Protein 8ZAH (pdb70)

Foldseek 3Di:
DWKWWWAQDPVLAIDIDGDDLPDDDDDPRTAEIEAEQDDVSVVCVCCVPFVDDDDCDDDPDHRDPVDQWDDDPFKIKGFAWDWAVVVPIDTFTWIWMATPQHIYIHGYDDGDLVVVLVVCRRPPPDRRNHNLVSVLVSLLSRLVVLVVLLVVLVVVLVVLLCCLVVVPPDDDLVVSLVVLVRSLVSLVRSLVSLVSSLVVLVVVLVDPVHDPVSNVSSVVSNVVSVVVNVSSVVSNVSSVVSSVSSVVVVVVVD/DWKWWWAQDPVQATDIDGDDPVDDDDPRTAEIEAEQHDVVRVVVCCVVFVDPPVDQWDDDPFKIKGQAWDWAVVVPIDTATWIWMDGPQHIYIYHHDDGDLVVVLVVCRNPDPDRRNHNLSSVLVSLVSLLVVLVVLLVVLVVVLVVLLCCQVVVNPDDDLVVSLVSLVRSLNSLVSSLVSLVSSLVRLVVVLPDPVHDDVSNVSSVVSNVSSVVVNVVSVVSNVSSVVSSVSSVVVVVVVD

InterPro domains:
  IPR002523 Mg2+ transporter protein, CorA-like/Zinc transport protein ZntB [PF01544] (27-323)
  IPR004488 Magnesium/cobalt transport protein CorA [TIGR00383] (7-327)
  IPR045861 CorA, cytoplasmic domain [SSF143865] (1-260)
  IPR045863 CorA, transmembrane region [SSF144083] (262-325)
  IPR050829 CorA Metal Ion Transporter [PTHR47685] (102-327)

Organism: Campylobacter jejuni subsp. jejuni serotype O:2 (strain ATCC 700819 / NCTC 11168) (NCBI:txid192222)

Secondary structure (DSSP, 8-state):
-EEEEEEE-TTSSEEEEE--TTTPPPPSSEEEEEEES--HHHHHHHHHHH-----SS-SSS---TT-SEEE-SS-EEEEEEEEEE---EEEEEEEEEEETTEEEEEESS--HHHHHHHHHHHH--S---SHHHHHHHHHHHHHHHHHHHHHHHHHHHHHHHHHHHTT-S---HHHHHHHHHHHHHHHHHHHHHHHHHHHHHHHHHT-TTS-HHHHHHHHHHHHHHHHHHHHHHHHHHHHHHHHHHHHHHHHHH-/-EEEEEEE-TTS-EEEEE----PPPPSSEEEEEEES--HHHHHHHHHHH---TT-SEEE-SS-EEEEEEEEEE---EEEEEEEEEEETTEEEEEES---HHHHHHHHHHHH--S---SHHHHHHHHHHHHHHHHHHHHHHHHHHHHHHHHHHHTT-S---HHHHHHHHHHHHHHHHHHHHHHHHHHHHHHHHHT-TTS-HHHHHHHHHHHHHHHHHHHHHHHHHHHHHHHHHHHHHHHHHH-

Solvent-accessible surface area: 22014 Å² total; per-residue (Å²): 106,95,4,35,1,0,26,45,20,118,132,62,48,31,39,102,54,90,17,72,53,134,93,100,153,62,31,151,107,30,4,0,0,0,0,15,66,2,30,56,47,16,41,59,29,0,33,76,106,24,107,5,104,80,61,38,143,71,187,89,85,142,34,97,9,36,31,22,42,48,58,65,156,75,18,0,18,3,16,4,8,6,24,16,108,92,100,91,22,74,3,6,3,0,10,2,1,2,3,88,91,17,0,0,0,4,0,13,60,76,16,77,26,0,89,90,0,12,59,82,1,65,86,26,141,64,104,4,74,31,0,18,14,0,1,4,34,1,2,55,3,8,7,68,25,15,30,87,42,0,115,109,0,26,79,63,4,161,64,11,80,67,10,5,82,121,68,42,102,50,107,60,59,111,92,0,49,76,53,1,22,43,8,6,16,5,0,6,3,0,5,5,2,0,39,13,4,75,85,11,0,67,37,0,47,110,3,140,50,6,75,82,104,2,51,113,52,0,68,99,9,31,80,80,0,71,70,27,15,113,79,0,66,41,7,19,20,32,0,1,2,0,15,8,62,0,19,47,36,58,27,85,113,127,113,79,1,38,0,0,18,25,40,113,132,29,104,18,85,94,34,101,13,51,79,123,80,88,65,30,149,92,20,4,0,0,0,0,6,65,6,41,80,61,15,79,58,34,6,47,89,92,21,126,67,150,32,42,22,20,37,69,69,89,155,72,24,2,36,5,16,5,7,5,23,16,135,118,102,55,22,56,11,6,4,0,23,2,5,5,5,93,92,18,1,0,0,20,0,28,57,69,16,80,22,0,90,58,0,12,57,73,2,62,86,21,133,63,77,2,112,30,1,14,18,0,2,6,32,0,2,44,0,7,7,67,60,15,31,76,44,1,123,116,0,34,43,49,4,140,108,1,62,61,13,3,50,122,77,38,141,46,86,72,62,106,41,0,50,78,51,1,20,49,8,2,18,4,0,4,15,0,3,9,2,0,46,21,4,88,134,8,0,50,12,2,48,164,5,138,47,8,78,141,108,3,47,88,42,0,74,109,9,20,58,79,0,61,75,34,10,115,83,0,21,41,5,10,8,32,0,1,1,0,17,7,47,0,12,30,27,40,21,78,103,114

Sequence (496 aa):
PMLYIYIKTQNALVQRINFNLDSQELPQNILWIDLLHPSAAEIAFISSEFNLEFPTKEEREEIELSAKYWEDNATITINAHFLVRDIKLRTEIVTFATAKNILFTIRYNEFSTFEEIQARILASPKNFEDGFDIIDKMFEVRVEKDADLLEWIDKEARRLRTSVLEKKDEYSYDEMLKDISSLQELNMRVRDSLFDKRRAMTSLLKSDKIDKDIKQNLTIVLKDLNSLVEFSVSQLNILDNIQTILASQINIEQPMLYIYIKTQNALVQRINFNLSQELPQNILWIDLLHPSAAEIAFISSEFNLELSAKYWEDNATITINAHFLVRDIKLRTEIVTFATAKNILFTIRYNEFSTFEEIQARILASPKNFEDGFDIIDKMFEVRVEKDADLLEWIDKEARRLRTSVLEKKDEYSYDEMLKDISSLQELNMRVVRDSLFDKRRAMTSLLKSDKIDKDIKQNLTIVLKDLNSLVEFSVSQLNILDNIQTILASQINIEQ

Structure (mmCIF, N/CA/C/O backbone):
data_8ZAH
#
_entry.id   8ZAH
#
_cell.length_a   95.620
_cell.length_b   95.620
_cell.length_c   110.304
_cell.angle_alpha   90.000
_cell.angle_beta   90.000
_cell.angle_gamma   90.000
#
_symmetry.space_group_name_H-M   'P 43 21 2'
#
loop_
_entity.id
_entity.type
_entity.pdbx_description
1 polymer 'Magnesium transport protein CorA'
2 non-polymer 'SULFATE ION'
3 water water
#
loop_
_atom_site.group_PDB
_atom_site.id
_atom_site.type_symbol
_atom_site.label_atom_id
_atom_site.label_alt_id
_atom_site.label_comp_id
_atom_site.label_asym_id
_atom_site.label_entity_id
_atom_site.label_seq_id
_atom_site.pdbx_PDB_ins_code
_atom_site.Cartn_x
_atom_site.Cartn_y
_atom_site.Cartn_z
_atom_site.occupancy
_atom_site.B_iso_or_equiv
_atom_site.auth_seq_id
_atom_site.auth_comp_id
_atom_site.auth_asym_id
_atom_site.auth_atom_id
_atom_site.pdbx_PDB_model_num
ATOM 1 N N . PRO A 1 6 ? 18.60710 -8.66395 34.73925 1.000 47.66859 0 PRO A N 1
ATOM 2 C CA . PRO A 1 6 ? 20.03019 -8.58776 35.08579 1.000 48.69652 0 PRO A CA 1
ATOM 3 C C . PRO A 1 6 ? 20.56208 -9.92967 35.55991 1.000 50.76201 0 PRO A C 1
ATOM 4 O O . PRO A 1 6 ? 20.24321 -10.35782 36.66649 1.000 52.34248 0 PRO A O 1
ATOM 8 N N . MET A 1 7 ? 21.33600 -10.59773 34.70903 1.000 50.37491 1 MET A N 1
ATOM 9 C CA . MET A 1 7 ? 21.85459 -11.93222 34.97377 1.000 49.90696 1 MET A CA 1
ATOM 10 C C . MET A 1 7 ? 23.35843 -11.93519 34.76916 1.000 44.65468 1 MET A C 1
ATOM 11 O O . MET A 1 7 ? 23.88058 -11.25175 33.88603 1.000 43.58509 1 MET A O 1
ATOM 16 N N . LEU A 1 8 ? 24.04954 -12.67161 35.62411 1.000 45.85047 2 LEU A N 1
ATOM 17 C CA . LEU A 1 8 ? 25.49785 -12.79240 35.59151 1.000 45.66464 2 LEU A CA 1
ATOM 18 C C . LEU A 1 8 ? 25.83709 -14.27313 35.62009 1.000 44.16823 2 LEU A C 1
ATOM 19 O O . LEU A 1 8 ? 25.52941 -14.95906 36.60107 1.000 44.35012 2 LEU A O 1
ATOM 24 N N . TYR A 1 9 ? 26.44995 -14.76510 34.54513 1.000 42.37519 3 TYR A N 1
ATOM 25 C CA . TYR A 1 9 ? 26.84580 -16.16189 34.42286 1.000 42.00446 3 TYR A CA 1
ATOM 26 C C . TYR A 1 9 ? 28.36032 -16.25321 34.51089 1.000 42.82701 3 TYR A C 1
ATOM 27 O O . TYR A 1 9 ? 29.07296 -15.52429 33.80760 1.000 44.45466 3 TYR A O 1
ATOM 36 N N . ILE A 1 10 ? 28.85286 -17.14384 35.36179 1.000 39.05830 4 ILE A N 1
ATOM 37 C CA . ILE A 1 10 ? 30.28289 -17.34720 35.53055 1.000 43.59162 4 ILE A CA 1
ATOM 38 C C . ILE A 1 10 ? 30.61064 -18.76382 35.10644 1.000 39.51749 4 ILE A C 1
ATOM 39 O O . ILE A 1 10 ? 30.06950 -19.73086 35.66077 1.000 40.84881 4 ILE A O 1
ATOM 44 N N . TYR A 1 11 ? 31.49441 -18.88148 34.12919 1.000 39.13475 5 TYR A N 1
ATOM 45 C CA . TYR A 1 11 ? 31.95552 -20.15971 33.61617 1.000 40.86692 5 TYR A CA 1
ATOM 46 C C . TYR A 1 11 ? 33.31128 -20.42956 34.23043 1.000 40.55825 5 TYR A C 1
ATOM 47 O O . TYR A 1 11 ? 34.22978 -19.61860 34.08557 1.000 38.99950 5 TYR A O 1
ATOM 56 N N . ILE A 1 12 ? 33.43159 -21.55826 34.91282 1.000 42.49547 6 ILE A N 1
ATOM 57 C CA . ILE A 1 12 ? 34.65098 -21.91731 35.61063 1.000 45.49893 6 ILE A CA 1
ATOM 58 C C . ILE A 1 12 ? 35.20508 -23.20296 35.00917 1.000 47.06317 6 ILE A C 1
ATOM 59 O O . ILE A 1 12 ? 34.49068 -23.97374 34.36263 1.000 45.26130 6 ILE A O 1
ATOM 64 N N . LYS A 1 13 ? 36.50137 -23.42824 35.23110 1.000 47.31671 7 LYS A N 1
ATOM 65 C CA . LYS A 1 13 ? 37.15411 -24.67879 34.85259 1.000 50.88275 7 LYS A CA 1
ATOM 66 C C . LYS A 1 13 ? 37.09478 -25.58757 36.07881 1.000 55.88823 7 LYS A C 1
ATOM 67 O O . LYS A 1 13 ? 37.72122 -25.30063 37.10174 1.000 54.18308 7 LYS A O 1
ATOM 71 N N . THR A 1 14 ? 36.31738 -26.66529 35.98777 1.000 62.22778 8 THR A N 1
ATOM 72 C CA . THR A 1 14 ? 36.02716 -27.47736 37.15944 1.000 70.99227 8 THR A CA 1
ATOM 73 C C . THR A 1 14 ? 37.21435 -28.35818 37.54198 1.000 79.73411 8 THR A C 1
ATOM 74 O O . THR A 1 14 ? 38.16654 -28.54562 36.78046 1.000 80.91188 8 THR A O 1
ATOM 76 N N . GLN A 1 15 ? 37.12559 -28.92059 38.75330 1.000 91.69596 9 GLN A N 1
ATOM 77 C CA . GLN A 1 15 ? 38.11735 -29.88179 39.22594 1.000 98.92777 9 GLN A CA 1
ATOM 78 C C . GLN A 1 15 ? 38.16032 -31.09898 38.31540 1.000 105.50786 9 GLN A C 1
ATOM 79 O O . GLN A 1 15 ? 39.20857 -31.74445 38.18689 1.000 110.15824 9 GLN A O 1
ATOM 81 N N . ASN A 1 16 ? 37.04075 -31.40137 37.64667 1.000 106.16981 10 ASN A N 1
ATOM 82 C CA . ASN A 1 16 ? 37.02160 -32.45699 36.64171 1.000 105.81132 10 ASN A CA 1
ATOM 83 C C . ASN A 1 16 ? 37.91604 -32.12900 35.46623 1.000 104.04364 10 ASN A C 1
ATOM 84 O O . ASN A 1 16 ? 38.25231 -33.03510 34.69998 1.000 105.08354 10 ASN A O 1
ATOM 89 N N . ALA A 1 17 ? 38.34931 -30.86739 35.36292 1.000 101.39125 11 ALA A N 1
ATOM 90 C CA . ALA A 1 17 ? 39.03378 -30.28330 34.21382 1.000 97.82639 11 ALA A CA 1
ATOM 91 C C . ALA A 1 17 ? 38.00440 -30.09508 33.09931 1.000 94.02428 11 ALA A C 1
ATOM 92 O O . ALA A 1 17 ? 38.34152 -30.18323 31.91328 1.000 93.29965 11 ALA A O 1
ATOM 94 N N . LEU A 1 18 ? 36.74343 -29.83626 33.47824 1.000 90.03192 12 LEU A N 1
ATOM 95 C CA . LEU A 1 18 ? 35.64724 -29.47544 32.58549 1.000 82.17511 12 LEU A CA 1
ATOM 96 C C . LEU A 1 18 ? 35.25477 -28.00919 32.79444 1.000 75.22496 12 LEU A C 1
ATOM 97 O O . LEU A 1 18 ? 35.88780 -27.27510 33.55949 1.000 76.44134 12 LEU A O 1
ATOM 99 N N . VAL A 1 19 ? 34.21589 -27.57269 32.08563 1.000 66.95972 13 VAL A N 1
ATOM 100 C CA . VAL A 1 19 ? 33.65446 -26.23177 32.22933 1.000 59.87111 13 VAL A CA 1
ATOM 101 C C . VAL A 1 19 ? 32.28797 -26.35485 32.89038 1.000 56.22274 13 VAL A C 1
ATOM 102 O O . VAL A 1 19 ? 31.49036 -27.21582 32.50869 1.000 55.78666 13 VAL A O 1
ATOM 106 N N . GLN A 1 20 ? 32.01432 -25.49818 33.87474 1.000 51.35341 14 GLN A N 1
ATOM 107 C CA . GLN A 1 20 ? 30.71628 -25.45223 34.53918 1.000 44.43463 14 GLN A CA 1
ATOM 108 C C . GLN A 1 20 ? 30.21781 -24.01566 34.56989 1.000 46.62598 14 GLN A C 1
ATOM 109 O O . GLN A 1 20 ? 31.01305 -23.07747 34.68305 1.000 46.68805 14 GLN A O 1
ATOM 111 N N . ARG A 1 21 ? 28.90955 -23.83842 34.42254 1.000 45.08463 15 ARG A N 1
ATOM 112 C CA . ARG A 1 21 ? 28.31959 -22.50907 34.44438 1.000 47.30205 15 ARG A CA 1
ATOM 113 C C . ARG A 1 21 ? 27.62851 -22.28425 35.78356 1.000 52.41235 15 ARG A C 1
ATOM 114 O O . ARG A 1 21 ? 26.95649 -23.17975 36.30392 1.000 60.23543 15 ARG A O 1
ATOM 122 N N . ILE A 1 22 ? 27.81903 -21.09324 36.34569 1.000 52.70677 16 ILE A N 1
ATOM 123 C CA . ILE A 1 22 ? 27.26414 -20.72273 37.64084 1.000 55.25630 16 ILE A CA 1
ATOM 124 C C . ILE A 1 22 ? 26.40465 -19.49063 37.41829 1.000 55.56460 16 ILE A C 1
ATOM 125 O O . ILE A 1 22 ? 26.91666 -18.44923 36.98805 1.000 55.44901 16 ILE A O 1
ATOM 130 N N . ASN A 1 23 ? 25.10845 -19.59847 37.70681 1.000 56.56537 17 ASN A N 1
ATOM 131 C CA . ASN A 1 23 ? 24.25749 -18.41242 37.72395 1.000 58.61890 17 ASN A CA 1
ATOM 132 C C . ASN A 1 23 ? 24.48206 -17.70740 39.05698 1.000 56.73454 17 ASN A C 1
ATOM 133 O O . ASN A 1 23 ? 24.05923 -18.19304 40.11188 1.000 56.41734 17 ASN A O 1
ATOM 138 N N . PHE A 1 24 ? 25.18962 -16.58564 39.00399 1.000 53.97204 18 PHE A N 1
ATOM 139 C CA . PHE A 1 24 ? 25.80045 -15.95441 40.16499 1.000 52.96121 18 PHE A CA 1
ATOM 140 C C . PHE A 1 24 ? 24.96977 -14.77113 40.64008 1.000 51.83351 18 PHE A C 1
ATOM 141 O O . PHE A 1 24 ? 24.54005 -13.94375 39.82866 1.000 48.86165 18 PHE A O 1
ATOM 149 N N . ASN A 1 25 ? 24.74559 -14.68913 41.94868 1.000 65.74972 19 ASN A N 1
ATOM 150 C CA . ASN A 1 25 ? 24.02388 -13.56793 42.54051 1.000 69.57956 19 ASN A CA 1
ATOM 151 C C . ASN A 1 25 ? 25.05325 -12.63182 43.16833 1.000 70.51070 19 ASN A C 1
ATOM 152 O O . ASN A 1 25 ? 25.65499 -12.95069 44.20127 1.000 67.88732 19 ASN A O 1
ATOM 157 N N . LEU A 1 26 ? 25.22971 -11.46988 42.53536 1.000 73.66258 20 LEU A N 1
ATOM 158 C CA . LEU A 1 26 ? 26.18363 -10.45634 42.97768 1.000 75.87544 20 LEU A CA 1
ATOM 159 C C . LEU A 1 26 ? 25.98697 -10.07338 44.44243 1.000 79.94038 20 LEU A C 1
ATOM 160 O O . LEU A 1 26 ? 26.96165 -9.88502 45.18105 1.000 78.85894 20 LEU A O 1
ATOM 165 N N . ASP A 1 27 ? 24.72682 -9.96101 44.87943 1.000 86.12839 21 ASP A N 1
ATOM 166 C CA . ASP A 1 27 ? 24.42100 -9.34433 46.17003 1.000 91.87740 21 ASP A CA 1
ATOM 167 C C . ASP A 1 27 ? 24.90101 -10.19531 47.33964 1.000 89.43993 21 ASP A C 1
ATOM 168 O O . ASP A 1 27 ? 25.47742 -9.67006 48.30004 1.000 89.80387 21 ASP A O 1
ATOM 173 N N . SER A 1 28 ? 24.65850 -11.50335 47.28774 1.000 86.10299 22 SER A N 1
ATOM 174 C CA . SER A 1 28 ? 24.86130 -12.36373 48.44097 1.000 82.87717 22 SER A CA 1
ATOM 175 C C . SER A 1 28 ? 25.98131 -13.37219 48.27941 1.000 77.50264 22 SER A C 1
ATOM 176 O O . SER A 1 28 ? 26.64395 -13.68996 49.27022 1.000 80.14219 22 SER A O 1
ATOM 179 N N . GLN A 1 29 ? 26.19282 -13.90344 47.07617 1.000 71.75648 23 GLN A N 1
ATOM 180 C CA . GLN A 1 29 ? 27.04855 -15.06945 46.93121 1.000 65.24082 23 GLN A CA 1
ATOM 181 C C . GLN A 1 29 ? 28.53760 -14.73186 46.84211 1.000 59.37616 23 GLN A C 1
ATOM 182 O O . GLN A 1 29 ? 28.95665 -13.57896 46.69339 1.000 60.23579 23 GLN A O 1
ATOM 188 N N . GLU A 1 30 ? 29.33435 -15.79645 46.93573 1.000 55.17621 24 GLU A N 1
ATOM 189 C CA . GLU A 1 30 ? 30.78831 -15.74706 46.98080 1.000 56.31174 24 GLU A CA 1
ATOM 190 C C . GLU A 1 30 ? 31.39094 -16.07891 45.61889 1.000 54.94859 24 GLU A C 1
ATOM 191 O O . GLU A 1 30 ? 30.93734 -16.99949 44.93511 1.000 49.58412 24 GLU A O 1
ATOM 197 N N . LEU A 1 31 ? 32.43270 -15.33980 45.24794 1.000 53.81914 25 LEU A N 1
ATOM 198 C CA . LEU A 1 31 ? 33.06713 -15.51946 43.94827 1.000 52.58349 25 LEU A CA 1
ATOM 199 C C . LEU A 1 31 ? 33.67821 -16.91174 43.82862 1.000 49.31786 25 LEU A C 1
ATOM 200 O O . LEU A 1 31 ? 34.34933 -17.36943 44.76266 1.000 46.03464 25 LEU A O 1
ATOM 202 N N . PRO A 1 32 ? 33.46059 -17.61539 42.72259 1.000 50.85433 26 PRO A N 1
ATOM 203 C CA . PRO A 1 32 ? 34.14934 -18.89101 42.49578 1.000 49.04500 26 PRO A CA 1
ATOM 204 C C . PRO A 1 32 ? 35.57187 -18.67219 41.98909 1.000 46.80461 26 PRO A C 1
ATOM 205 O O . PRO A 1 32 ? 35.95489 -17.58447 41.56047 1.000 44.86923 26 PRO A O 1
ATOM 209 N N . GLN A 1 33 ? 36.35202 -19.74435 42.03618 1.000 46.93290 27 GLN A N 1
ATOM 210 C CA . GLN A 1 33 ? 37.73061 -19.73449 41.57328 1.000 46.23507 27 GLN A CA 1
ATOM 211 C C . GLN A 1 33 ? 37.82173 -20.39101 40.20140 1.000 44.77419 27 GLN A C 1
ATOM 212 O O . GLN A 1 33 ? 36.88153 -21.04014 39.73399 1.000 42.58490 27 GLN A O 1
ATOM 218 N N . ASN A 1 34 ? 38.98048 -20.21282 39.55834 1.000 45.26878 28 ASN A N 1
ATOM 219 C CA . ASN A 1 34 ? 39.23928 -20.75651 38.22469 1.000 45.04282 28 ASN A CA 1
ATOM 220 C C . ASN A 1 34 ? 38.20459 -20.26235 37.21323 1.000 45.12623 28 ASN A C 1
ATOM 221 O O . ASN A 1 34 ? 37.62179 -21.04122 36.45984 1.000 44.30375 28 ASN A O 1
ATOM 226 N N . ILE A 1 35 ? 37.98031 -18.94817 37.20072 1.000 36.22155 29 ILE A N 1
ATOM 227 C CA . ILE A 1 35 ? 37.01355 -18.35417 36.28533 1.000 37.28345 29 ILE A CA 1
ATOM 228 C C . ILE A 1 35 ? 37.57696 -18.33287 34.87203 1.000 39.16573 29 ILE A C 1
ATOM 229 O O . ILE A 1 35 ? 38.72613 -17.93291 34.65282 1.000 40.16584 29 ILE A O 1
ATOM 234 N N . LEU A 1 36 ? 36.75555 -18.74763 33.90137 1.000 37.76771 30 LEU A N 1
ATOM 235 C CA . LEU A 1 36 ? 37.09563 -18.72549 32.48269 1.000 38.27785 30 LEU A CA 1
ATOM 236 C C . LEU A 1 36 ? 36.43724 -17.57480 31.73892 1.000 39.32998 30 LEU A C 1
ATOM 237 O O . LEU A 1 36 ? 37.07986 -16.93207 30.90214 1.000 40.57523 30 LEU A O 1
ATOM 242 N N . TRP A 1 37 ? 35.17488 -17.28295 32.05366 1.000 37.76558 31 TRP A N 1
ATOM 243 C CA . TRP A 1 37 ? 34.37117 -16.36997 31.25331 1.000 33.31640 31 TRP A CA 1
ATOM 244 C C . TRP A 1 37 ? 33.20456 -15.88813 32.10418 1.000 33.19000 31 TRP A C 1
ATOM 245 O O . TRP A 1 37 ? 32.55358 -16.69280 32.78371 1.000 31.27024 31 TRP A O 1
ATOM 256 N N . ILE A 1 38 ? 32.96832 -14.58150 32.08961 1.000 31.06586 32 ILE A N 1
ATOM 257 C CA . ILE A 1 38 ? 31.86958 -13.96054 32.81691 1.000 32.63511 32 ILE A CA 1
ATOM 258 C C . ILE A 1 38 ? 30.91406 -13.33617 31.80031 1.000 33.11194 32 ILE A C 1
ATOM 259 O O . ILE A 1 38 ? 31.32293 -12.51048 30.97329 1.000 32.68561 32 ILE A O 1
ATOM 264 N N . ASP A 1 39 ? 29.64941 -13.75216 31.83458 1.000 32.62255 33 ASP A N 1
ATOM 265 C CA . ASP A 1 39 ? 28.65168 -13.28696 30.88070 1.000 33.24675 33 ASP A CA 1
ATOM 266 C C . ASP A 1 39 ? 27.62447 -12.43146 31.61097 1.000 33.69457 33 ASP A C 1
ATOM 267 O O . ASP A 1 39 ? 26.93584 -12.92349 32.50857 1.000 36.37788 33 ASP A O 1
ATOM 272 N N . LEU A 1 40 ? 27.54781 -11.15486 31.23116 1.000 33.55692 34 LEU A N 1
ATOM 273 C CA . LEU A 1 40 ? 26.60588 -10.17399 31.77002 1.000 35.21694 34 LEU A CA 1
ATOM 274 C C . LEU A 1 40 ? 25.45593 -9.93654 30.80829 1.000 32.79244 34 LEU A C 1
ATOM 275 O O . LEU A 1 40 ? 25.66375 -9.39101 29.72070 1.000 34.04745 34 LEU A O 1
ATOM 280 N N . LEU A 1 41 ? 24.24477 -10.28668 31.22122 1.000 31.85370 35 LEU A N 1
ATOM 281 C CA . LEU A 1 41 ? 23.06160 -10.04630 30.40508 1.000 35.57033 35 LEU A CA 1
ATOM 282 C C . LEU A 1 41 ? 22.21872 -8.96066 31.06128 1.000 37.44121 35 LEU A C 1
ATOM 283 O O . LEU A 1 41 ? 21.93889 -9.03154 32.26206 1.000 40.22379 35 LEU A O 1
ATOM 288 N N . HIS A 1 42 ? 21.82699 -7.96150 30.27517 1.000 36.52638 36 HIS A N 1
ATOM 289 C CA . HIS A 1 42 ? 21.15038 -6.77223 30.78193 1.000 35.72354 36 HIS A CA 1
ATOM 290 C C . HIS A 1 42 ? 21.85570 -6.17588 32.00020 1.000 34.15742 36 HIS A C 1
ATOM 291 O O . HIS A 1 42 ? 21.24970 -6.04681 33.06779 1.000 33.30213 36 HIS A O 1
ATOM 298 N N . PRO A 1 43 ? 23.12812 -5.82249 31.88902 1.000 34.35320 37 PRO A N 1
ATOM 299 C CA . PRO A 1 43 ? 23.82746 -5.35088 33.08736 1.000 36.62881 37 PRO A CA 1
ATOM 300 C C . PRO A 1 43 ? 23.19016 -4.07695 33.61164 1.000 36.92974 37 PRO A C 1
ATOM 301 O O . PRO A 1 43 ? 22.80860 -3.18472 32.84979 1.000 36.62714 37 PRO A O 1
ATOM 305 N N . SER A 1 44 ? 23.02066 -4.03879 34.92584 1.000 38.90752 38 SER A N 1
ATOM 306 C CA . SER A 1 44 ? 22.69116 -2.83067 35.65330 1.000 37.70643 38 SER A CA 1
ATOM 307 C C . SER A 1 44 ? 23.99844 -2.18760 36.10723 1.000 38.12733 38 SER A C 1
ATOM 308 O O . SER A 1 44 ? 25.09826 -2.66463 35.79999 1.000 35.86959 38 SER A O 1
ATOM 311 N N . ALA A 1 45 ? 23.88225 -1.04866 36.79028 1.000 39.45952 39 ALA A N 1
ATOM 312 C CA . ALA A 1 45 ? 25.06777 -0.42102 37.35744 1.000 41.19484 39 ALA A CA 1
ATOM 313 C C . ALA A 1 45 ? 25.77569 -1.34445 38.34885 1.000 42.16582 39 ALA A C 1
ATOM 314 O O . ALA A 1 45 ? 27.00107 -1.27864 38.48531 1.000 44.32182 39 ALA A O 1
ATOM 316 N N . ALA A 1 46 ? 25.03484 -2.19152 39.06321 1.000 44.57554 40 ALA A N 1
ATOM 317 C CA . ALA A 1 46 ? 25.68403 -3.13535 39.97512 1.000 44.10642 40 ALA A CA 1
ATOM 318 C C . ALA A 1 46 ? 26.67242 -4.03659 39.23021 1.000 43.60953 40 ALA A C 1
ATOM 319 O O . ALA A 1 46 ? 27.82272 -4.19862 39.65188 1.000 43.86620 40 ALA A O 1
ATOM 321 N N . GLU A 1 47 ? 26.24824 -4.61283 38.10055 1.000 43.56245 41 GLU A N 1
ATOM 322 C CA . GLU A 1 47 ? 27.12387 -5.52148 37.35688 1.000 41.73144 41 GLU A CA 1
ATOM 323 C C . GLU A 1 47 ? 28.29569 -4.77356 36.72621 1.000 42.28807 41 GLU A C 1
ATOM 324 O O . GLU A 1 47 ? 29.42804 -5.27445 36.72236 1.000 45.83338 41 GLU A O 1
ATOM 330 N N . ILE A 1 48 ? 28.04253 -3.57931 36.18153 1.000 39.60122 42 ILE A N 1
ATOM 331 C CA . ILE A 1 48 ? 29.12049 -2.75707 35.63201 1.000 36.70566 42 ILE A CA 1
ATOM 332 C C . ILE A 1 48 ? 30.11449 -2.37969 36.72534 1.000 38.83368 42 ILE A C 1
ATOM 333 O O . ILE A 1 48 ? 31.33471 -2.36953 36.49938 1.000 38.47832 42 ILE A O 1
ATOM 338 N N . ALA A 1 49 ? 29.60669 -2.00074 37.90920 1.000 35.06062 43 ALA A N 1
ATOM 339 C CA . ALA A 1 49 ? 30.49008 -1.72341 39.03481 1.000 39.45016 43 ALA A CA 1
ATOM 340 C C . ALA A 1 49 ? 31.30236 -2.95704 39.39945 1.000 42.72261 43 ALA A C 1
ATOM 341 O O . ALA A 1 49 ? 32.48937 -2.85933 39.72574 1.000 45.30753 43 ALA A O 1
ATOM 343 N N . PHE A 1 50 ? 30.66550 -4.12467 39.36418 1.000 42.38052 44 PHE A N 1
ATOM 344 C CA . PHE A 1 50 ? 31.33116 -5.37283 39.72269 1.000 45.24499 44 PHE A CA 1
ATOM 345 C C . PHE A 1 50 ? 32.57682 -5.62398 38.86892 1.000 46.04670 44 PHE A C 1
ATOM 346 O O . PHE A 1 50 ? 33.68077 -5.79691 39.39951 1.000 48.26850 44 PHE A O 1
ATOM 354 N N . ILE A 1 51 ? 32.42580 -5.64513 37.53894 1.000 43.38350 45 ILE A N 1
ATOM 355 C CA . ILE A 1 51 ? 33.57862 -5.95616 36.69172 1.000 44.30602 45 ILE A CA 1
ATOM 356 C C . ILE A 1 51 ? 34.65288 -4.88428 36.79641 1.000 47.03829 45 ILE A C 1
ATOM 357 O O . ILE A 1 51 ? 35.84344 -5.18717 36.66219 1.000 48.12637 45 ILE A O 1
ATOM 362 N N . SER A 1 52 ? 34.26853 -3.61582 36.97519 1.000 47.31485 46 SER A N 1
ATOM 363 C CA . SER A 1 52 ? 35.27481 -2.58087 37.18021 1.000 45.32816 46 SER A CA 1
ATOM 364 C C . SER A 1 52 ? 35.99388 -2.78742 38.50090 1.000 48.02808 46 SER A C 1
ATOM 365 O O . SER A 1 52 ? 37.22477 -2.71383 38.57147 1.000 49.84009 46 SER A O 1
ATOM 368 N N . SER A 1 53 ? 35.23526 -3.01954 39.56774 1.000 49.86766 47 SER A N 1
ATOM 369 C CA . SER A 1 53 ? 35.85164 -3.11354 40.88374 1.000 51.55508 47 SER A CA 1
ATOM 370 C C . SER A 1 53 ? 36.73693 -4.34850 40.99859 1.000 50.48548 47 SER A C 1
ATOM 371 O O . SER A 1 53 ? 37.81710 -4.28666 41.59582 1.000 52.31171 47 SER A O 1
ATOM 374 N N . GLU A 1 54 ? 36.32252 -5.46770 40.40626 1.000 49.49164 48 GLU A N 1
ATOM 375 C CA . GLU A 1 54 ? 37.07299 -6.71169 40.55830 1.000 49.60379 48 GLU A CA 1
ATOM 376 C C . GLU A 1 54 ? 38.10085 -6.94359 39.45496 1.000 47.86601 48 GLU A C 1
ATOM 377 O O . GLU A 1 54 ? 39.08852 -7.65145 39.68270 1.000 46.46537 48 GLU A O 1
ATOM 383 N N . PHE A 1 55 ? 37.89691 -6.37574 38.26412 1.000 46.67922 49 PHE A N 1
ATOM 384 C CA . PHE A 1 55 ? 38.75752 -6.67963 37.12507 1.000 46.87772 49 PHE A CA 1
ATOM 385 C C . PHE A 1 55 ? 39.30476 -5.43947 36.42554 1.000 48.10420 49 PHE A C 1
ATOM 386 O O . PHE A 1 55 ? 39.90383 -5.56587 35.35221 1.000 45.85108 49 PHE A O 1
ATOM 394 N N . ASN A 1 56 ? 39.11513 -4.25560 37.00513 1.000 50.39379 50 ASN A N 1
ATOM 395 C CA . ASN A 1 56 ? 39.58259 -2.99289 36.43690 1.000 52.60659 50 ASN A CA 1
ATOM 396 C C . ASN A 1 56 ? 39.18781 -2.86358 34.97002 1.000 49.75492 50 ASN A C 1
ATOM 397 O O . ASN A 1 56 ? 40.01173 -2.57565 34.10114 1.000 50.74587 50 ASN A O 1
ATOM 402 N N . LEU A 1 57 ? 37.89573 -3.03378 34.70621 1.000 46.76848 51 LEU A N 1
ATOM 403 C CA . LEU A 1 57 ? 37.33001 -2.91655 33.36590 1.000 43.86259 51 LEU A CA 1
ATOM 404 C C . LEU A 1 57 ? 36.41291 -1.70301 33.37973 1.000 42.95797 51 LEU A C 1
ATOM 405 O O . LEU A 1 57 ? 35.37065 -1.70623 34.04814 1.000 42.61204 51 LEU A O 1
ATOM 410 N N . GLU A 1 58 ? 36.83689 -0.65281 32.68860 1.000 41.55020 52 GLU A N 1
ATOM 411 C CA . GLU A 1 58 ? 36.06727 0.56041 32.47838 1.000 37.59383 52 GLU A CA 1
ATOM 412 C C . GLU A 1 58 ? 36.00970 0.81144 30.97417 1.000 35.45292 52 GLU A C 1
ATOM 413 O O . GLU A 1 58 ? 36.86608 0.34764 30.22249 1.000 36.02235 52 GLU A O 1
ATOM 419 N N . PHE A 1 59 ? 34.99821 1.54528 30.52493 1.000 33.99547 53 PHE A N 1
ATOM 420 C CA . PHE A 1 59 ? 34.78789 1.77352 29.09255 1.000 36.17350 53 PHE A CA 1
ATOM 421 C C . PHE A 1 59 ? 34.52985 3.24559 28.79459 1.000 33.93603 53 PHE A C 1
ATOM 422 O O . PHE A 1 59 ? 33.50444 3.60124 28.20848 1.000 34.87757 53 PHE A O 1
ATOM 430 N N . PRO A 1 60 ? 35.44097 4.13778 29.18105 1.000 30.75244 54 PRO A N 1
ATOM 431 C CA . PRO A 1 60 ? 35.26636 5.54120 28.80386 1.000 30.67398 54 PRO A CA 1
ATOM 432 C C . PRO A 1 60 ? 35.48456 5.71176 27.30984 1.000 32.71578 54 PRO A C 1
ATOM 433 O O . PRO A 1 60 ? 36.22147 4.94979 26.68630 1.000 35.59734 54 PRO A O 1
ATOM 437 N N . THR A 1 61 ? 34.79142 6.69526 26.72117 1.000 31.35788 55 THR A N 1
ATOM 438 C CA . THR A 1 61 ? 34.98312 7.03422 25.31722 1.000 27.06263 55 THR A CA 1
ATOM 439 C C . THR A 1 61 ? 35.93784 8.20082 25.12415 1.000 28.26458 55 THR A C 1
ATOM 440 O O . THR A 1 61 ? 36.30155 8.50833 23.98804 1.000 26.25671 55 THR A O 1
ATOM 444 N N . LYS A 1 62 ? 36.32335 8.86873 26.20454 1.000 30.21868 56 LYS A N 1
ATOM 445 C CA . LYS A 1 62 ? 37.36222 9.88433 26.19547 1.000 30.85734 56 LYS A CA 1
ATOM 446 C C . LYS A 1 62 ? 38.19844 9.66942 27.43986 1.000 29.28452 56 LYS A C 1
ATOM 447 O O . LYS A 1 62 ? 37.65493 9.53381 28.53690 1.000 31.20006 56 LYS A O 1
ATOM 453 N N . GLU A 1 63 ? 39.50765 9.61547 27.27140 1.000 29.98398 57 GLU A N 1
ATOM 454 C CA . GLU A 1 63 ? 40.38389 9.40383 28.40655 1.000 33.67288 57 GLU A CA 1
ATOM 455 C C . GLU A 1 63 ? 41.72604 10.03097 28.08435 1.000 34.21124 57 GLU A C 1
ATOM 456 O O . GLU A 1 63 ? 42.03362 10.32959 26.92521 1.000 28.33472 57 GLU A O 1
ATOM 462 N N . GLU A 1 64 ? 42.53459 10.20035 29.12082 1.000 30.34354 58 GLU A N 1
ATOM 463 C CA . GLU A 1 64 ? 43.81865 10.86492 28.95908 1.000 31.22785 58 GLU A CA 1
ATOM 464 C C . GLU A 1 64 ? 44.88554 9.92854 28.40091 1.000 31.47730 58 GLU A C 1
ATOM 465 O O . GLU A 1 64 ? 45.75003 10.37256 27.64149 1.000 31.63945 58 GLU A O 1
ATOM 471 N N . ARG A 1 65 ? 44.83782 8.63859 28.74109 1.000 31.56503 59 ARG A N 1
ATOM 472 C CA . ARG A 1 65 ? 45.97041 7.76175 28.44796 1.000 35.81261 59 ARG A CA 1
ATOM 473 C C . ARG A 1 65 ? 46.10850 7.47391 26.95282 1.000 35.49761 59 ARG A C 1
ATOM 474 O O . ARG A 1 65 ? 47.23241 7.26917 26.46916 1.000 37.35801 59 ARG A O 1
ATOM 476 N N . GLU A 1 66 ? 44.99691 7.46601 26.21169 1.000 33.30042 60 GLU A N 1
ATOM 477 C CA . GLU A 1 66 ? 44.99911 7.11489 24.79384 1.000 37.11510 60 G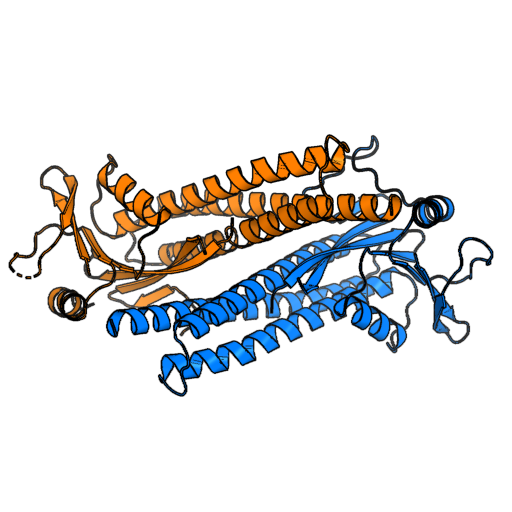LU A CA 1
ATOM 478 C C . GLU A 1 66 ? 43.81022 7.75355 24.08971 1.000 30.60102 60 GLU A C 1
ATOM 479 O O . GLU A 1 66 ? 42.79068 8.08356 24.71026 1.000 29.18436 60 GLU A O 1
ATOM 485 N N . GLU A 1 67 ? 43.95229 7.89148 22.77171 1.000 26.86518 61 GLU A N 1
ATOM 486 C CA . GLU A 1 67 ? 42.84250 8.27218 21.90339 1.000 27.86673 61 GLU A CA 1
ATOM 487 C C . GLU A 1 67 ? 41.93407 7.06501 21.68846 1.000 27.71644 61 GLU A C 1
ATOM 488 O O . GLU A 1 67 ? 42.35820 6.04182 21.13799 1.000 28.59178 61 GLU A O 1
ATOM 494 N N . ILE A 1 68 ? 40.68326 7.19578 22.10171 1.000 25.03645 62 ILE A N 1
ATOM 495 C CA . ILE A 1 68 ? 39.68372 6.14959 21.96158 1.000 23.62250 62 ILE A CA 1
ATOM 496 C C . ILE A 1 68 ? 38.89957 6.46462 20.69966 1.000 22.46713 62 ILE A C 1
ATOM 497 O O . ILE A 1 68 ? 38.24271 7.50244 20.61922 1.000 22.22900 62 ILE A O 1
ATOM 502 N N . GLU A 1 69 ? 38.98072 5.59668 19.69760 1.000 23.23875 63 GLU A N 1
ATOM 503 C CA . GLU A 1 69 ? 38.35441 5.86968 18.41140 1.000 24.00822 63 GLU A CA 1
ATOM 504 C C . GLU A 1 69 ? 37.04366 5.10544 18.34909 1.000 24.90385 63 GLU A C 1
ATOM 505 O O . GLU A 1 69 ? 37.03564 3.87170 18.45805 1.000 24.77474 63 GLU A O 1
ATOM 511 N N . LEU A 1 70 ? 35.94171 5.82756 18.16425 1.000 24.80716 64 LEU A N 1
ATOM 512 C CA . LEU A 1 70 ? 34.69026 5.13883 17.88546 1.000 24.00117 64 LEU A CA 1
ATOM 513 C C . LEU A 1 70 ? 34.61330 4.63473 16.45180 1.000 24.43926 64 LEU A C 1
ATOM 514 O O . LEU A 1 70 ? 33.68650 3.87926 16.12336 1.000 23.89282 64 LEU A O 1
ATOM 519 N N . SER A 1 71 ? 35.55262 5.02206 15.58921 1.000 19.34197 65 SER A N 1
ATOM 520 C CA . SER A 1 71 ? 35.54346 4.51456 14.22470 1.000 21.95201 65 SER A CA 1
ATOM 521 C C . SER A 1 71 ? 36.30053 3.20134 14.12807 1.000 26.21588 65 SER A C 1
ATOM 522 O O . SER A 1 71 ? 36.48471 2.67362 13.03121 1.000 25.83641 65 SER A O 1
ATOM 525 N N . ALA A 1 72 ? 36.67064 2.62604 15.26817 1.000 25.72916 66 ALA A N 1
ATOM 526 C CA . ALA A 1 72 ? 37.22153 1.28506 15.32724 1.000 27.23105 66 ALA A CA 1
ATOM 527 C C . ALA A 1 72 ? 36.32363 0.40700 16.18674 1.000 24.74176 66 ALA A C 1
ATOM 528 O O . ALA A 1 72 ? 35.46313 0.89846 16.92296 1.000 28.16939 66 ALA A O 1
ATOM 530 N N . LYS A 1 73 ? 36.52236 -0.90778 16.09439 1.000 24.74315 67 LYS A N 1
ATOM 531 C CA . LYS A 1 73 ? 35.79487 -1.80708 16.97931 1.000 28.38000 67 LYS A CA 1
ATOM 532 C C . LYS A 1 73 ? 36.74223 -2.72282 17.75651 1.000 30.30898 67 LYS A C 1
ATOM 533 O O . LYS A 1 73 ? 36.31140 -3.73475 18.31630 1.000 29.71929 67 LYS A O 1
ATOM 539 N N . TYR A 1 74 ? 38.02566 -2.37740 17.81628 1.000 30.06726 68 TYR A N 1
ATOM 540 C CA . TYR A 1 74 ? 39.00412 -3.12584 18.58853 1.000 28.24192 68 TYR A CA 1
ATOM 541 C C . TYR A 1 74 ? 39.89839 -2.14970 19.33688 1.000 27.86659 68 TYR A C 1
ATOM 542 O O . TYR A 1 74 ? 40.50509 -1.27933 18.70574 1.000 27.73961 68 TYR A O 1
ATOM 551 N N . TRP A 1 75 ? 40.01777 -2.32398 20.66485 1.000 23.23019 69 TRP A N 1
ATOM 5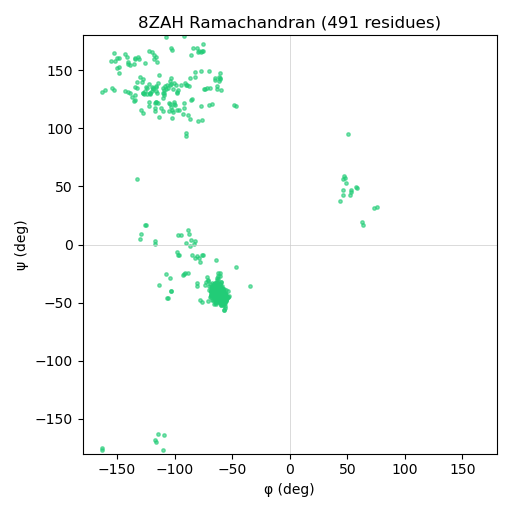52 C CA . TRP A 1 75 ? 40.88291 -1.50725 21.51009 1.000 24.72275 69 TRP A CA 1
ATOM 553 C C . TRP A 1 75 ? 41.70184 -2.41311 22.41492 1.000 27.19685 69 TRP A C 1
ATOM 554 O O . TRP A 1 75 ? 41.15023 -3.31203 23.05545 1.000 27.13716 69 TRP A O 1
ATOM 565 N N . GLU A 1 76 ? 42.99518 -2.13036 22.52672 1.000 27.36626 70 GLU A N 1
ATOM 566 C CA . GLU A 1 76 ? 43.88081 -2.90280 23.38866 1.000 27.81832 70 GLU A CA 1
ATOM 567 C C . GLU A 1 76 ? 44.84625 -1.96402 24.08496 1.000 31.54609 70 GLU A C 1
ATOM 568 O O . GLU A 1 76 ? 45.45293 -1.11116 23.43203 1.000 31.13262 70 GLU A O 1
ATOM 574 N N . ASP A 1 77 ? 44.97501 -2.12134 25.40556 1.000 33.11009 71 ASP A N 1
ATOM 575 C CA . ASP A 1 77 ? 46.02780 -1.48134 26.17690 1.000 34.65639 71 ASP A CA 1
ATOM 576 C C . ASP A 1 77 ? 46.91954 -2.57149 26.77019 1.000 34.67086 71 ASP A C 1
ATOM 577 O O . ASP A 1 77 ? 46.78676 -3.74969 26.44587 1.000 35.92990 71 ASP A O 1
ATOM 582 N N . ASN A 1 78 ? 47.80880 -2.18277 27.68205 1.000 38.52109 72 ASN A N 1
ATOM 583 C CA . ASN A 1 78 ? 48.76859 -3.16022 28.19535 1.000 42.90368 72 ASN A CA 1
ATOM 584 C C . ASN A 1 78 ? 48.09175 -4.31697 28.93411 1.000 39.43580 72 ASN A C 1
ATOM 585 O O . ASN A 1 78 ? 48.65603 -5.41477 29.00478 1.000 39.43073 72 ASN A O 1
ATOM 590 N N . ALA A 1 79 ? 46.90958 -4.09689 29.51270 1.000 38.37463 73 ALA A N 1
ATOM 591 C CA . ALA A 1 79 ? 46.26470 -5.12193 30.32744 1.000 38.92509 73 ALA A CA 1
ATOM 592 C C . ALA A 1 79 ? 45.04769 -5.78969 29.68893 1.000 36.80278 73 ALA A C 1
ATOM 593 O O . ALA A 1 79 ? 44.72409 -6.92036 30.06431 1.000 35.04187 73 ALA A O 1
ATOM 595 N N . THR A 1 80 ? 44.34722 -5.12778 28.76451 1.000 34.87324 74 THR A N 1
ATOM 596 C CA . THR A 1 80 ? 43.03652 -5.60112 28.35046 1.000 33.75821 74 THR A CA 1
ATOM 597 C C . THR A 1 80 ? 42.85555 -5.48265 26.84177 1.000 35.27190 74 THR A C 1
ATOM 598 O O . THR A 1 80 ? 43.46054 -4.63371 26.18034 1.000 35.71061 74 THR A O 1
ATOM 602 N N . ILE A 1 81 ? 41.97452 -6.33384 26.31312 1.000 33.31916 75 ILE A N 1
ATOM 603 C CA . ILE A 1 81 ? 41.48179 -6.24231 24.93987 1.000 31.14745 75 ILE A CA 1
ATOM 604 C C . ILE A 1 81 ? 39.97788 -6.04731 25.00191 1.000 29.73862 75 ILE A C 1
ATOM 605 O O . ILE A 1 81 ? 39.29444 -6.74553 25.75970 1.000 30.94466 75 ILE A O 1
ATOM 610 N N . THR A 1 82 ? 39.46324 -5.11798 24.19727 1.000 29.55789 76 THR A N 1
ATOM 611 C CA . THR A 1 82 ? 38.03292 -4.90778 24.02734 1.000 25.52998 76 THR A CA 1
ATOM 612 C C . THR A 1 82 ? 37.68224 -5.00003 22.54574 1.000 26.75951 76 THR A C 1
ATOM 613 O O . THR A 1 82 ? 38.38257 -4.43340 21.69644 1.000 26.46020 76 THR A O 1
ATOM 617 N N . ILE A 1 83 ? 36.59376 -5.71749 22.25200 1.000 24.58600 77 ILE A N 1
ATOM 618 C CA . ILE A 1 83 ? 36.06173 -5.90171 20.90402 1.000 25.24999 77 ILE A CA 1
ATOM 619 C C . ILE A 1 83 ? 34.55401 -5.69871 20.97702 1.000 25.95177 77 ILE A C 1
ATOM 620 O O . ILE A 1 83 ? 33.87363 -6.36962 21.76407 1.000 26.59721 77 ILE A O 1
ATOM 625 N N . ASN A 1 84 ? 34.03140 -4.76617 20.18534 1.000 23.72328 78 ASN A N 1
ATOM 626 C CA . ASN A 1 84 ? 32.58434 -4.61893 20.03423 1.000 23.79992 78 ASN A CA 1
ATOM 627 C C . ASN A 1 84 ? 32.16546 -5.50633 18.87348 1.000 23.54350 78 ASN A C 1
ATOM 628 O O . ASN A 1 84 ? 32.30787 -5.12841 17.69991 1.000 21.61291 78 ASN A O 1
ATOM 633 N N . ALA A 1 85 ? 31.71098 -6.71403 19.21774 1.000 25.35997 79 ALA A N 1
ATOM 634 C CA . ALA A 1 85 ? 31.49125 -7.78551 18.24735 1.000 25.13324 79 ALA A CA 1
ATOM 635 C C . ALA A 1 85 ? 30.11002 -7.70412 17.61656 1.000 27.59570 79 ALA A C 1
ATOM 636 O O . ALA A 1 85 ? 29.11688 -7.38118 18.28388 1.000 27.88540 79 ALA A O 1
ATOM 638 N N . HIS A 1 86 ? 30.05094 -8.04044 16.33147 1.000 28.10775 80 HIS A N 1
ATOM 639 C CA . HIS A 1 86 ? 28.84951 -7.88321 15.53057 1.000 24.70900 80 HIS A CA 1
ATOM 640 C C . HIS A 1 86 ? 28.05122 -9.18331 15.44413 1.000 22.19016 80 HIS A C 1
ATOM 641 O O . HIS A 1 86 ? 28.61153 -10.24647 15.15430 1.000 23.29140 80 HIS A O 1
ATOM 648 N N . PHE A 1 87 ? 26.73714 -9.08040 15.66405 1.000 22.71495 81 PHE A N 1
ATOM 649 C CA . PHE A 1 87 ? 25.79617 -10.19289 15.58073 1.000 23.23507 81 PHE A CA 1
ATOM 650 C C . PHE A 1 87 ? 24.56221 -9.75539 14.80449 1.000 23.80870 81 PHE A C 1
ATOM 651 O O . PHE A 1 87 ? 24.26129 -8.56429 14.70884 1.000 23.54669 81 PHE A O 1
ATOM 659 N N . LEU A 1 88 ? 23.82022 -10.73944 14.28888 1.000 26.25770 82 LEU A N 1
ATOM 660 C CA . LEU A 1 88 ? 22.56820 -10.49739 13.57768 1.000 26.95614 82 LEU A CA 1
ATOM 661 C C . LEU A 1 88 ? 21.42488 -11.11987 14.36544 1.000 27.91310 82 LEU A C 1
ATOM 662 O O . LEU A 1 88 ? 21.50555 -12.28600 14.76206 1.000 29.45750 82 LEU A O 1
ATOM 667 N N . VAL A 1 89 ? 20.36908 -10.33537 14.59869 1.000 27.47487 83 VAL A N 1
ATOM 668 C CA . VAL A 1 89 ? 19.18875 -10.78612 15.32003 1.000 27.35822 83 VAL A CA 1
ATOM 669 C C . VAL A 1 89 ? 17.96147 -10.40958 14.49790 1.000 28.96635 83 VAL A C 1
ATOM 670 O O . VAL A 1 89 ? 18.01481 -9.52072 13.64260 1.000 24.44952 83 VAL A O 1
ATOM 674 N N . ARG A 1 90 ? 16.84739 -11.10049 14.77145 1.000 32.58782 84 ARG A N 1
ATOM 675 C CA . ARG A 1 90 ? 15.57878 -10.77544 14.12390 1.000 37.85597 84 ARG A CA 1
ATOM 676 C C . ARG A 1 90 ? 15.15715 -9.35118 14.46867 1.000 40.63837 84 ARG A C 1
ATOM 677 O O . ARG A 1 90 ? 15.35673 -8.88817 15.59144 1.000 40.52472 84 ARG A O 1
ATOM 680 N N . ASP A 1 91 ? 14.59887 -8.64214 13.48539 1.000 42.93766 85 ASP A N 1
ATOM 681 C CA . ASP A 1 91 ? 14.12636 -7.27852 13.71160 1.000 45.00587 85 ASP A CA 1
ATOM 682 C C . ASP A 1 91 ? 12.60181 -7.24321 13.75306 1.000 47.94171 85 ASP A C 1
ATOM 683 O O . ASP A 1 91 ? 11.94310 -7.50241 12.75122 1.000 49.30173 85 ASP A O 1
ATOM 688 N N . ILE A 1 102 ? 11.79710 -12.40310 6.33885 1.000 42.69509 96 ILE A N 1
ATOM 689 C CA . ILE A 1 102 ? 12.81308 -12.41402 7.39359 1.000 43.06537 96 ILE A CA 1
ATOM 690 C C . ILE A 1 102 ? 13.63349 -11.14215 7.32505 1.000 41.71695 96 ILE A C 1
ATOM 691 O O . ILE A 1 102 ? 14.24169 -10.84419 6.29007 1.000 39.96687 96 ILE A O 1
ATOM 693 N N . LYS A 1 103 ? 13.63115 -10.38222 8.41697 1.000 38.11025 97 LYS A N 1
ATOM 694 C CA . LYS A 1 103 ? 14.33637 -9.11062 8.48804 1.000 36.93887 97 LYS A CA 1
ATOM 695 C C . LYS A 1 103 ? 15.25689 -9.11862 9.69936 1.000 35.26659 97 LYS A C 1
ATOM 696 O O . LYS A 1 103 ? 14.82433 -9.45133 10.80786 1.000 35.63430 97 LYS A O 1
ATOM 702 N N . LEU A 1 104 ? 16.52387 -8.77029 9.48871 1.000 37.27162 98 LEU A N 1
ATOM 703 C CA . LEU A 1 104 ? 17.51056 -8.78643 10.55335 1.000 34.65820 98 LEU A CA 1
ATOM 704 C C . LEU A 1 104 ? 18.03919 -7.37670 10.78060 1.000 34.53930 98 LEU A C 1
ATOM 705 O O . LEU A 1 104 ? 17.85155 -6.47330 9.95515 1.000 32.05668 98 LEU A O 1
ATOM 710 N N . ARG A 1 105 ? 18.67458 -7.19669 11.93327 1.000 27.58045 99 ARG A N 1
ATOM 711 C CA . ARG A 1 105 ? 19.30566 -5.94160 12.28298 1.000 26.82522 99 ARG A CA 1
ATOM 712 C C . ARG A 1 105 ? 20.58362 -6.25699 13.04445 1.000 26.63578 99 ARG A C 1
ATOM 713 O O . ARG A 1 105 ? 20.77859 -7.37929 13.52224 1.000 27.14506 99 ARG A O 1
ATOM 721 N N . THR A 1 106 ? 21.45026 -5.25258 13.15460 1.000 25.34679 100 THR A N 1
ATOM 722 C CA . THR A 1 106 ? 22.68444 -5.38894 13.92041 1.000 24.78313 100 THR A CA 1
ATOM 723 C C . THR A 1 106 ? 22.42634 -5.43814 15.43540 1.000 27.96233 100 THR A C 1
ATOM 724 O O . THR A 1 106 ? 21.66681 -4.63572 15.98558 1.000 25.50832 100 THR A O 1
ATOM 728 N N . GLU A 1 107 ? 23.08981 -6.37379 16.10981 1.000 28.62681 101 GLU A N 1
ATOM 729 C CA . GLU A 1 107 ? 23.15494 -6.42689 17.57238 1.000 28.17427 101 GLU A CA 1
ATOM 730 C C . GLU A 1 107 ? 24.61757 -6.51475 17.98015 1.000 28.51678 101 GLU A C 1
ATOM 731 O O . GLU A 1 107 ? 25.35718 -7.34710 17.44447 1.000 29.49561 101 GLU A O 1
ATOM 737 N N . ILE A 1 108 ? 25.04149 -5.66492 18.91781 1.000 29.35882 102 ILE A N 1
ATOM 738 C CA . ILE A 1 108 ? 26.43499 -5.60947 19.35065 1.000 27.12144 102 ILE A CA 1
ATOM 739 C C . ILE A 1 108 ? 26.57424 -6.22011 20.74370 1.000 27.55467 102 ILE A C 1
ATOM 740 O O . ILE A 1 108 ? 25.76814 -5.95321 21.64148 1.000 27.92745 102 ILE A O 1
ATOM 745 N N . VAL A 1 109 ? 27.62096 -7.02035 20.92347 1.000 27.73804 103 VAL A N 1
ATOM 746 C CA . VAL A 1 109 ? 27.98950 -7.60142 22.20777 1.000 29.56450 103 VAL A CA 1
ATOM 747 C C . VAL A 1 109 ? 29.40982 -7.13915 22.51902 1.000 30.02414 103 VAL A C 1
ATOM 748 O O . VAL A 1 109 ? 30.29921 -7.25331 21.67134 1.000 25.55010 103 VAL A O 1
ATOM 752 N N . THR A 1 110 ? 29.62812 -6.60370 23.71244 1.000 26.38235 104 THR A N 1
ATOM 753 C CA . THR A 1 110 ? 30.96737 -6.16690 24.08040 1.000 33.14973 104 THR A CA 1
ATOM 754 C C . THR A 1 110 ? 31.75917 -7.34732 24.63995 1.000 31.53055 104 THR A C 1
ATOM 755 O O . THR A 1 110 ? 31.33906 -7.97984 25.61320 1.000 30.55548 104 THR A O 1
ATOM 759 N N . PHE A 1 111 ? 32.91448 -7.61236 24.04446 1.000 27.18573 105 PHE A N 1
ATOM 760 C CA . PHE A 1 111 ? 33.87898 -8.60314 24.50695 1.000 27.89898 105 PHE A CA 1
ATOM 761 C C . PHE A 1 111 ? 35.04255 -7.87966 25.17223 1.000 31.00234 105 PHE A C 1
ATOM 762 O O . PHE A 1 111 ? 35.47143 -6.81879 24.70763 1.000 33.33485 105 PHE A O 1
ATOM 770 N N . ALA A 1 112 ? 35.55025 -8.43570 26.26716 1.000 31.43282 106 ALA A N 1
ATOM 771 C CA . ALA A 1 112 ? 36.75273 -7.86967 26.86020 1.000 32.56059 106 ALA A CA 1
ATOM 772 C C . ALA A 1 112 ? 37.54879 -8.96958 27.54371 1.000 33.53073 106 ALA A C 1
ATOM 773 O O . ALA A 1 112 ? 36.99617 -9.99728 27.94939 1.000 33.51027 106 ALA A O 1
ATOM 775 N N . THR A 1 113 ? 38.86326 -8.77658 27.60706 1.000 32.44262 107 THR A N 1
ATOM 776 C CA . THR A 1 113 ? 39.74683 -9.70119 28.30107 1.000 37.68149 107 THR A CA 1
ATOM 777 C C . THR A 1 113 ? 40.43492 -8.92329 29.41075 1.000 41.42782 107 THR A C 1
ATOM 778 O O . THR A 1 113 ? 40.92473 -7.80897 29.17990 1.000 35.04717 107 THR A O 1
ATOM 782 N N . ALA A 1 114 ? 40.43963 -9.50428 30.61343 1.000 35.94706 108 ALA A N 1
ATOM 783 C CA . ALA A 1 114 ? 41.14065 -8.94937 31.76156 1.000 42.72115 108 ALA A CA 1
ATOM 784 C C . ALA A 1 114 ? 41.47933 -10.09894 32.70149 1.000 43.15341 108 ALA A C 1
ATOM 785 O O . ALA A 1 114 ? 40.63927 -10.97659 32.93352 1.000 43.31805 108 ALA A O 1
ATOM 787 N N . LYS A 1 115 ? 42.71996 -10.11313 33.19141 1.000 43.31419 109 LYS A N 1
ATOM 788 C CA . LYS A 1 115 ? 43.19464 -11.13951 34.11976 1.000 45.16728 109 LYS A CA 1
ATOM 789 C C . LYS A 1 115 ? 42.92695 -12.54017 33.56868 1.000 45.65805 109 LYS A C 1
ATOM 790 O O . LYS A 1 115 ? 42.49809 -13.44928 34.29147 1.000 44.88739 109 LYS A O 1
ATOM 793 N N . ASN A 1 116 ? 43.18689 -12.70881 32.26666 1.000 42.98269 110 ASN A N 1
ATOM 794 C CA . ASN A 1 116 ? 43.04354 -13.98146 31.56111 1.000 44.67708 110 ASN A CA 1
ATOM 795 C C . ASN A 1 116 ? 41.60124 -14.48613 31.55667 1.000 39.00668 110 ASN A C 1
ATOM 796 O O . ASN A 1 116 ? 41.35180 -15.66971 31.31323 1.000 39.04942 110 ASN A O 1
ATOM 801 N N . ILE A 1 117 ? 40.63648 -13.60815 31.79902 1.000 38.02794 111 ILE A N 1
ATOM 802 C CA . ILE A 1 117 ? 39.22489 -13.96963 31.81491 1.000 38.00200 111 ILE A CA 1
ATOM 803 C C . ILE A 1 117 ? 38.53070 -13.25654 30.65423 1.000 35.39800 111 ILE A C 1
ATOM 804 O O . ILE A 1 117 ? 38.83850 -12.09893 30.35376 1.000 35.05833 111 ILE A O 1
ATOM 809 N N . LEU A 1 118 ? 37.62526 -13.95801 29.97658 1.000 37.83784 112 LEU A N 1
ATOM 810 C CA . LEU A 1 118 ? 36.82032 -13.33959 28.93090 1.000 33.33079 112 LEU A CA 1
ATOM 811 C C . LEU A 1 118 ? 35.55581 -12.76012 29.54302 1.000 36.64068 112 LEU A C 1
ATOM 812 O O . LEU A 1 118 ? 34.90966 -13.39555 30.38231 1.000 35.34218 112 LEU A O 1
ATOM 817 N N . PHE A 1 119 ? 35.19524 -11.55732 29.10604 1.000 37.19563 113 PHE A N 1
ATOM 818 C CA . PHE A 1 119 ? 33.95764 -10.90961 29.51810 1.000 35.06948 113 PHE A CA 1
ATOM 819 C C . PHE A 1 119 ? 33.08104 -10.67502 28.29671 1.000 30.93139 113 PHE A C 1
ATOM 820 O O . PHE A 1 119 ? 33.57147 -10.23424 27.25432 1.000 29.84856 113 PHE A O 1
ATOM 828 N N . THR A 1 120 ? 31.79606 -10.99054 28.41449 1.000 30.98135 114 THR A N 1
ATOM 829 C CA . THR A 1 120 ? 30.81052 -10.58096 27.42524 1.000 32.63855 114 THR A CA 1
ATOM 830 C C . THR A 1 120 ? 29.74513 -9.74938 28.12224 1.000 34.90249 114 THR A C 1
ATOM 831 O O . THR A 1 120 ? 29.23979 -10.13360 29.18784 1.000 30.36563 114 THR A O 1
ATOM 835 N N . ILE A 1 121 ? 29.45477 -8.58554 27.54527 1.000 34.11215 115 ILE A N 1
ATOM 836 C CA . ILE A 1 121 ? 28.42755 -7.67118 28.03327 1.000 33.65469 115 ILE A CA 1
ATOM 837 C C . ILE A 1 121 ? 27.36870 -7.55537 26.94663 1.000 33.92587 115 ILE A C 1
ATOM 838 O O . ILE A 1 121 ? 27.64365 -7.01678 25.86518 1.000 32.74492 115 ILE A O 1
ATOM 843 N N . ARG A 1 122 ? 26.15799 -8.02484 27.22738 1.000 29.07102 116 ARG A N 1
ATOM 844 C CA . ARG A 1 122 ? 25.14224 -8.03833 26.18734 1.000 31.90661 116 ARG A CA 1
ATOM 845 C C . ARG A 1 122 ? 23.81248 -7.52297 26.71319 1.000 33.16599 116 ARG A C 1
ATOM 846 O O . ARG A 1 122 ? 23.50861 -7.57832 27.90898 1.000 31.54923 116 ARG A O 1
ATOM 854 N N . TYR A 1 123 ? 23.01968 -7.01744 25.77695 1.000 33.92428 117 TYR A N 1
ATOM 855 C CA . TYR A 1 123 ? 21.81255 -6.28295 26.10417 1.000 35.79555 117 TYR A CA 1
ATOM 856 C C . TYR A 1 123 ? 20.54568 -6.95099 25.61161 1.000 36.29714 117 TYR A C 1
ATOM 857 O O . TYR A 1 123 ? 19.45345 -6.42049 25.83846 1.000 39.63345 117 TYR A O 1
ATOM 866 N N . ASN A 1 124 ? 20.65954 -8.09798 24.96181 1.000 35.51147 118 ASN A N 1
ATOM 867 C CA . ASN A 1 124 ? 19.51375 -8.90487 24.58636 1.000 41.56292 118 ASN A CA 1
ATOM 868 C C . ASN A 1 124 ? 19.98104 -10.34661 24.53329 1.000 40.94346 118 ASN A C 1
ATOM 869 O O . ASN A 1 124 ? 21.17790 -10.62728 24.40398 1.000 39.03851 118 ASN A O 1
ATOM 874 N N . GLU A 1 125 ? 19.03432 -11.25919 24.66338 1.000 42.25322 119 GLU A N 1
ATOM 875 C CA . GLU A 1 125 ? 19.32811 -12.65922 24.43195 1.000 45.41979 119 GLU A CA 1
ATOM 876 C C . GLU A 1 125 ? 18.96344 -12.98416 22.99227 1.000 42.74859 119 GLU A C 1
ATOM 877 O O . GLU A 1 125 ? 17.93615 -12.52854 22.48101 1.000 39.96666 119 GLU A O 1
ATOM 883 N N . PHE A 1 126 ? 19.82180 -13.74027 22.31869 1.000 41.71272 120 PHE A N 1
ATOM 884 C CA . PHE A 1 126 ? 19.49111 -14.06994 20.94558 1.000 40.91939 120 PHE A CA 1
ATOM 885 C C . PHE A 1 126 ? 20.04228 -15.43705 20.59422 1.000 42.77615 120 PHE A C 1
ATOM 886 O O . PHE A 1 126 ? 20.94312 -15.96670 21.25399 1.000 42.83198 120 PHE A O 1
ATOM 894 N N . SER A 1 127 ? 19.45410 -15.99848 19.53850 1.000 43.57514 121 SER A N 1
ATOM 895 C CA . SER A 1 127 ? 19.69688 -17.38635 19.16660 1.000 45.29134 121 SER A CA 1
ATOM 896 C C . SER A 1 127 ? 21.16614 -17.65510 18.85268 1.000 42.21566 121 SER A C 1
ATOM 897 O O . SER A 1 127 ? 21.69403 -18.70858 19.21540 1.000 42.22145 121 SER A O 1
ATOM 900 N N . THR A 1 128 ? 21.84051 -16.74889 18.14430 1.000 41.28581 122 THR A N 1
ATOM 901 C CA . THR A 1 128 ? 23.24428 -17.01876 17.82348 1.000 40.33934 122 THR A CA 1
ATOM 902 C C . THR A 1 128 ? 24.08966 -17.10464 19.09120 1.000 39.72141 122 THR A C 1
ATOM 903 O O . THR A 1 128 ? 24.95329 -17.98341 19.21002 1.000 40.58305 122 THR A O 1
ATOM 907 N N . PHE A 1 129 ? 23.82938 -16.23557 20.07131 1.000 35.43790 123 PHE A N 1
ATOM 908 C CA . PHE A 1 129 ? 24.60532 -16.32372 21.30549 1.000 35.74123 123 PHE A CA 1
ATOM 909 C C . PHE A 1 129 ? 24.27533 -17.58148 22.09972 1.000 33.79180 123 PHE A C 1
ATOM 910 O O . PHE A 1 129 ? 25.17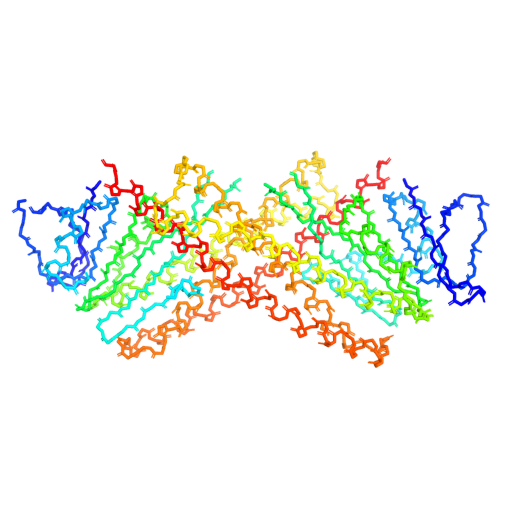146 -18.16155 22.72129 1.000 31.37674 123 PHE A O 1
ATOM 918 N N . GLU A 1 130 ? 23.02397 -18.04877 22.06372 1.000 35.03161 124 GLU A N 1
ATOM 919 C CA . GLU A 1 130 ? 22.70719 -19.29824 22.75785 1.000 38.78241 124 GLU A CA 1
ATOM 920 C C . GLU A 1 130 ? 23.50143 -20.45866 22.16693 1.000 37.10647 124 GLU A C 1
ATOM 921 O O . GLU A 1 130 ? 23.96501 -21.35170 22.89328 1.000 34.44426 124 GLU A O 1
ATOM 927 N N . GLU A 1 131 ? 23.66346 -20.45873 20.84524 1.000 34.38951 125 GLU A N 1
ATOM 928 C CA . GLU A 1 131 ? 24.47849 -21.47775 20.19241 1.000 36.47803 125 GLU A CA 1
ATOM 929 C C . GLU A 1 131 ? 25.93027 -21.39939 20.64920 1.000 34.64752 125 GLU A C 1
ATOM 930 O O . GLU A 1 131 ? 26.59521 -22.42588 20.81917 1.000 35.92762 125 GLU A O 1
ATOM 936 N N . ILE A 1 132 ? 26.44182 -20.18699 20.83878 1.000 30.96728 126 ILE A N 1
ATOM 937 C CA . ILE A 1 132 ? 27.80328 -20.02107 21.33486 1.000 38.14862 126 ILE A CA 1
ATOM 938 C C . ILE A 1 132 ? 27.94494 -20.65386 22.71413 1.000 38.31679 126 ILE A C 1
ATOM 939 O O . ILE A 1 132 ? 28.87461 -21.42962 22.97110 1.000 38.70674 126 ILE A O 1
ATOM 944 N N . GLN A 1 133 ? 27.01415 -20.33450 23.62209 1.000 39.58759 127 GLN A N 1
ATOM 945 C CA . GLN A 1 133 ? 27.04470 -20.90756 24.96704 1.000 35.66464 127 GLN A CA 1
ATOM 946 C C . GLN A 1 133 ? 27.04023 -22.42917 24.91387 1.000 33.70969 127 GLN A C 1
ATOM 947 O O . GLN A 1 133 ? 27.92201 -23.08378 25.48049 1.000 34.33149 127 GLN A O 1
ATOM 953 N N . ALA A 1 134 ? 26.05394 -23.01197 24.22970 1.000 34.66815 128 ALA A N 1
ATOM 954 C CA . ALA A 1 134 ? 25.97550 -24.46917 24.13147 1.000 39.54165 128 ALA A CA 1
ATOM 955 C C . ALA A 1 134 ? 27.27434 -25.05522 23.58815 1.000 35.33170 128 ALA A C 1
ATOM 956 O O . ALA A 1 134 ? 27.77822 -26.06281 24.09513 1.000 36.32265 128 ALA A O 1
ATOM 958 N N . ARG A 1 135 ? 27.81810 -24.44495 22.53155 1.000 34.48639 129 ARG A N 1
ATOM 959 C CA . ARG A 1 135 ? 29.04754 -24.95858 21.92723 1.000 34.78722 129 ARG A CA 1
ATOM 960 C C . ARG A 1 135 ? 30.19138 -24.97728 22.94030 1.000 35.11917 129 ARG A C 1
ATOM 961 O O . ARG A 1 135 ? 30.87150 -25.99768 23.10706 1.000 36.17541 129 ARG A O 1
ATOM 969 N N . ILE A 1 136 ? 30.42264 -23.85510 23.62541 1.000 34.38021 130 ILE A N 1
ATOM 970 C CA . ILE A 1 136 ? 31.50753 -23.79951 24.61057 1.000 34.83213 130 ILE A CA 1
ATOM 971 C C . ILE A 1 136 ? 31.31006 -24.83781 25.70649 1.000 40.47841 130 ILE A C 1
ATOM 972 O O . ILE A 1 136 ? 32.26526 -25.49120 26.14580 1.000 36.97931 130 ILE A O 1
ATOM 977 N N . LEU A 1 137 ? 30.07647 -25.00008 26.17278 1.000 36.16789 131 LEU A N 1
ATOM 978 C CA . LEU A 1 137 ? 29.84147 -25.89773 27.29648 1.000 41.49405 131 LEU A CA 1
ATOM 979 C C . LEU A 1 137 ? 30.01481 -27.35354 26.90275 1.000 41.22294 131 LEU A C 1
ATOM 980 O O . LEU A 1 137 ? 30.46516 -28.16619 27.71731 1.000 43.98238 131 LEU A O 1
ATOM 985 N N . ALA A 1 138 ? 29.71684 -27.68750 25.64937 1.000 44.11562 132 ALA A N 1
ATOM 986 C CA . ALA A 1 138 ? 29.77430 -29.06448 25.18247 1.000 43.74427 132 ALA A CA 1
ATOM 987 C C . ALA A 1 138 ? 31.07854 -29.41788 24.49325 1.000 43.75907 132 ALA A C 1
ATOM 988 O O . ALA A 1 138 ? 31.31612 -30.60354 24.22795 1.000 45.56163 132 ALA A O 1
ATOM 990 N N . SER A 1 139 ? 31.92904 -28.43868 24.22532 1.000 42.68824 133 SER A N 1
ATOM 991 C CA . SER A 1 139 ? 33.11243 -28.71012 23.43133 1.000 43.88504 133 SER A CA 1
ATOM 992 C C . SER A 1 139 ? 34.04135 -29.66225 24.17540 1.000 45.41054 133 SER A C 1
ATOM 993 O O . SER A 1 139 ? 34.22721 -29.52645 25.39225 1.000 42.34286 133 SER A O 1
ATOM 996 N N . PRO A 1 140 ? 34.67684 -30.60448 23.47221 1.000 47.10709 134 PRO A N 1
ATOM 997 C CA . PRO A 1 140 ? 35.71944 -31.41148 24.10680 1.000 47.74273 134 PRO A CA 1
ATOM 998 C C . PRO A 1 140 ? 37.01766 -30.64771 24.29499 1.000 50.01774 134 PRO A C 1
ATOM 999 O O . PRO A 1 140 ? 37.92740 -31.16910 24.94781 1.000 52.13512 134 PRO A O 1
ATOM 1003 N N . LYS A 1 141 ? 37.13807 -29.45144 23.72303 1.000 52.97166 135 LYS A N 1
ATOM 1004 C CA . LYS A 1 141 ? 38.36287 -28.67893 23.84730 1.000 57.77217 135 LYS A CA 1
ATOM 1005 C C . LYS A 1 141 ? 38.64872 -28.37349 25.30935 1.000 59.25510 135 LYS A C 1
ATOM 1006 O O . LYS A 1 141 ? 37.73728 -28.10912 26.09688 1.000 59.72845 135 LYS A O 1
ATOM 1012 N N . ASN A 1 142 ? 39.92536 -28.39548 25.66730 1.000 61.42568 136 ASN A N 1
ATOM 1013 C CA . ASN A 1 142 ? 40.36000 -28.00190 26.99997 1.000 63.49178 136 ASN A CA 1
ATOM 1014 C C . ASN A 1 142 ? 40.62496 -26.50377 26.99641 1.000 58.78676 136 ASN A C 1
ATOM 1015 O O . ASN A 1 142 ? 41.55874 -26.03411 26.34215 1.000 64.56804 136 ASN A O 1
ATOM 1020 N N . PHE A 1 143 ? 39.79563 -25.75132 27.70550 1.000 51.74571 137 PHE A N 1
ATOM 1021 C CA . PHE A 1 143 ? 39.94845 -24.30688 27.77620 1.000 47.18268 137 PHE A CA 1
ATOM 1022 C C . PHE A 1 143 ? 40.81059 -23.94198 28.97831 1.000 47.34700 137 PHE A C 1
ATOM 1023 O O . PHE A 1 143 ? 40.49371 -24.31005 30.11748 1.000 48.27873 137 PHE A O 1
ATOM 1031 N N . GLU A 1 144 ? 41.92096 -23.25672 28.71766 1.000 47.82454 138 GLU A N 1
ATOM 1032 C CA . GLU A 1 144 ? 42.81733 -22.85990 29.79270 1.000 50.27719 138 GLU A CA 1
ATOM 1033 C C . GLU A 1 144 ? 42.50223 -21.47809 30.33650 1.000 46.55503 138 GLU A C 1
ATOM 1034 O O . GLU A 1 144 ? 42.82196 -21.19407 31.49263 1.000 48.35153 138 GLU A O 1
ATOM 1036 N N . ASP A 1 145 ? 41.88472 -20.61433 29.54138 1.000 43.44736 139 ASP A N 1
ATOM 1037 C CA . ASP A 1 145 ? 41.56479 -19.26725 29.99024 1.000 44.33039 139 ASP A CA 1
ATOM 1038 C C . ASP A 1 145 ? 40.51912 -18.67319 29.04289 1.000 43.99307 139 ASP A C 1
ATOM 1039 O O . ASP A 1 145 ? 40.05269 -19.33144 28.10477 1.000 37.73111 139 ASP A O 1
ATOM 1044 N N . GLY A 1 146 ? 40.16531 -17.40640 29.29290 1.000 43.26713 140 GLY A N 1
ATOM 1045 C CA . GLY A 1 146 ? 39.17368 -16.74037 28.46629 1.000 42.05343 140 GLY A CA 1
ATOM 1046 C C . GLY A 1 146 ? 39.58383 -16.57338 27.01285 1.000 40.09070 140 GLY A C 1
ATOM 1047 O O . GLY A 1 146 ? 38.72809 -16.54620 26.11891 1.000 37.72035 140 GLY A O 1
ATOM 1048 N N . PHE A 1 147 ? 40.88639 -16.44350 26.75085 1.000 39.57996 141 PHE A N 1
ATOM 1049 C CA . PHE A 1 147 ? 41.33229 -16.29195 25.36832 1.000 38.95951 141 PHE A CA 1
ATOM 1050 C C . PHE A 1 147 ? 40.99309 -17.52888 24.55160 1.000 40.92517 141 PHE A C 1
ATOM 1051 O O . PHE A 1 147 ? 40.68559 -17.42991 23.35578 1.000 42.01837 141 PHE A O 1
ATOM 1059 N N . ASP A 1 148 ? 41.06160 -18.71109 25.17299 1.000 43.27264 142 ASP A N 1
ATOM 1060 C CA . ASP A 1 148 ? 40.65937 -19.92383 24.46417 1.000 43.82760 142 ASP A CA 1
ATOM 1061 C C . ASP A 1 148 ? 39.17488 -19.90108 24.13830 1.000 41.77901 142 ASP A C 1
ATOM 1062 O O . ASP A 1 148 ? 38.75952 -20.43361 23.10551 1.000 41.73938 142 ASP A O 1
ATOM 1067 N N . ILE A 1 149 ? 38.36847 -19.28772 25.00254 1.000 39.98167 143 ILE A N 1
ATOM 1068 C CA . ILE A 1 149 ? 36.93559 -19.18854 24.75405 1.000 36.46849 143 ILE A CA 1
ATOM 1069 C C . ILE A 1 149 ? 36.66447 -18.34962 23.51629 1.000 43.40658 143 ILE A C 1
ATOM 1070 O O . ILE A 1 149 ? 35.93172 -18.76231 22.60776 1.000 33.99948 143 ILE A O 1
ATOM 1075 N N . ILE A 1 150 ? 37.26132 -17.15886 23.46252 1.000 41.67703 144 ILE A N 1
ATOM 1076 C CA . ILE A 1 150 ? 37.00239 -16.23295 22.36596 1.000 40.13481 144 ILE A CA 1
ATOM 1077 C C . ILE A 1 150 ? 37.40858 -16.86509 21.03343 1.000 39.04303 144 ILE A C 1
ATOM 1078 O O . ILE A 1 150 ? 36.75899 -16.65834 20.00241 1.000 36.88213 144 ILE A O 1
ATOM 1083 N N . ASP A 1 151 ? 38.46970 -17.67571 21.05273 1.000 38.82680 145 ASP A N 1
ATOM 1084 C CA . ASP A 1 151 ? 38.92686 -18.41171 19.87469 1.000 37.28876 145 ASP A CA 1
ATOM 1085 C C . ASP A 1 151 ? 37.83240 -19.32122 19.31731 1.000 37.46313 145 ASP A C 1
ATOM 1086 O O . ASP A 1 151 ? 37.53232 -19.28906 18.11936 1.000 35.12485 145 ASP A O 1
ATOM 1091 N N . LYS A 1 152 ? 37.23376 -20.15560 20.17364 1.000 38.37328 146 LYS A N 1
ATOM 1092 C CA . LYS A 1 152 ? 36.13381 -21.00992 19.72586 1.000 36.92801 146 LYS A CA 1
ATOM 1093 C C . LYS A 1 152 ? 34.90529 -20.19714 19.33034 1.000 36.92626 146 LYS A C 1
ATOM 1094 O O . LYS A 1 152 ? 34.19960 -20.57985 18.38956 1.000 36.19630 146 LYS A O 1
ATOM 1100 N N . MET A 1 153 ? 34.64531 -19.07300 20.01568 1.000 31.80849 147 MET A N 1
ATOM 1101 C CA . MET A 1 153 ? 33.47629 -18.25029 19.70288 1.000 31.22857 147 MET A CA 1
ATOM 1102 C C . MET A 1 153 ? 33.51453 -17.71335 18.26762 1.000 37.87027 147 MET A C 1
ATOM 1103 O O . MET A 1 153 ? 32.47000 -17.60187 17.61866 1.000 29.33520 147 MET A O 1
ATOM 1108 N N . PHE A 1 154 ? 34.68686 -17.27718 17.79479 1.000 29.10046 148 PHE A N 1
ATOM 1109 C CA . PHE A 1 154 ? 34.79450 -16.80823 16.41472 1.000 27.92409 148 PHE A CA 1
ATOM 1110 C C . PHE A 1 154 ? 34.47325 -17.92740 15.44067 1.000 35.23160 148 PHE A C 1
ATOM 1111 O O . PHE A 1 154 ? 33.80849 -17.69661 14.42516 1.000 32.06451 148 PHE A O 1
ATOM 1119 N N . GLU A 1 155 ? 34.96565 -19.14388 15.72471 1.000 28.62327 149 GLU A N 1
ATOM 1120 C CA . GLU A 1 155 ? 34.67104 -20.29536 14.87899 1.000 32.60960 149 GLU A CA 1
ATOM 1121 C C . GLU A 1 155 ? 33.16962 -20.52080 14.76215 1.000 34.23122 149 GLU A C 1
ATOM 1122 O O . GLU A 1 155 ? 32.63757 -20.69637 13.65711 1.000 33.48310 149 GLU A O 1
ATOM 1128 N N . VAL A 1 156 ? 32.47094 -20.53002 15.89694 1.000 29.82484 150 VAL A N 1
ATOM 1129 C CA . VAL A 1 156 ? 31.03675 -20.78988 15.88329 1.000 30.33193 150 VAL A CA 1
ATOM 1130 C C . VAL A 1 156 ? 30.30142 -19.66559 15.15736 1.000 30.94263 150 VAL A C 1
ATOM 1131 O O . VAL A 1 156 ? 29.33373 -19.90559 14.42604 1.000 29.25684 150 VAL A O 1
ATOM 1135 N N . ARG A 1 157 ? 30.74328 -18.42289 15.35477 1.000 28.49197 151 ARG A N 1
ATOM 1136 C CA . ARG A 1 157 ? 30.08745 -17.28745 14.71423 1.000 27.64329 151 ARG A CA 1
ATOM 1137 C C . ARG A 1 157 ? 30.19619 -17.36436 13.18880 1.000 26.71583 151 ARG A C 1
ATOM 1138 O O . ARG A 1 157 ? 29.25906 -16.99938 12.47287 1.000 27.34694 151 ARG A O 1
ATOM 1146 N N . VAL A 1 158 ? 31.34778 -17.79029 12.67303 1.000 33.71189 152 VAL A N 1
ATOM 1147 C CA . VAL A 1 158 ? 31.49894 -17.92075 11.22728 1.000 25.77962 152 VAL A CA 1
ATOM 1148 C C . VAL A 1 158 ? 30.59979 -19.03493 10.69817 1.000 30.57546 152 VAL A C 1
ATOM 1149 O O . VAL A 1 158 ? 30.01095 -18.91040 9.61795 1.000 27.29029 152 VAL A O 1
ATOM 1153 N N . GLU A 1 159 ? 30.45158 -20.12427 11.46630 1.000 29.89365 153 GLU A N 1
ATOM 1154 C CA . GLU A 1 159 ? 29.54929 -21.21620 11.08852 1.000 30.12754 153 GLU A CA 1
ATOM 1155 C C . GLU A 1 159 ? 28.10895 -20.73259 10.94042 1.000 33.81104 153 GLU A C 1
ATOM 1156 O O . GLU A 1 159 ? 27.41680 -21.09183 9.98058 1.000 37.24356 153 GLU A O 1
ATOM 1162 N N . LYS A 1 160 ? 27.62193 -19.95605 11.91186 1.000 32.17502 154 LYS A N 1
ATOM 1163 C CA . LYS A 1 160 ? 26.24022 -19.47887 11.84632 1.000 33.68855 154 LYS A CA 1
ATOM 1164 C C . LYS A 1 160 ? 26.03431 -18.52254 10.67087 1.000 34.01796 154 LYS A C 1
ATOM 1165 O O . LYS A 1 160 ? 24.95114 -18.48440 10.07725 1.000 27.89192 154 LYS A O 1
ATOM 1168 N N . ASP A 1 161 ? 27.03866 -17.70125 10.35705 1.000 30.87820 155 ASP A N 1
ATOM 1169 C CA . ASP A 1 161 ? 26.97742 -16.91531 9.12947 1.000 29.30782 155 ASP A CA 1
ATOM 1170 C C . ASP A 1 161 ? 26.91095 -17.81480 7.89758 1.000 31.60386 155 ASP A C 1
ATOM 1171 O O . ASP A 1 161 ? 26.16520 -17.52622 6.95788 1.000 31.60811 155 ASP A O 1
ATOM 1176 N N . ALA A 1 162 ? 27.71562 -18.88454 7.87211 1.000 26.02064 156 ALA A N 1
ATOM 1177 C CA . ALA A 1 162 ? 27.66506 -19.85984 6.78562 1.000 27.51723 156 ALA A CA 1
ATOM 1178 C C . ALA A 1 162 ? 26.27084 -20.45852 6.64811 1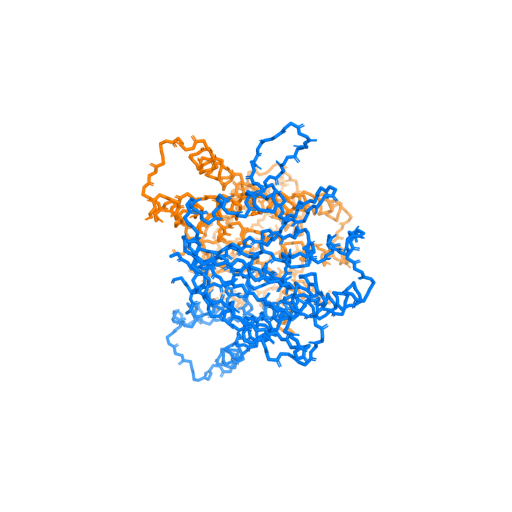.000 28.13147 156 ALA A C 1
ATOM 1179 O O . ALA A 1 162 ? 25.72265 -20.53725 5.54276 1.000 28.07739 156 ALA A O 1
ATOM 1181 N N . ASP A 1 163 ? 25.68114 -20.88164 7.77096 1.000 29.20586 157 ASP A N 1
ATOM 1182 C CA . ASP A 1 163 ? 24.32308 -21.42062 7.76046 1.000 33.37151 157 ASP A CA 1
ATOM 1183 C C . ASP A 1 163 ? 23.33159 -20.43333 7.15361 1.000 32.18732 157 ASP A C 1
ATOM 1184 O O . ASP A 1 163 ? 22.44823 -20.82790 6.39018 1.000 32.69773 157 ASP A O 1
ATOM 1189 N N . LEU A 1 164 ? 23.44010 -19.14919 7.50437 1.000 30.68855 158 LEU A N 1
ATOM 1190 C CA . LEU A 1 164 ? 22.52736 -18.16383 6.93023 1.000 35.00972 158 LEU A CA 1
ATOM 1191 C C . LEU A 1 164 ? 22.74867 -18.01779 5.42551 1.000 32.69571 158 LEU A C 1
ATOM 1192 O O . LEU A 1 164 ? 21.78339 -17.93722 4.65670 1.000 31.60806 158 LEU A O 1
ATOM 1197 N N . LEU A 1 165 ? 24.01624 -17.99903 4.98691 1.000 30.83470 159 LEU A N 1
ATOM 1198 C CA . LEU A 1 165 ? 24.31121 -17.96395 3.55162 1.000 29.22014 159 LEU A CA 1
ATOM 1199 C C . LEU A 1 165 ? 23.75318 -19.19063 2.84830 1.000 28.83525 159 LEU A C 1
ATOM 1200 O O . LEU A 1 165 ? 23.28128 -19.10627 1.70529 1.000 30.24025 159 LEU A O 1
ATOM 1205 N N . GLU A 1 166 ? 23.81159 -20.34339 3.51302 1.000 27.92794 160 GLU A N 1
ATOM 1206 C CA . GLU A 1 166 ? 23.23754 -21.54988 2.94418 1.000 30.94308 160 GLU A CA 1
ATOM 1207 C C . GLU A 1 166 ? 21.72587 -21.44094 2.83230 1.000 34.21066 160 GLU A C 1
ATOM 1208 O O . GLU A 1 166 ? 21.13567 -21.87992 1.83477 1.000 34.53663 160 GLU A O 1
ATOM 1214 N N . TRP A 1 167 ? 21.07894 -20.86377 3.84371 1.000 33.19885 161 TRP A N 1
ATOM 1215 C CA . TRP A 1 167 ? 19.63695 -20.67886 3.75647 1.000 34.77996 161 TRP A CA 1
ATOM 1216 C C . TRP A 1 167 ? 19.27526 -19.76473 2.59201 1.000 34.30255 161 TRP A C 1
ATOM 1217 O O . TRP A 1 167 ? 18.33154 -20.04824 1.84284 1.000 31.46001 161 TRP A O 1
ATOM 1228 N N . ILE A 1 168 ? 20.01011 -18.65659 2.42989 1.000 30.67244 162 ILE A N 1
ATOM 1229 C CA . ILE A 1 168 ? 19.79338 -17.78774 1.27870 1.000 30.94631 162 ILE A CA 1
ATOM 1230 C C . ILE A 1 168 ? 19.95874 -18.57561 -0.01035 1.000 33.04101 162 ILE A C 1
ATOM 1231 O O . ILE A 1 168 ? 19.16942 -18.42796 -0.95777 1.000 32.16564 162 ILE A O 1
ATOM 1236 N N . ASP A 1 169 ? 20.99792 -19.41086 -0.07086 1.000 28.75527 163 ASP A N 1
ATOM 1237 C CA . ASP A 1 169 ? 21.25099 -20.18790 -1.27984 1.000 34.21490 163 ASP A CA 1
ATOM 1238 C C . ASP A 1 169 ? 20.02980 -21.02791 -1.65218 1.000 34.66412 163 ASP A C 1
ATOM 1239 O O . ASP A 1 169 ? 19.63122 -21.06610 -2.82130 1.000 33.99874 163 ASP A O 1
ATOM 1244 N N . LYS A 1 170 ? 19.38693 -21.66377 -0.66361 1.000 37.09502 164 LYS A N 1
ATOM 1245 C CA . LYS A 1 170 ? 18.20279 -22.46995 -0.95678 1.000 33.77494 164 LYS A CA 1
ATOM 1246 C C . LYS A 1 170 ? 17.10109 -21.61560 -1.58222 1.000 33.93464 164 LYS A C 1
ATOM 1247 O O . LYS A 1 170 ? 16.48587 -22.00464 -2.58167 1.000 34.99922 164 LYS A O 1
ATOM 1250 N N . GLU A 1 171 ? 16.82919 -20.44982 -0.99897 1.000 33.05773 165 GLU A N 1
ATOM 1251 C CA . GLU A 1 171 ? 15.79674 -19.58560 -1.56047 1.000 38.54116 165 GLU A CA 1
ATOM 1252 C C . GLU A 1 171 ? 16.19003 -19.06888 -2.94343 1.000 36.73586 165 GLU A C 1
ATOM 1253 O O . GLU A 1 171 ? 15.35020 -19.00729 -3.84901 1.000 36.42213 165 GLU A O 1
ATOM 1259 N N . ALA A 1 172 ? 17.46354 -18.70104 -3.13061 1.000 35.60739 166 ALA A N 1
ATOM 1260 C CA . ALA A 1 172 ? 17.90148 -18.17502 -4.42474 1.000 30.66298 166 ALA A CA 1
ATOM 1261 C C . ALA A 1 172 ? 17.79575 -19.23128 -5.51553 1.000 34.36119 166 ALA A C 1
ATOM 1262 O O . ALA A 1 172 ? 17.46079 -18.91330 -6.66350 1.000 35.85816 166 ALA A O 1
ATOM 1264 N N . ARG A 1 173 ? 18.11536 -20.48857 -5.19064 1.000 33.26564 167 ARG A N 1
ATOM 1265 C CA . ARG A 1 173 ? 17.97820 -21.54591 -6.18789 1.000 34.09939 167 ARG A CA 1
ATOM 1266 C C . ARG A 1 173 ? 16.52656 -21.72187 -6.58918 1.000 36.46888 167 ARG A C 1
ATOM 1267 O O . ARG A 1 173 ? 16.22159 -21.97617 -7.76214 1.000 38.76870 167 ARG A O 1
ATOM 1275 N N . ARG A 1 174 ? 15.61657 -21.60991 -5.62121 1.000 36.83790 168 ARG A N 1
ATOM 1276 C CA . ARG A 1 174 ? 14.20084 -21.73152 -5.93063 1.000 39.00488 168 ARG A CA 1
ATOM 1277 C C . ARG A 1 174 ? 13.76547 -20.59814 -6.84799 1.000 40.78397 168 ARG A C 1
ATOM 1278 O O . ARG A 1 174 ? 13.11287 -20.82615 -7.87469 1.000 41.01651 168 ARG A O 1
ATOM 1280 N N . LEU A 1 175 ? 14.16172 -19.36897 -6.50886 1.000 35.56695 169 LEU A N 1
ATOM 1281 C CA . LEU A 1 175 ? 13.84027 -18.21898 -7.34847 1.000 39.64740 169 LEU A CA 1
ATOM 1282 C C . LEU A 1 175 ? 14.54405 -18.28916 -8.69411 1.000 39.49555 169 LEU A C 1
ATOM 1283 O O . LEU A 1 175 ? 13.95027 -17.94584 -9.72649 1.000 35.81011 169 LEU A O 1
ATOM 1288 N N . ARG A 1 176 ? 15.80453 -18.72930 -8.70567 1.000 36.79556 170 ARG A N 1
ATOM 1289 C CA . ARG A 1 176 ? 16.53589 -18.81734 -9.96421 1.000 38.41307 170 ARG A CA 1
ATOM 1290 C C . ARG A 1 176 ? 15.78711 -19.68984 -10.95349 1.000 42.37771 170 ARG A C 1
ATOM 1291 O O . ARG A 1 176 ? 15.52570 -19.27393 -12.08990 1.000 45.12720 170 ARG A O 1
ATOM 1299 N N . THR A 1 177 ? 15.39774 -20.89237 -10.51788 1.000 45.58032 171 THR A N 1
ATOM 1300 C CA . THR A 1 177 ? 14.65810 -21.81235 -11.37714 1.000 48.63615 171 THR A CA 1
ATOM 1301 C C . THR A 1 177 ? 13.34731 -21.19485 -11.83660 1.000 50.81957 171 THR A C 1
ATOM 1302 O O . THR A 1 177 ? 13.03716 -21.17507 -13.03423 1.000 53.46915 171 THR A O 1
ATOM 1306 N N . SER A 1 178 ? 12.56645 -20.68433 -10.88600 1.000 49.37475 172 SER A N 1
ATOM 1307 C CA . SER A 1 178 ? 11.25031 -20.14008 -11.19523 1.000 50.93307 172 SER A CA 1
ATOM 1308 C C . SER A 1 178 ? 11.32584 -19.03933 -12.25319 1.000 49.70372 172 SER A C 1
ATOM 1309 O O . SER A 1 178 ? 10.50064 -18.98751 -13.17485 1.000 49.46283 172 SER A O 1
ATOM 1312 N N . VAL A 1 179 ? 12.31328 -18.15827 -12.14334 1.000 47.53506 173 VAL A N 1
ATOM 1313 C CA . VAL A 1 179 ? 12.38297 -17.01053 -13.03412 1.000 47.57230 173 VAL A CA 1
ATOM 1314 C C . VAL A 1 179 ? 12.91822 -17.41451 -14.40024 1.000 50.37609 173 VAL A C 1
ATOM 1315 O O . VAL A 1 179 ? 12.34747 -17.05729 -15.43872 1.000 48.85251 173 VAL A O 1
ATOM 1319 N N . LEU A 1 180 ? 14.01586 -18.17314 -14.41657 1.000 49.99798 174 LEU A N 1
ATOM 1320 C CA . LEU A 1 180 ? 14.68741 -18.49220 -15.67101 1.000 52.97178 174 LEU A CA 1
ATOM 1321 C C . LEU A 1 180 ? 13.83775 -19.41983 -16.53359 1.000 57.17181 174 LEU A C 1
ATOM 1322 O O . LEU A 1 180 ? 13.77583 -19.25506 -17.75617 1.000 57.92233 174 LEU A O 1
ATOM 1327 N N . GLU A 1 181 ? 13.16154 -20.38750 -15.91609 1.000 61.32066 175 GLU A N 1
ATOM 1328 C CA . GLU A 1 181 ? 12.33004 -21.34810 -16.63264 1.000 64.46620 175 GLU A CA 1
ATOM 1329 C C . GLU A 1 181 ? 10.85153 -20.96444 -16.64575 1.000 65.34845 175 GLU A C 1
ATOM 1330 O O . GLU A 1 181 ? 10.02092 -21.76676 -17.08577 1.000 66.29348 175 GLU A O 1
ATOM 1336 N N . LYS A 1 182 ? 10.51244 -19.75964 -16.16647 1.000 65.26783 176 LYS A N 1
ATOM 1337 C CA . LYS A 1 182 ? 9.14282 -19.25312 -16.05890 1.000 65.25374 176 LYS A CA 1
ATOM 1338 C C . LYS A 1 182 ? 8.20490 -20.32290 -15.51447 1.000 67.99083 176 LYS A C 1
ATOM 1339 O O . LYS A 1 182 ? 7.04540 -20.42660 -15.92835 1.000 69.68800 176 LYS A O 1
ATOM 1341 N N . LYS A 1 183 ? 8.71566 -21.10949 -14.57630 1.000 68.34034 177 LYS A N 1
ATOM 1342 C CA . LYS A 1 183 ? 8.03413 -22.25363 -13.99778 1.000 71.68983 177 LYS A CA 1
ATOM 1343 C C . LYS A 1 183 ? 7.64470 -21.94422 -12.56115 1.000 72.92571 177 LYS A C 1
ATOM 1344 O O . LYS A 1 183 ? 8.45656 -21.42047 -11.79329 1.000 71.82558 177 LYS A O 1
ATOM 1346 N N . ASP A 1 184 ? 6.39247 -22.24844 -12.21468 1.000 80.01120 178 ASP A N 1
ATOM 1347 C CA . ASP A 1 184 ? 5.89453 -22.14280 -10.83837 1.000 80.55088 178 ASP A CA 1
ATOM 1348 C C . ASP A 1 184 ? 6.16029 -20.76098 -10.24833 1.000 78.08382 178 ASP A C 1
ATOM 1349 O O . ASP A 1 184 ? 6.62717 -20.61862 -9.11614 1.000 78.15242 178 ASP A O 1
ATOM 1351 N N . GLU A 1 185 ? 5.87648 -19.73183 -11.03830 1.000 76.49133 179 GLU A N 1
ATOM 1352 C CA . GLU A 1 185 ? 6.00603 -18.35940 -10.57610 1.000 72.93803 179 GLU A CA 1
ATOM 1353 C C . GLU A 1 185 ? 4.77454 -17.93666 -9.78379 1.000 70.12694 179 GLU A C 1
ATOM 1354 O O . GLU A 1 185 ? 3.66248 -18.41686 -10.02025 1.000 72.39430 179 GLU A O 1
ATOM 1360 N N . TYR A 1 186 ? 4.98564 -17.05387 -8.81039 1.000 63.70113 180 TYR A N 1
ATOM 1361 C CA . TYR A 1 186 ? 3.87379 -16.48279 -8.07948 1.000 61.55600 180 TYR A CA 1
ATOM 1362 C C . TYR A 1 186 ? 3.81421 -14.98382 -8.39132 1.000 60.89039 180 TYR A C 1
ATOM 1363 O O . TYR A 1 186 ? 4.39596 -14.51767 -9.38981 1.000 61.22701 180 TYR A O 1
ATOM 1372 N N . SER A 1 187 ? 3.10149 -14.23900 -7.55697 1.000 60.10755 181 SER A N 1
ATOM 1373 C CA . SER A 1 187 ? 2.94892 -12.80517 -7.75181 1.000 60.80126 181 SER A CA 1
ATOM 1374 C C . SER A 1 187 ? 4.29906 -12.14891 -8.01949 1.000 60.21334 181 SER A C 1
ATOM 1375 O O . SER A 1 187 ? 5.22557 -12.25868 -7.21060 1.000 59.18633 181 SER A O 1
ATOM 1378 N N . TYR A 1 188 ? 4.41844 -11.51593 -9.19350 1.000 52.76417 182 TYR A N 1
ATOM 1379 C CA . TYR A 1 188 ? 5.67265 -10.88324 -9.60429 1.000 51.50050 182 TYR A CA 1
ATOM 1380 C C . TYR A 1 188 ? 6.18728 -9.90727 -8.55077 1.000 52.77161 182 TYR A C 1
ATOM 1381 O O . TYR A 1 188 ? 7.38429 -9.88997 -8.23811 1.000 51.77237 182 TYR A O 1
ATOM 1390 N N . ASP A 1 189 ? 5.29636 -9.07301 -8.00250 1.000 55.36432 183 ASP A N 1
ATOM 1391 C CA . ASP A 1 189 ? 5.70274 -8.16791 -6.93007 1.000 58.11638 183 ASP A CA 1
ATOM 1392 C C . ASP A 1 189 ? 6.22763 -8.93946 -5.73270 1.000 56.27287 183 ASP A C 1
ATOM 1393 O O . ASP A 1 189 ? 7.24311 -8.55999 -5.13678 1.000 54.08689 183 ASP A O 1
ATOM 1398 N N . GLU A 1 190 ? 5.54991 -10.02962 -5.37107 1.000 55.32947 184 GLU A N 1
ATOM 1399 C CA . GLU A 1 190 ? 6.00543 -10.84523 -4.25389 1.000 53.16511 184 GLU A CA 1
ATOM 1400 C C . GLU A 1 190 ? 7.39304 -11.40658 -4.51430 1.000 46.02311 184 GLU A C 1
ATOM 1401 O O . GLU A 1 190 ? 8.24172 -11.40441 -3.61846 1.000 44.80447 184 GLU A O 1
ATOM 1407 N N . MET A 1 191 ? 7.64251 -11.89224 -5.73607 1.000 43.61349 185 MET A N 1
ATOM 1408 C CA . MET A 1 191 ? 8.95875 -12.43970 -6.05804 1.000 40.41500 185 MET A CA 1
ATOM 1409 C C . MET A 1 191 ? 10.04169 -11.37075 -5.97873 1.000 37.33598 185 MET A C 1
ATOM 1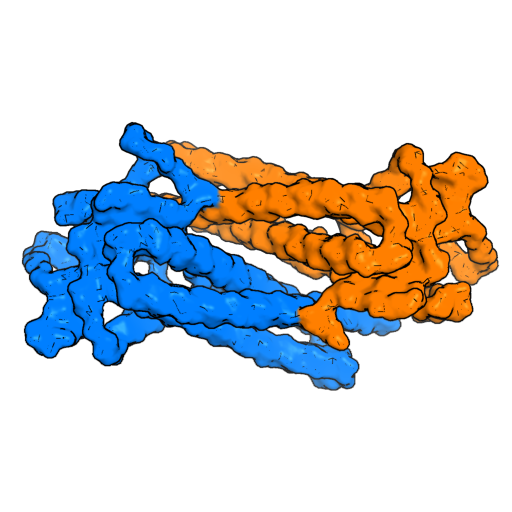410 O O . MET A 1 191 ? 11.16818 -11.65464 -5.55350 1.000 36.70984 185 MET A O 1
ATOM 1415 N N . LEU A 1 192 ? 9.73224 -10.14691 -6.41722 1.000 33.81093 186 LEU A N 1
ATOM 1416 C CA . LEU A 1 192 ? 10.68780 -9.04877 -6.29304 1.000 33.24334 186 LEU A CA 1
ATOM 1417 C C . LEU A 1 192 ? 10.91522 -8.66496 -4.83455 1.000 32.01706 186 LEU A C 1
ATOM 1418 O O . LEU A 1 192 ? 12.03579 -8.31715 -4.44582 1.000 29.27509 186 LEU A O 1
ATOM 1423 N N . LYS A 1 193 ? 9.85619 -8.68342 -4.02314 1.000 33.91022 187 LYS A N 1
ATOM 1424 C CA . LYS A 1 193 ? 10.00759 -8.40297 -2.59695 1.000 33.28494 187 LYS A CA 1
ATOM 1425 C C . LYS A 1 193 ? 10.90397 -9.44540 -1.93283 1.000 35.59446 187 LYS A C 1
ATOM 1426 O O . LYS A 1 193 ? 11.80228 -9.10783 -1.14835 1.000 37.00337 187 LYS A O 1
ATOM 1429 N N . ASP A 1 194 ? 10.67080 -10.72642 -2.24073 1.000 34.31550 188 ASP A N 1
ATOM 1430 C CA . ASP A 1 194 ? 11.51817 -11.78919 -1.70603 1.000 32.08847 188 ASP A CA 1
ATOM 1431 C C . ASP A 1 194 ? 12.97073 -11.61019 -2.12188 1.000 28.85814 188 ASP A C 1
ATOM 1432 O O . ASP A 1 194 ? 13.88258 -11.77056 -1.30397 1.000 27.70350 188 ASP A O 1
ATOM 1437 N N . ILE A 1 195 ? 13.20632 -11.28741 -3.39291 1.000 28.08824 189 ILE A N 1
ATOM 1438 C CA . ILE A 1 195 ? 14.57204 -11.07423 -3.85412 1.000 28.23790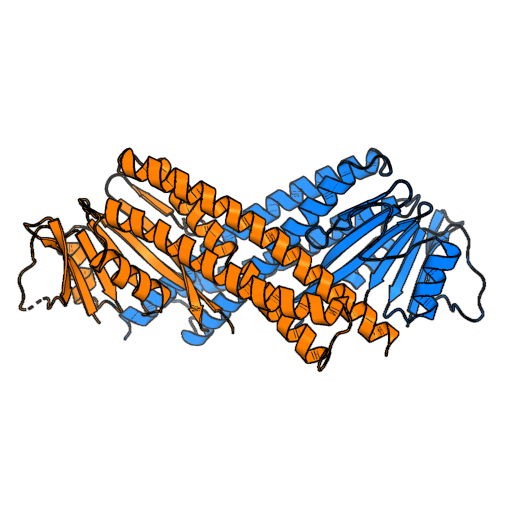 189 ILE A CA 1
ATOM 1439 C C . ILE A 1 195 ? 15.19932 -9.92170 -3.08959 1.000 28.83015 189 ILE A C 1
ATOM 1440 O O . ILE A 1 195 ? 16.35286 -9.99756 -2.64512 1.000 27.58813 189 ILE A O 1
ATOM 1445 N N . SER A 1 196 ? 14.43120 -8.84751 -2.89976 1.000 28.63426 190 SER A N 1
ATOM 1446 C CA . SER A 1 196 ? 14.93002 -7.70731 -2.14977 1.000 31.12693 190 SER A CA 1
ATOM 1447 C C . SER A 1 196 ? 15.25867 -8.11161 -0.71953 1.000 31.49392 190 SER A C 1
ATOM 1448 O O . SER A 1 196 ? 16.26625 -7.67118 -0.15931 1.000 31.97446 190 SER A O 1
ATOM 1451 N N . SER A 1 197 ? 14.44196 -8.97798 -0.12375 1.000 30.60228 191 SER A N 1
ATOM 1452 C CA . SER A 1 197 ? 14.73817 -9.43299 1.23266 1.000 30.42037 191 SER A CA 1
ATOM 1453 C C . SER A 1 197 ? 16.02195 -10.25751 1.27093 1.000 28.22077 191 SER A C 1
ATOM 1454 O O . SER A 1 197 ? 16.81320 -10.15130 2.21631 1.000 25.56262 191 SER A O 1
ATOM 1457 N N . LEU A 1 198 ? 16.21978 -11.11737 0.27380 1.000 27.25717 192 LEU A N 1
ATOM 1458 C CA . LEU A 1 198 ? 17.41780 -11.94751 0.24978 1.000 26.47454 192 LEU A CA 1
ATOM 1459 C C . LEU A 1 198 ? 18.66557 -11.11305 -0.00112 1.000 25.45523 192 LEU A C 1
ATOM 1460 O O . LEU A 1 198 ? 19.71354 -11.36628 0.60462 1.000 25.29948 192 LEU A O 1
ATOM 1465 N N . GLN A 1 199 ? 18.57167 -10.11800 -0.89586 1.000 25.65138 193 GLN A N 1
ATOM 1466 C CA . GLN A 1 199 ? 19.68343 -9.19457 -1.11999 1.000 24.30632 193 GLN A CA 1
ATOM 1467 C C . GLN A 1 199 ? 20.11894 -8.53295 0.18602 1.000 24.71771 193 GLN A C 1
ATOM 1468 O O . GLN A 1 199 ? 21.31241 -8.46139 0.49532 1.000 25.04955 193 GLN A O 1
ATOM 1474 N N . GLU A 1 200 ? 19.15639 -8.01190 0.95042 1.000 25.95594 194 GLU A N 1
ATOM 1475 C CA . GLU A 1 200 ? 19.47880 -7.36845 2.22167 1.000 25.07533 194 GLU A CA 1
ATOM 1476 C C . GLU A 1 200 ? 20.18649 -8.33853 3.16981 1.000 25.74531 194 GLU A C 1
ATOM 1477 O O . GLU A 1 200 ? 21.20066 -7.99365 3.79064 1.000 26.04416 194 GLU A O 1
ATOM 1483 N N . LEU A 1 201 ? 19.65152 -9.55645 3.30520 1.000 25.57926 195 LEU A N 1
ATOM 1484 C CA . LEU A 1 201 ? 20.25882 -10.54085 4.20118 1.000 26.55871 195 LEU A CA 1
ATOM 1485 C C . LEU A 1 201 ? 21.68338 -10.84231 3.78256 1.000 27.03231 195 LEU A C 1
ATOM 1486 O O . LEU A 1 201 ? 22.59280 -10.92005 4.61959 1.000 26.74937 195 LEU A O 1
ATOM 1491 N N . ASN A 1 202 ? 21.88047 -11.05647 2.48372 1.000 26.62169 196 ASN A N 1
ATOM 1492 C CA . ASN A 1 202 ? 23.21012 -11.33166 1.96282 1.000 25.74895 196 ASN A CA 1
ATOM 1493 C C . ASN A 1 202 ? 24.16680 -10.19241 2.31109 1.000 26.09573 196 ASN A C 1
ATOM 1494 O O . ASN A 1 202 ? 25.29687 -10.42832 2.74255 1.000 25.29310 196 ASN A O 1
ATOM 1499 N N . MET A 1 203 ? 23.71784 -8.94665 2.14452 1.000 24.76209 197 MET A N 1
ATOM 1500 C CA . MET A 1 203 ? 24.56831 -7.80000 2.43872 1.000 23.07249 197 MET A CA 1
ATOM 1501 C C . MET A 1 203 ? 24.94558 -7.75432 3.92141 1.000 24.98964 197 MET A C 1
ATOM 1502 O O . MET A 1 203 ? 26.09630 -7.46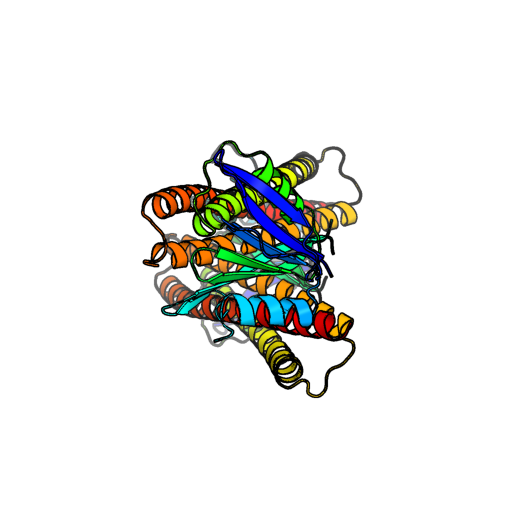930 4.27716 1.000 23.92336 197 MET A O 1
ATOM 1507 N N . ARG A 1 204 ? 23.98873 -8.04251 4.79812 1.000 24.89560 198 ARG A N 1
ATOM 1508 C CA . ARG A 1 204 ? 24.24395 -7.95676 6.23639 1.000 25.19041 198 ARG A CA 1
ATOM 1509 C C . ARG A 1 204 ? 25.25382 -9.01144 6.69457 1.000 23.64192 198 ARG A C 1
ATOM 1510 O O . ARG A 1 204 ? 26.16330 -8.70188 7.47250 1.000 23.24657 198 ARG A O 1
ATOM 1518 N N . VAL A 1 205 ? 25.12741 -10.25165 6.20597 1.000 21.28224 199 VAL A N 1
ATOM 1519 C CA . VAL A 1 205 ? 26.03409 -11.32103 6.63030 1.000 24.29803 199 VAL A CA 1
ATOM 1520 C C . VAL A 1 205 ? 27.46080 -11.03987 6.16860 1.000 23.42162 199 VAL A C 1
ATOM 1521 O O . VAL A 1 205 ? 28.41285 -11.17954 6.94660 1.000 25.33015 199 VAL A O 1
ATOM 1525 N N . ARG A 1 206 ? 27.63312 -10.66352 4.88761 1.000 17.47487 200 ARG A N 1
ATOM 1526 C CA . ARG A 1 206 ? 28.95504 -10.31164 4.38703 1.000 17.37541 200 ARG A CA 1
ATOM 1527 C C . ARG A 1 206 ? 29.57421 -9.23431 5.26072 1.000 23.25433 200 ARG A C 1
ATOM 1528 O O . ARG A 1 206 ? 30.72200 -9.35162 5.70645 1.000 25.86406 200 ARG A O 1
ATOM 1536 N N . ASP A 1 207 ? 28.79111 -8.20655 5.57777 1.000 22.33737 201 ASP A N 1
ATOM 1537 C CA . ASP A 1 207 ? 29.31255 -7.12624 6.40739 1.000 21.73643 201 ASP A CA 1
ATOM 1538 C C . ASP A 1 207 ? 29.61016 -7.63660 7.81481 1.000 21.96123 201 ASP A C 1
ATOM 1539 O O . ASP A 1 207 ? 30.60514 -7.23246 8.42557 1.000 26.59123 201 ASP A O 1
ATOM 1544 N N . SER A 1 208 ? 28.79405 -8.56433 8.32715 1.000 21.73949 202 SER A N 1
ATOM 1545 C CA . SER A 1 208 ? 29.14188 -9.20164 9.59769 1.000 21.52876 202 SER A CA 1
ATOM 1546 C C . SER A 1 208 ? 30.43400 -9.99551 9.47417 1.000 22.76953 202 SER A C 1
ATOM 1547 O O . SER A 1 208 ? 31.25779 -10.00709 10.39560 1.000 25.77320 202 SER A O 1
ATOM 1550 N N . LEU A 1 209 ? 30.62953 -10.67486 8.33789 1.000 19.14859 203 LEU A N 1
ATOM 1551 C CA . LEU A 1 209 ? 31.87573 -11.40341 8.12235 1.000 19.56736 203 LEU A CA 1
ATOM 1552 C C . LEU A 1 209 ? 33.07882 -10.46310 8.06835 1.000 20.69946 203 LEU A C 1
ATOM 1553 O O . LEU A 1 209 ? 34.13942 -10.79213 8.60581 1.000 23.97354 203 LEU A O 1
ATOM 1558 N N . PHE A 1 210 ? 32.95508 -9.31711 7.37761 1.000 18.13050 204 PHE A N 1
ATOM 1559 C CA . PHE A 1 210 ? 34.05316 -8.34135 7.34495 1.000 22.37950 204 PHE A CA 1
ATOM 1560 C C . PHE A 1 210 ? 34.41095 -7.84848 8.74933 1.000 21.93301 204 PHE A C 1
ATOM 1561 O O . PHE A 1 210 ? 35.58807 -7.60623 9.03164 1.000 23.64826 204 PHE A O 1
ATOM 1569 N N . ASP A 1 211 ? 33.40913 -7.63278 9.61782 1.000 23.87451 205 ASP A N 1
ATOM 1570 C CA . ASP A 1 211 ? 33.68723 -7.23765 11.00742 1.000 27.69324 205 ASP A CA 1
ATOM 1571 C C . ASP A 1 211 ? 34.55638 -8.26826 11.71732 1.000 27.89621 205 ASP A C 1
ATOM 1572 O O . ASP A 1 211 ? 35.55278 -7.91895 12.35465 1.000 32.59980 205 ASP A O 1
ATOM 1577 N N . LYS A 1 212 ? 34.16855 -9.54385 11.65515 1.000 27.77127 206 LYS A N 1
ATOM 1578 C CA . LYS A 1 212 ? 34.96123 -10.58966 12.29842 1.000 25.13177 206 LYS A CA 1
ATOM 1579 C C . LYS A 1 212 ? 36.36535 -10.70273 11.69593 1.000 22.19339 206 LYS A C 1
ATOM 1580 O O . LYS A 1 212 ? 37.32541 -11.02548 12.41136 1.000 25.61434 206 LYS A O 1
ATOM 1586 N N . ARG A 1 213 ? 36.51725 -10.44389 10.39947 1.000 19.75872 207 ARG A N 1
ATOM 1587 C CA . ARG A 1 213 ? 37.85907 -10.45814 9.81226 1.000 25.69626 207 ARG A CA 1
ATOM 1588 C C . ARG A 1 213 ? 38.74774 -9.40827 10.46541 1.000 25.73376 207 ARG A C 1
ATOM 1589 O O . ARG A 1 213 ? 39.87910 -9.70097 10.86583 1.000 24.93426 207 ARG A O 1
ATOM 1597 N N . ARG A 1 214 ? 38.24814 -8.16870 10.57082 1.000 25.77680 208 ARG A N 1
ATOM 1598 C CA . ARG A 1 214 ? 39.03140 -7.11027 11.19796 1.000 27.54835 208 ARG A CA 1
ATOM 1599 C C . ARG A 1 214 ? 39.32811 -7.44395 12.65485 1.000 25.78152 208 ARG A C 1
ATOM 1600 O O . ARG A 1 214 ? 40.44305 -7.20708 13.13613 1.000 23.03486 208 ARG A O 1
ATOM 1608 N N . ALA A 1 215 ? 38.35508 -8.01678 13.36800 1.000 21.77113 209 ALA A N 1
ATOM 1609 C CA . ALA A 1 215 ? 38.59460 -8.35667 14.77421 1.000 25.13695 209 ALA A CA 1
ATOM 1610 C C . ALA A 1 215 ? 39.67272 -9.43050 14.90706 1.000 25.56322 209 ALA A C 1
ATOM 1611 O O . ALA A 1 215 ? 40.63459 -9.27253 15.67397 1.000 25.10978 209 ALA A O 1
ATOM 1613 N N . MET A 1 216 ? 39.53807 -10.52432 14.14963 1.000 25.50334 210 MET A N 1
ATOM 1614 C CA . MET A 1 216 ? 40.50440 -11.61681 14.24424 1.000 25.47649 210 MET A CA 1
ATOM 1615 C C . MET A 1 216 ? 41.89925 -11.17968 13.80486 1.000 27.56718 210 MET A C 1
ATOM 1616 O O . MET A 1 216 ? 42.89664 -11.56461 14.42286 1.000 29.00641 210 MET A O 1
ATOM 1621 N N . THR A 1 217 ? 41.98866 -10.37067 12.74384 1.000 28.51273 211 THR A N 1
ATOM 1622 C CA . THR A 1 217 ? 43.28768 -9.88564 12.28637 1.000 28.54613 211 THR A CA 1
ATOM 1623 C C . THR A 1 217 ? 43.97874 -9.05336 13.36163 1.000 28.01415 211 THR A C 1
ATOM 1624 O O . THR A 1 217 ? 45.18412 -9.19660 13.58905 1.000 28.05355 211 THR A O 1
ATOM 1628 N N . SER A 1 218 ? 43.23189 -8.18177 14.03874 1.000 28.87973 212 SER A N 1
ATOM 1629 C CA . SER A 1 218 ? 43.81389 -7.42166 15.14382 1.000 27.72099 212 SER A CA 1
ATOM 1630 C C . SER A 1 218 ? 44.24582 -8.34420 16.28462 1.000 29.79989 212 SER A C 1
ATOM 1631 O O . SER A 1 218 ? 45.31561 -8.15146 16.87768 1.000 32.02952 212 SER A O 1
ATOM 1634 N N . LEU A 1 219 ? 43.42043 -9.34627 16.61027 1.000 31.49549 213 LEU A N 1
ATOM 1635 C CA . LEU A 1 219 ? 43.77129 -10.29238 17.66797 1.000 32.03039 213 LEU A CA 1
ATOM 1636 C C . LEU A 1 219 ? 45.05649 -11.03602 17.34681 1.000 32.64614 213 LEU A C 1
ATOM 1637 O O . LEU A 1 219 ? 45.86760 -11.29901 18.23882 1.000 33.10663 213 LEU A O 1
ATOM 1642 N N . LEU A 1 220 ? 45.26737 -11.37335 16.07695 1.000 34.46840 214 LEU A N 1
ATOM 1643 C CA . LEU A 1 220 ? 46.50452 -12.03676 15.69247 1.000 37.12970 214 LEU A CA 1
ATOM 1644 C C . LEU A 1 220 ? 47.71566 -11.16953 15.99333 1.000 37.45304 214 LEU A C 1
ATOM 1645 O O . LEU A 1 220 ? 48.81878 -11.69720 16.15708 1.000 42.07457 214 LEU A O 1
ATOM 1650 N N . LYS A 1 221 ? 47.53771 -9.85338 16.05681 1.000 33.62728 215 LYS A N 1
ATOM 1651 C CA . LYS A 1 221 ? 48.64591 -8.95043 16.30807 1.000 35.86721 215 LYS A CA 1
ATOM 1652 C C . LYS A 1 221 ? 48.92510 -8.74739 17.79480 1.000 35.89941 215 LYS A C 1
ATOM 1653 O O . LYS A 1 221 ? 49.87956 -8.04028 18.12806 1.000 38.70670 215 LYS A O 1
ATOM 1656 N N . SER A 1 222 ? 48.15081 -9.37061 18.68960 1.000 31.88338 216 SER A N 1
ATOM 1657 C CA . SER A 1 222 ? 48.30354 -9.15956 20.12963 1.000 33.32956 216 SER A CA 1
ATOM 1658 C C . SER A 1 222 ? 49.28714 -10.15802 20.71278 1.000 33.66902 216 SER A C 1
ATOM 1659 O O . SER A 1 222 ? 49.22052 -11.35456 20.41981 1.000 32.65109 216 SER A O 1
ATOM 1662 N N . ASP A 1 223 ? 50.16258 -9.68521 21.58617 1.000 34.69415 217 ASP A N 1
ATOM 1663 C CA . ASP A 1 223 ? 51.03534 -10.63474 22.25014 1.000 39.51064 217 ASP A CA 1
ATOM 1664 C C . ASP A 1 223 ? 50.39105 -11.24209 23.48637 1.000 40.34354 217 ASP A C 1
ATOM 1665 O O . ASP A 1 223 ? 51.04657 -12.01162 24.19442 1.000 37.23033 217 ASP A O 1
ATOM 1670 N N . LYS A 1 224 ? 49.12405 -10.91608 23.75714 1.000 39.70419 218 LYS A N 1
ATOM 1671 C CA . LYS A 1 224 ? 48.36171 -11.56814 24.81795 1.000 41.56639 218 LYS A CA 1
ATOM 1672 C C . LYS A 1 224 ? 47.76486 -12.89611 24.36859 1.000 38.67405 218 LYS A C 1
ATOM 1673 O O . LYS A 1 224 ? 47.29137 -13.65905 25.21247 1.000 38.20819 218 LYS A O 1
ATOM 1679 N N . ILE A 1 225 ? 47.79779 -13.18693 23.07017 1.000 36.02619 219 ILE A N 1
ATOM 1680 C CA . ILE A 1 225 ? 47.12667 -14.33739 22.46205 1.000 35.94515 219 ILE A CA 1
ATOM 1681 C C . ILE A 1 225 ? 48.17471 -15.39644 22.11912 1.000 37.61419 219 ILE A C 1
ATOM 1682 O O . ILE A 1 225 ? 49.06047 -15.13274 21.29107 1.000 38.33156 219 ILE A O 1
ATOM 1687 N N . ASP A 1 226 ? 48.04870 -16.62380 22.65584 1.000 36.10788 220 ASP A N 1
ATOM 1688 C CA . ASP A 1 226 ? 49.15257 -17.54003 22.37803 1.000 40.83055 220 ASP A CA 1
ATOM 1689 C C . ASP A 1 226 ? 49.07385 -18.10257 20.94959 1.000 39.49410 220 ASP A C 1
ATOM 1690 O O . ASP A 1 226 ? 48.05550 -18.00122 20.24169 1.000 38.44378 220 ASP A O 1
ATOM 1695 N N . LYS A 1 227 ? 50.19734 -18.69561 20.53787 1.000 36.44449 221 LYS A N 1
ATOM 1696 C CA . LYS A 1 227 ? 50.37622 -19.13865 19.15855 1.000 37.62308 221 LYS A CA 1
ATOM 1697 C C . LYS A 1 227 ? 49.27758 -20.10676 18.73067 1.000 38.07877 221 LYS A C 1
ATOM 1698 O O . LYS A 1 227 ? 48.83136 -20.08127 17.57699 1.000 36.51497 221 LYS A O 1
ATOM 1700 N N . ASP A 1 228 ? 48.84974 -20.98723 19.63764 1.000 36.72007 222 ASP A N 1
ATOM 1701 C CA . ASP A 1 228 ? 47.83645 -21.98306 19.29652 1.000 40.16838 222 ASP A CA 1
ATOM 1702 C C . ASP A 1 228 ? 46.53083 -21.32107 18.88127 1.000 38.49282 222 ASP A C 1
ATOM 1703 O O . ASP A 1 228 ? 45.90818 -21.72162 17.88925 1.000 38.66461 222 ASP A O 1
ATOM 1708 N N . ILE A 1 229 ? 46.12000 -20.28421 19.60729 1.000 33.07563 223 ILE A N 1
ATOM 1709 C CA . ILE A 1 229 ? 44.90699 -19.55860 19.25336 1.000 32.18104 223 ILE A CA 1
ATOM 1710 C C . ILE A 1 229 ? 45.06119 -18.87332 17.89832 1.000 36.79943 223 ILE A C 1
ATOM 1711 O O . ILE A 1 229 ? 44.14109 -18.89788 17.06897 1.000 37.48577 223 ILE A O 1
ATOM 1716 N N . LYS A 1 230 ? 46.20787 -18.22541 17.66389 1.000 30.23138 224 LYS A N 1
ATOM 1717 C CA . LYS A 1 230 ? 46.43791 -17.56650 16.37838 1.000 31.78572 224 LYS A CA 1
ATOM 1718 C C . LYS A 1 230 ? 46.35067 -18.55444 15.22594 1.000 31.91916 224 LYS A C 1
ATOM 1719 O O . LYS A 1 230 ? 45.90433 -18.20412 14.13225 1.000 31.61850 224 LYS A O 1
ATOM 1725 N N . GLN A 1 231 ? 46.81158 -19.78053 15.44688 1.000 33.83830 225 GLN A N 1
ATOM 1726 C CA . GLN A 1 231 ? 46.69309 -20.83056 14.44391 1.000 33.35114 225 GLN A CA 1
ATOM 1727 C C . GLN A 1 231 ? 45.23047 -21.12865 14.12223 1.000 33.34703 225 GLN A C 1
ATOM 1728 O O . GLN A 1 231 ? 44.86745 -21.30946 12.95190 1.000 31.88724 225 GLN A O 1
ATOM 1734 N N . ASN A 1 232 ? 44.37353 -21.18704 15.15055 1.000 29.57071 226 ASN A N 1
ATOM 1735 C CA . ASN A 1 232 ? 42.95051 -21.43141 14.92910 1.000 33.30357 226 ASN A CA 1
ATOM 1736 C C . ASN A 1 232 ? 42.29017 -20.24858 14.24144 1.000 33.85425 226 ASN A C 1
ATOM 1737 O O . ASN A 1 232 ? 41.49134 -20.42945 13.31181 1.000 37.80447 226 ASN A O 1
ATOM 1742 N N . LEU A 1 233 ? 42.60743 -19.03091 14.68567 1.000 31.97813 227 LEU A N 1
ATOM 1743 C CA . LEU A 1 233 ? 42.03939 -17.84555 14.05222 1.000 30.19615 227 LEU A CA 1
ATOM 1744 C C . LEU A 1 233 ? 42.40590 -17.78696 12.57144 1.000 31.48630 227 LEU A C 1
ATOM 1745 O O . LEU A 1 233 ? 41.57628 -17.40912 11.73698 1.000 29.07070 227 LEU A O 1
ATOM 1750 N N . THR A 1 234 ? 43.63565 -18.18045 12.23331 1.000 29.38127 228 THR A N 1
ATOM 1751 C CA . THR A 1 234 ? 44.04169 -18.25346 10.83358 1.000 29.87350 228 THR A CA 1
ATOM 1752 C C . THR A 1 234 ? 43.18064 -19.23653 10.05452 1.000 28.32039 228 THR A C 1
ATOM 1753 O O . THR A 1 234 ? 42.75564 -18.94264 8.92910 1.000 25.87832 228 THR A O 1
ATOM 1757 N N . ILE A 1 235 ? 42.88407 -20.39440 10.64512 1.000 26.21135 229 ILE A N 1
ATOM 1758 C CA . ILE A 1 235 ? 42.03733 -21.36130 9.95222 1.000 28.21250 229 ILE A CA 1
ATOM 1759 C C . ILE A 1 235 ? 40.64653 -20.78362 9.75938 1.000 26.76365 229 ILE A C 1
ATOM 1760 O O . ILE A 1 235 ? 40.05876 -20.87978 8.67608 1.000 27.30371 229 ILE A O 1
ATOM 1765 N N . VAL A 1 236 ? 40.10751 -20.14668 10.80027 1.000 25.57752 230 VAL A N 1
ATOM 1766 C CA . VAL A 1 236 ? 38.79461 -19.51793 10.67684 1.000 24.98390 230 VAL A CA 1
ATOM 1767 C C . VAL A 1 236 ? 38.82901 -18.40735 9.63147 1.000 23.54456 230 VAL A C 1
ATOM 1768 O O . VAL A 1 236 ? 37.85859 -18.19660 8.89503 1.000 26.69659 230 VAL A O 1
ATOM 1772 N N . LEU A 1 237 ? 39.92279 -17.64581 9.58279 1.000 28.97068 231 LEU A N 1
ATOM 1773 C CA . LEU A 1 237 ? 40.02427 -16.56714 8.60371 1.000 26.99087 231 LEU A CA 1
ATOM 1774 C C . LEU A 1 237 ? 39.97671 -17.11035 7.17770 1.000 28.38383 231 LEU A C 1
ATOM 1775 O O . LEU A 1 237 ? 39.37298 -16.49521 6.28939 1.000 27.24099 231 LEU A O 1
ATOM 1780 N N . LYS A 1 238 ? 40.60591 -18.26201 6.94028 1.000 29.85944 232 LYS A N 1
ATOM 1781 C CA . LYS A 1 238 ? 40.51101 -18.88638 5.62678 1.000 31.17801 232 LYS A CA 1
ATOM 1782 C C . LYS A 1 238 ? 39.06276 -19.21917 5.29132 1.000 29.01840 232 LYS A C 1
ATOM 1783 O O . LYS A 1 238 ? 38.56386 -18.85664 4.22418 1.000 28.59696 232 LYS A O 1
ATOM 1786 N N . ASP A 1 239 ? 38.35874 -19.88169 6.21023 1.000 26.31470 233 ASP A N 1
ATOM 1787 C CA . ASP A 1 239 ? 36.95627 -20.20976 5.96094 1.000 27.96969 233 ASP A CA 1
ATOM 1788 C C . ASP A 1 239 ? 36.11617 -18.95341 5.76825 1.000 28.81891 233 ASP A C 1
ATOM 1789 O O . ASP A 1 239 ? 35.19180 -18.93286 4.94662 1.000 31.07946 233 ASP A O 1
ATOM 1794 N N . LEU A 1 240 ? 36.40103 -17.90872 6.54426 1.000 27.43646 234 LEU A N 1
ATOM 1795 C CA . LEU A 1 240 ? 35.68291 -16.65313 6.38358 1.000 26.91208 234 LEU A CA 1
ATOM 1796 C C . LEU A 1 240 ? 35.83561 -16.11764 4.96814 1.000 26.05196 234 LEU A C 1
ATOM 1797 O O . LEU A 1 240 ? 34.87362 -15.60363 4.38590 1.000 26.31896 234 LEU A O 1
ATOM 1802 N N . ASN A 1 241 ? 37.05549 -16.15942 4.43129 1.000 24.84708 235 ASN A N 1
ATOM 1803 C CA . ASN A 1 241 ? 37.27389 -15.67575 3.07733 1.000 23.32820 235 ASN A CA 1
ATOM 1804 C C . ASN A 1 241 ? 36.43870 -16.46216 2.07637 1.000 23.66742 235 ASN A C 1
ATOM 1805 O O . ASN A 1 241 ? 35.82468 -15.87569 1.18140 1.000 26.01023 235 ASN A O 1
ATOM 1810 N N . SER A 1 242 ? 36.36331 -17.78550 2.24207 1.000 23.98466 236 SER A N 1
ATOM 1811 C CA . SER A 1 242 ? 35.50891 -18.60776 1.38173 1.000 27.14255 236 SER A CA 1
ATOM 1812 C C . SER A 1 242 ? 34.04748 -18.16953 1.43441 1.000 27.50355 236 SER A C 1
ATOM 1813 O O . SER A 1 242 ? 33.32997 -18.25302 0.43007 1.000 21.51632 236 SER A O 1
ATOM 1816 N N . LEU A 1 243 ? 33.56591 -17.78104 2.61454 1.000 28.88392 237 LEU A N 1
ATOM 1817 C CA . LEU A 1 243 ? 32.16960 -17.37689 2.74565 1.000 27.78302 237 LEU A CA 1
ATOM 1818 C C . LEU A 1 243 ? 31.91643 -16.01073 2.12286 1.000 30.15532 237 LEU A C 1
ATOM 1819 O O . LEU A 1 243 ? 30.81468 -15.75221 1.63186 1.000 30.06635 237 LEU A O 1
ATOM 1824 N N . VAL A 1 244 ? 32.89030 -15.09917 2.21012 1.000 19.10333 238 VAL A N 1
ATOM 1825 C CA . VAL A 1 244 ? 32.75798 -13.81412 1.53376 1.000 22.08354 238 VAL A CA 1
ATOM 1826 C C . VAL A 1 244 ? 32.68255 -14.01746 0.01109 1.000 23.27615 238 VAL A C 1
ATOM 1827 O O . VAL A 1 244 ? 31.84021 -13.41503 -0.67269 1.000 22.02073 238 VAL A O 1
ATOM 1831 N N . GLU A 1 245 ? 33.54043 -14.88546 -0.53204 1.000 21.50759 239 GLU A N 1
ATOM 1832 C CA . GLU A 1 245 ? 33.48596 -15.22849 -1.95816 1.000 24.46635 239 GLU A CA 1
ATOM 1833 C C . GLU A 1 245 ? 32.12227 -15.80476 -2.33426 1.000 25.52848 239 GLU A C 1
ATOM 1834 O O . GLU A 1 245 ? 31.50670 -15.39544 -3.32587 1.000 25.79692 239 GLU A O 1
ATOM 1840 N N . PHE A 1 246 ? 31.64443 -16.77257 -1.55076 1.000 26.66461 240 PHE A N 1
ATOM 1841 C CA . PHE A 1 246 ? 30.31423 -17.34433 -1.77027 1.000 27.47375 240 PHE A CA 1
ATOM 1842 C C . PHE A 1 246 ? 29.22226 -16.27250 -1.72755 1.000 25.05868 240 PHE A C 1
ATOM 1843 O O . PHE A 1 246 ? 28.29331 -16.28139 -2.54722 1.000 22.36942 240 PHE A O 1
ATOM 1851 N N . SER A 1 247 ? 29.30799 -15.35555 -0.76319 1.000 22.31700 241 SER A N 1
ATOM 1852 C CA . SER A 1 247 ? 28.28323 -14.32511 -0.61793 1.000 23.51895 241 SER A CA 1
ATOM 1853 C C . SER A 1 247 ? 28.26148 -13.36958 -1.81156 1.000 22.54834 241 SER A C 1
ATOM 1854 O O . SER A 1 247 ? 27.19784 -12.87351 -2.20200 1.000 22.64895 241 SER A O 1
ATOM 1857 N N . VAL A 1 248 ? 29.42551 -13.07419 -2.38103 1.000 24.58531 242 VAL A N 1
ATOM 1858 C CA . VAL A 1 248 ? 29.48859 -12.16876 -3.52405 1.000 22.62473 242 VAL A CA 1
ATOM 1859 C C . VAL A 1 248 ? 28.87132 -12.82361 -4.75861 1.000 23.58961 242 VAL A C 1
ATOM 1860 O O . VAL A 1 248 ? 28.09299 -12.19559 -5.48644 1.000 19.37498 242 VAL A O 1
ATOM 1864 N N . SER A 1 249 ? 29.21648 -14.09343 -5.01281 1.000 21.18239 243 SER A N 1
ATOM 1865 C CA . SER A 1 249 ? 28.59004 -14.83142 -6.11124 1.000 24.08098 243 SER A CA 1
ATOM 1866 C C . SER A 1 249 ? 27.07639 -14.83237 -5.94736 1.000 23.28872 243 SER A C 1
ATOM 1867 O O . SER A 1 249 ? 26.32507 -14.53639 -6.88288 1.000 22.88618 243 SER A O 1
ATOM 1870 N N . GLN A 1 250 ? 26.62472 -15.17310 -4.74449 1.000 23.18597 244 GLN A N 1
ATOM 1871 C CA . GLN A 1 250 ? 25.20658 -15.23660 -4.44157 1.000 23.77832 244 GLN A CA 1
ATOM 1872 C C . GLN A 1 250 ? 24.52631 -13.89428 -4.68319 1.000 24.24886 244 GLN A C 1
ATOM 1873 O O . GLN A 1 250 ? 23.39399 -13.84269 -5.17485 1.000 25.55504 244 GLN A O 1
ATOM 1879 N N . LEU A 1 251 ? 25.20405 -12.79851 -4.34846 1.000 22.92560 245 LEU A N 1
ATOM 1880 C CA . LEU A 1 251 ? 24.62314 -11.47105 -4.54203 1.000 25.21104 245 LEU A CA 1
ATOM 1881 C C . LEU A 1 251 ? 24.43199 -11.17253 -6.02302 1.000 25.41800 245 LEU A C 1
ATOM 1882 O O . LEU A 1 251 ? 23.38739 -10.65313 -6.43976 1.000 24.26238 245 LEU A O 1
ATOM 1887 N N . ASN A 1 252 ? 25.45365 -11.47085 -6.82825 1.000 21.34651 246 ASN A N 1
ATOM 1888 C CA . ASN A 1 252 ? 25.32762 -11.29462 -8.26756 1.000 23.81679 246 ASN A CA 1
ATOM 1889 C C . ASN A 1 252 ? 24.15078 -12.09374 -8.81191 1.000 23.96359 246 ASN A C 1
ATOM 1890 O O . ASN A 1 252 ? 23.39918 -11.59994 -9.66518 1.000 24.90953 246 ASN A O 1
ATOM 1895 N N . ILE A 1 253 ? 23.98419 -13.33769 -8.35011 1.000 22.01066 247 ILE A N 1
ATOM 1896 C CA . ILE A 1 253 ? 22.86208 -14.14922 -8.82754 1.000 25.97604 247 ILE A CA 1
ATOM 1897 C C . ILE A 1 253 ? 21.53257 -13.45358 -8.53426 1.000 28.55177 247 ILE A C 1
ATOM 1898 O O . ILE A 1 253 ? 20.67318 -13.31422 -9.41753 1.000 29.52580 247 ILE A O 1
ATOM 1903 N N . LEU A 1 254 ? 21.35511 -12.98953 -7.29182 1.000 25.08661 248 LEU A N 1
ATOM 1904 C CA . LEU A 1 254 ? 20.11595 -12.31819 -6.90237 1.000 26.14098 248 LEU A CA 1
ATOM 1905 C C . LEU A 1 254 ? 19.88116 -11.05283 -7.72607 1.000 24.72696 248 LEU A C 1
ATOM 1906 O O . LEU A 1 254 ? 18.76562 -10.80597 -8.19543 1.000 26.23212 248 LEU A O 1
ATOM 1911 N N . ASP A 1 255 ? 20.91431 -10.22477 -7.89106 1.000 21.98664 249 ASP A N 1
ATOM 1912 C CA . ASP A 1 255 ? 20.76783 -9.00684 -8.68695 1.000 24.79906 249 ASP A CA 1
ATOM 1913 C C . ASP A 1 255 ? 20.35248 -9.33129 -10.12285 1.000 26.16481 249 ASP A C 1
ATOM 1914 O O . ASP A 1 255 ? 19.51427 -8.63398 -10.71335 1.000 25.35513 249 ASP A O 1
ATOM 1919 N N . ASN A 1 256 ? 20.94804 -10.37323 -10.70457 1.000 21.38440 250 ASN A N 1
ATOM 1920 C CA . ASN A 1 256 ? 20.60817 -10.75594 -12.07169 1.000 25.78133 250 ASN A CA 1
ATOM 1921 C C . ASN A 1 256 ? 19.19363 -11.30554 -12.16213 1.000 26.90958 250 ASN A C 1
ATOM 1922 O O . ASN A 1 256 ? 18.47035 -10.99523 -13.11644 1.000 28.68792 250 ASN A O 1
ATOM 1927 N N . ILE A 1 257 ? 18.77741 -12.11409 -11.17872 1.000 23.05311 251 ILE A N 1
ATOM 1928 C CA . ILE A 1 257 ? 17.40984 -12.62935 -11.17456 1.000 28.63348 251 ILE A CA 1
ATOM 1929 C C . ILE A 1 257 ? 16.42290 -11.47429 -11.08502 1.000 30.78482 251 ILE A C 1
ATOM 1930 O O . ILE A 1 257 ? 15.37312 -11.48180 -11.74310 1.000 31.58355 251 ILE A O 1
ATOM 1935 N N . GLN A 1 258 ? 16.74145 -10.46901 -10.25587 1.000 27.19526 252 GLN A N 1
ATOM 1936 C CA . GLN A 1 258 ? 15.91899 -9.26478 -10.19383 1.000 26.77842 252 GLN A CA 1
ATOM 1937 C C . GLN A 1 258 ? 15.78738 -8.64051 -11.57545 1.000 27.17506 252 GLN A C 1
ATOM 1938 O O . GLN A 1 258 ? 14.68514 -8.27742 -12.00655 1.000 28.04917 252 GLN A O 1
ATOM 1944 N N . THR A 1 259 ? 16.90432 -8.52100 -12.29174 1.000 27.25308 253 THR A N 1
ATOM 1945 C CA . THR A 1 259 ? 16.84816 -7.86253 -13.59248 1.000 30.49432 253 THR A CA 1
ATOM 1946 C C . THR A 1 259 ? 16.05395 -8.69700 -14.57742 1.000 28.89885 253 THR A C 1
ATOM 1947 O O . THR A 1 259 ? 15.26214 -8.15313 -15.35167 1.000 28.22802 253 THR A O 1
ATOM 1951 N N . ILE A 1 260 ? 16.25975 -10.01893 -14.55960 1.000 28.66916 254 ILE A N 1
ATOM 1952 C CA . ILE A 1 260 ? 15.52003 -10.89952 -15.45984 1.000 31.30931 254 ILE A CA 1
ATOM 1953 C C . ILE A 1 260 ? 14.03501 -10.81120 -15.16497 1.000 33.74333 254 ILE A C 1
ATOM 1954 O O . ILE A 1 260 ? 13.20664 -10.71946 -16.07721 1.000 36.39509 254 ILE A O 1
ATOM 1959 N N . LEU A 1 261 ? 13.67700 -10.82738 -13.88386 1.000 32.80563 255 LEU A N 1
ATOM 1960 C CA . LEU A 1 261 ? 12.27648 -10.70425 -13.50862 1.000 33.71082 255 LEU A CA 1
ATOM 1961 C C . LEU A 1 261 ? 11.71634 -9.35395 -13.94056 1.000 32.17070 255 LEU A C 1
ATOM 1962 O O . LEU A 1 261 ? 10.60870 -9.27516 -14.48610 1.000 31.24238 255 LEU A O 1
ATOM 1967 N N . ALA A 1 262 ? 12.46764 -8.28003 -13.69595 1.000 28.65207 256 ALA A N 1
ATOM 1968 C CA . ALA A 1 262 ? 12.01785 -6.95472 -14.10569 1.000 28.63456 256 ALA A CA 1
ATOM 1969 C C . ALA A 1 262 ? 11.78265 -6.89853 -15.61066 1.000 30.84972 256 ALA A C 1
ATOM 1970 O O . ALA A 1 262 ? 10.79291 -6.31893 -16.07573 1.000 30.99502 256 ALA A O 1
ATOM 1972 N N . SER A 1 263 ? 12.69222 -7.48540 -16.38698 1.000 30.54642 257 SER A N 1
ATOM 1973 C CA . SER A 1 263 ? 12.50768 -7.54545 -17.83383 1.000 33.25492 257 SER A CA 1
ATOM 1974 C C . SER A 1 263 ? 11.20546 -8.25819 -18.17600 1.000 36.82482 257 SER A C 1
ATOM 1975 O O . SER A 1 263 ? 10.41313 -7.78360 -18.99922 1.000 39.31517 257 SER A O 1
ATOM 1978 N N . GLN A 1 264 ? 10.96832 -9.40516 -17.53783 1.000 38.43762 258 GLN A N 1
ATOM 1979 C CA . GLN A 1 264 ? 9.75137 -10.18046 -17.77597 1.000 40.45136 258 GLN A CA 1
ATOM 1980 C C . GLN A 1 264 ? 8.50336 -9.35838 -17.46706 1.000 38.21708 258 GLN A C 1
ATOM 1981 O O . GLN A 1 264 ? 7.55180 -9.32910 -18.25667 1.000 37.87362 258 GLN A O 1
ATOM 1987 N N . ILE A 1 265 ? 8.49445 -8.68625 -16.31593 1.000 35.42637 259 ILE A N 1
ATOM 1988 C CA . ILE A 1 265 ? 7.38112 -7.81601 -15.94408 1.000 37.23498 259 ILE A CA 1
ATOM 1989 C C . ILE A 1 265 ? 7.13925 -6.77823 -17.03323 1.000 39.00462 259 ILE A C 1
ATOM 1990 O O . ILE A 1 265 ? 6.00016 -6.54624 -17.46044 1.000 38.56159 259 ILE A O 1
ATOM 1995 N N . ASN A 1 266 ? 8.21842 -6.14085 -17.50154 1.000 36.64321 260 ASN A N 1
ATOM 1996 C CA . ASN A 1 266 ? 8.06965 -5.06229 -18.46372 1.000 39.87880 260 ASN A CA 1
ATOM 1997 C C . ASN A 1 266 ? 7.52559 -5.56772 -19.79137 1.000 42.92889 260 ASN A C 1
ATOM 1998 O O . ASN A 1 266 ? 6.62335 -4.95066 -20.36396 1.000 45.49408 260 ASN A O 1
ATOM 2003 N N . ILE A 1 267 ? 8.03699 -6.70351 -20.28016 1.000 43.82999 261 ILE A N 1
ATOM 2004 C CA . ILE A 1 267 ? 7.60038 -7.23285 -21.57409 1.000 46.62910 261 ILE A CA 1
ATOM 2005 C C . ILE A 1 267 ? 6.12437 -7.60372 -21.55142 1.000 52.41938 261 ILE A C 1
ATOM 2006 O O . ILE A 1 267 ? 5.43077 -7.48559 -22.56958 1.000 56.65131 261 ILE A O 1
ATOM 2008 N N . GLU A 1 268 ? 5.62294 -8.06264 -20.40521 1.000 53.66936 262 GLU A N 1
ATOM 2009 C CA . GLU A 1 268 ? 4.24057 -8.50283 -20.26674 1.000 57.26573 262 GLU A CA 1
ATOM 2010 C C . GLU A 1 268 ? 3.24719 -7.35493 -20.13614 1.000 59.38474 262 GLU A C 1
ATOM 2011 O O . GLU A 1 268 ? 2.04106 -7.59279 -20.26770 1.000 62.74289 262 GLU A O 1
ATOM 2017 N N . GLN A 1 269 ? 3.70691 -6.13845 -19.85248 1.000 58.20423 263 GLN A N 1
ATOM 2018 C CA . GLN A 1 269 ? 2.81227 -4.98134 -19.80112 1.000 58.72414 263 GLN A CA 1
ATOM 2019 C C . GLN A 1 269 ? 2.35542 -4.56781 -21.19984 1.000 60.24728 263 GLN A C 1
ATOM 2020 O O . GLN A 1 269 ? 1.23380 -4.88140 -21.62046 1.000 63.62729 263 GLN A O 1
ATOM 2022 N N . PRO B 1 6 ? 6.79706 3.45061 -22.04995 1.000 39.32151 0 PRO B N 1
ATOM 2023 C CA . PRO B 1 6 ? 7.59491 3.01883 -23.20515 1.000 40.93594 0 PRO B CA 1
ATOM 2024 C C . PRO B 1 6 ? 8.19475 4.23030 -23.89554 1.000 42.63747 0 PRO B C 1
ATOM 2025 O O . PRO B 1 6 ? 7.53574 4.88610 -24.68786 1.000 44.05728 0 PRO B O 1
ATOM 2029 N N . MET B 1 7 ? 9.44746 4.52564 -23.57333 1.000 41.36818 1 MET B N 1
ATOM 2030 C CA . MET B 1 7 ? 10.11243 5.72349 -24.05029 1.000 41.11299 1 MET B CA 1
ATOM 2031 C C . MET B 1 7 ? 11.48492 5.34772 -24.56699 1.000 40.57842 1 MET B C 1
ATOM 2032 O O . MET B 1 7 ? 12.19619 4.54628 -23.94653 1.000 38.74054 1 MET B O 1
ATOM 2037 N N . LEU B 1 8 ? 11.87248 5.96329 -25.67727 1.000 37.81327 2 LEU B N 1
ATOM 2038 C CA . LEU B 1 8 ? 13.16196 5.69553 -26.28961 1.000 36.65220 2 LEU B CA 1
ATOM 2039 C C . LEU B 1 8 ? 13.84213 7.04225 -26.48063 1.000 34.49931 2 LEU B C 1
ATOM 2040 O O . LEU B 1 8 ? 13.36925 7.87047 -27.26985 1.000 36.52438 2 LEU B O 1
ATOM 2045 N N . TYR B 1 9 ? 14.93690 7.26485 -25.75380 1.000 28.40808 3 TYR B N 1
ATOM 2046 C CA . TYR B 1 9 ? 15.70573 8.50205 -25.84069 1.000 30.01860 3 TYR B CA 1
ATOM 2047 C C . TYR B 1 9 ? 17.04200 8.24740 -26.52667 1.000 29.39587 3 TYR B C 1
ATOM 2048 O O . TYR B 1 9 ? 17.79252 7.34732 -26.13636 1.000 31.35442 3 TYR B O 1
ATOM 2057 N N . ILE B 1 10 ? 17.34503 9.05606 -27.53063 1.000 29.36751 4 ILE B N 1
ATOM 2058 C CA . ILE B 1 10 ? 18.58485 8.93646 -28.28289 1.000 27.27753 4 ILE B CA 1
ATOM 2059 C C . ILE B 1 10 ? 19.41865 10.17733 -28.01969 1.000 25.90268 4 ILE B C 1
ATOM 2060 O O . ILE B 1 10 ? 18.96501 11.30612 -28.24790 1.000 24.91451 4 ILE B O 1
ATOM 2065 N N . TYR B 1 11 ? 20.62780 9.97197 -27.51181 1.000 24.09164 5 TYR B N 1
ATOM 2066 C CA . TYR B 1 11 ? 21.55839 11.06072 -27.25243 1.000 24.37923 5 TYR B CA 1
ATOM 2067 C C . TYR B 1 11 ? 22.55606 11.11764 -28.40168 1.000 26.60097 5 TYR B C 1
ATOM 2068 O O . TYR B 1 11 ? 23.30879 10.15776 -28.62181 1.000 27.40803 5 TYR B O 1
ATOM 2077 N N . ILE B 1 12 ? 22.59218 12.25966 -29.08995 1.000 24.51430 6 ILE B N 1
ATOM 2078 C CA . ILE B 1 12 ? 23.42284 12.45653 -30.26604 1.000 28.81698 6 ILE B CA 1
ATOM 2079 C C . ILE B 1 12 ? 24.47639 13.51762 -29.96859 1.000 32.52251 6 ILE B C 1
ATOM 2080 O O . ILE B 1 12 ? 24.32968 14.36042 -29.08280 1.000 31.48012 6 ILE B O 1
ATOM 2085 N N . LYS B 1 13 ? 25.55532 13.45491 -30.73197 1.000 34.60131 7 LYS B N 1
ATOM 2086 C CA . LYS B 1 13 ? 26.58954 14.47731 -30.74826 1.000 33.92971 7 LYS B CA 1
ATOM 2087 C C . LYS B 1 13 ? 26.31797 15.38949 -31.93624 1.000 32.12757 7 LYS B C 1
ATOM 2088 O O . LYS B 1 13 ? 26.34742 14.93776 -33.07500 1.000 34.76604 7 LYS B O 1
ATOM 2093 N N . THR B 1 14 ? 26.01029 16.64876 -31.67942 1.000 31.49003 8 THR B N 1
ATOM 2094 C CA . THR B 1 14 ? 25.67220 17.55015 -32.77105 1.000 33.83040 8 THR B CA 1
ATOM 2095 C C . THR B 1 14 ? 26.93259 17.96822 -33.52399 1.000 35.16430 8 THR B C 1
ATOM 2096 O O . THR B 1 14 ? 28.06471 17.64590 -33.14002 1.000 31.09453 8 THR B O 1
ATOM 2100 N N . GLN B 1 15 ? 26.72599 18.67214 -34.63460 1.000 36.90635 9 GLN B N 1
ATOM 2101 C CA . GLN B 1 15 ? 27.87270 19.14751 -35.40648 1.000 43.21620 9 GLN B CA 1
ATOM 2102 C C . GLN B 1 15 ? 28.77637 20.06787 -34.57834 1.000 46.38864 9 GLN B C 1
ATOM 2103 O O . GLN B 1 15 ? 29.98797 20.11366 -34.80956 1.000 47.67367 9 GLN B O 1
ATOM 2105 N N . ASN B 1 16 ? 28.21531 20.82967 -33.63943 1.000 46.71246 10 ASN B N 1
ATOM 2106 C CA . ASN B 1 16 ? 29.01803 21.67842 -32.76262 1.000 46.49017 10 ASN B CA 1
ATOM 2107 C C . ASN B 1 16 ? 29.63454 20.95349 -31.55646 1.000 43.10893 10 ASN B C 1
ATOM 2108 O O . ASN B 1 16 ? 30.15078 21.63436 -30.66422 1.000 44.40712 10 ASN B O 1
ATOM 2113 N N . ALA B 1 17 ? 29.46044 19.63443 -31.43247 1.000 39.39702 11 ALA B N 1
ATOM 2114 C CA . ALA B 1 17 ? 30.08038 18.80497 -30.38265 1.000 40.84097 11 ALA B CA 1
ATOM 2115 C C . ALA B 1 17 ? 29.42616 18.95048 -29.00815 1.000 41.62946 11 ALA B C 1
ATOM 2116 O O . ALA B 1 17 ? 30.09513 18.84129 -27.98109 1.000 42.33925 11 ALA B O 1
ATOM 2118 N N . LEU B 1 18 ? 28.12859 19.18635 -28.95468 1.000 39.12103 12 LEU B N 1
ATOM 2119 C CA . LEU B 1 18 ? 27.40283 19.09146 -27.69743 1.000 37.25007 12 LEU B CA 1
ATOM 2120 C C . LEU B 1 18 ? 26.54562 17.83502 -27.75060 1.000 34.76541 12 LEU B C 1
ATOM 2121 O O . LEU B 1 18 ? 26.47812 17.14105 -28.76723 1.000 35.38363 12 LEU B O 1
ATOM 2126 N N . VAL B 1 19 ? 25.82765 17.57134 -26.67256 1.000 32.29561 13 VAL B N 1
ATOM 2127 C CA . VAL B 1 19 ? 24.96227 16.40896 -26.59827 1.000 28.27423 13 VAL B CA 1
ATOM 2128 C C . VAL B 1 19 ? 23.53467 16.90973 -26.68204 1.000 30.35282 13 VAL B C 1
ATOM 2129 O O . VAL B 1 19 ? 23.16546 17.87450 -26.00530 1.000 29.43266 13 VAL B O 1
ATOM 2133 N N . GLN B 1 20 ? 22.73393 16.25469 -27.50264 1.000 31.46624 14 GLN B N 1
ATOM 2134 C CA . GLN B 1 20 ? 21.33308 16.59833 -27.62774 1.000 32.61665 14 GLN B CA 1
ATOM 2135 C C . GLN B 1 20 ? 20.53044 15.32671 -27.45150 1.000 31.30686 14 GLN B C 1
ATOM 2136 O O . GLN B 1 20 ? 20.92157 14.26088 -27.93375 1.000 32.06871 14 GLN B O 1
ATOM 2142 N N . ARG B 1 21 ? 19.42618 15.44140 -26.74197 1.000 30.35352 15 ARG B N 1
ATOM 2143 C CA . ARG B 1 21 ? 18.55390 14.31604 -26.48241 1.000 28.78483 15 ARG B CA 1
ATOM 2144 C C . ARG B 1 21 ? 17.30620 14.42757 -27.33356 1.000 29.31719 15 ARG B C 1
ATOM 2145 O O . ARG B 1 21 ? 16.66804 15.48355 -27.37637 1.000 31.24087 15 ARG B O 1
ATOM 2153 N N . ILE B 1 22 ? 16.92781 13.30995 -27.94132 1.000 29.72825 16 ILE B N 1
ATOM 2154 C CA . ILE B 1 22 ? 15.78246 13.21922 -28.83315 1.000 33.21291 16 ILE B CA 1
ATOM 2155 C C . ILE B 1 22 ? 14.83483 12.16950 -28.27749 1.000 34.21193 16 ILE B C 1
ATOM 2156 O O . ILE B 1 22 ? 15.23554 11.02343 -28.04316 1.000 34.69001 16 ILE B O 1
ATOM 2161 N N . ASN B 1 23 ? 13.59633 12.57028 -28.02815 1.000 38.66273 17 ASN B N 1
ATOM 2162 C CA . ASN B 1 23 ? 12.52689 11.62590 -27.72302 1.000 42.17184 17 ASN B CA 1
ATOM 2163 C C . ASN B 1 23 ? 12.10006 10.96764 -29.02876 1.000 42.68753 17 ASN B C 1
ATOM 2164 O O . ASN B 1 23 ? 11.45152 11.60291 -29.86257 1.000 44.70219 17 ASN B O 1
ATOM 2169 N N . PHE B 1 24 ? 12.45371 9.70020 -29.22041 1.000 39.98391 18 PHE B N 1
ATOM 2170 C CA . PHE B 1 24 ? 12.43566 9.11783 -30.55611 1.000 41.34631 18 PHE B CA 1
ATOM 2171 C C . PHE B 1 24 ? 11.16289 8.31554 -30.80571 1.000 43.17931 18 PHE B C 1
ATOM 2172 O O . PHE B 1 24 ? 10.79427 7.44292 -30.01168 1.000 40.16122 18 PHE B O 1
ATOM 2180 N N . ASN B 1 25 ? 10.52056 8.59895 -31.93057 1.000 47.50243 19 ASN B N 1
ATOM 2181 C CA . ASN B 1 25 ? 9.33598 7.89217 -32.41085 1.000 51.78263 19 ASN B CA 1
ATOM 2182 C C . ASN B 1 25 ? 9.79594 6.99053 -33.54784 1.000 55.02124 19 ASN B C 1
ATOM 2183 O O . ASN B 1 25 ? 10.24328 7.48743 -34.58417 1.000 54.37641 19 ASN B O 1
ATOM 2185 N N . LEU B 1 26 ? 9.69956 5.67634 -33.35368 1.000 58.15968 20 LEU B N 1
ATOM 2186 C CA . LEU B 1 26 ? 10.15321 4.70552 -34.36079 1.000 59.92681 20 LEU B CA 1
ATOM 2187 C C . LEU B 1 26 ? 9.67775 5.01985 -35.77154 1.000 60.65500 20 LEU B C 1
ATOM 2188 O O . LEU B 1 26 ? 8.55612 4.68326 -36.13521 1.000 63.81698 20 LEU B O 1
ATOM 2193 N N . SER B 1 28 ? 7.45152 6.74558 -36.65558 1.000 65.95473 22 SER B N 1
ATOM 2194 C CA . SER B 1 28 ? 7.52077 7.53346 -37.87384 1.000 69.05446 22 SER B CA 1
ATOM 2195 C C . SER B 1 28 ? 8.92295 8.06992 -38.19616 1.000 69.61700 22 SER B C 1
ATOM 2196 O O . SER B 1 28 ? 9.31374 8.10483 -39.36641 1.000 71.60461 22 SER B O 1
ATOM 2198 N N . GLN B 1 29 ? 9.70017 8.42913 -37.17784 1.000 67.75916 23 GLN B N 1
ATOM 2199 C CA . GLN B 1 29 ? 10.90713 9.21037 -37.41482 1.000 68.41661 23 GLN B CA 1
ATOM 2200 C C . GLN B 1 29 ? 12.02965 8.35058 -37.99335 1.000 69.14995 23 GLN B C 1
ATOM 2201 O O . GLN B 1 29 ? 12.00198 7.11251 -37.96593 1.000 69.97617 23 GLN B O 1
ATOM 2207 N N . GLU B 1 30 ? 13.04395 9.04748 -38.49774 1.000 66.15337 24 GLU B N 1
ATOM 2208 C CA . GLU B 1 30 ? 14.23433 8.45776 -39.08981 1.000 62.56140 24 GLU B CA 1
ATOM 2209 C C . GLU B 1 30 ? 15.38257 8.56323 -38.09221 1.000 55.66945 24 GLU B C 1
ATOM 2210 O O . GLU B 1 30 ? 15.48997 9.55446 -37.36197 1.000 52.58339 24 GLU B O 1
ATOM 2212 N N . LEU B 1 31 ? 16.22790 7.53607 -38.05902 1.000 52.95037 25 LEU B N 1
ATOM 2213 C CA . LEU B 1 31 ? 17.31209 7.47936 -37.08058 1.000 49.79285 25 LEU B CA 1
ATOM 2214 C C . LEU B 1 31 ? 18.23125 8.68172 -37.26116 1.000 44.72777 25 LEU B C 1
ATOM 2215 O O . LEU B 1 31 ? 18.59395 9.00988 -38.39311 1.000 45.43297 25 LEU B O 1
ATOM 2220 N N . PRO B 1 32 ? 18.60090 9.37768 -36.19934 1.000 43.14404 26 PRO B N 1
ATOM 2221 C CA . PRO B 1 32 ? 19.56697 10.46812 -36.34569 1.000 42.79085 26 PRO B CA 1
ATOM 2222 C C . PRO B 1 32 ? 20.97148 9.89847 -36.45134 1.000 43.02019 26 PRO B C 1
ATOM 2223 O O . PRO B 1 32 ? 21.21667 8.72473 -36.17535 1.000 41.61496 26 PRO B O 1
ATOM 2227 N N . GLN B 1 33 ? 21.89792 10.74708 -36.87047 1.000 43.96009 27 GLN B N 1
ATOM 2228 C CA . GLN B 1 33 ? 23.27905 10.30967 -36.94390 1.000 43.66878 27 GLN B CA 1
ATOM 2229 C C . GLN B 1 33 ? 24.08476 10.86413 -35.76967 1.000 37.90582 27 GLN B C 1
ATOM 2230 O O . GLN B 1 33 ? 23.63050 11.71579 -35.00106 1.000 34.22220 27 GLN B O 1
ATOM 2236 N N . ASN B 1 34 ? 25.29547 10.32886 -35.63466 1.000 36.12676 28 ASN B N 1
ATOM 2237 C CA . ASN B 1 34 ? 26.20485 10.63837 -34.53654 1.000 34.43887 28 ASN B CA 1
ATOM 2238 C C . ASN B 1 34 ? 25.55665 10.31597 -33.19214 1.000 30.02511 28 ASN B C 1
ATOM 2239 O O . ASN B 1 34 ? 25.57021 11.11359 -32.25803 1.000 26.76783 28 ASN B O 1
ATOM 2244 N N . ILE B 1 35 ? 24.99939 9.10680 -33.11262 1.000 31.25383 29 ILE B N 1
ATOM 2245 C CA . ILE B 1 35 ? 24.37961 8.61494 -31.89470 1.000 28.11023 29 ILE B CA 1
ATOM 2246 C C . ILE B 1 35 ? 25.46230 8.27180 -30.88388 1.000 27.03486 29 ILE B C 1
ATOM 2247 O O . ILE B 1 35 ? 26.44366 7.59419 -31.21130 1.000 27.10451 29 ILE B O 1
ATOM 2252 N N . LEU B 1 36 ? 25.27134 8.71585 -29.64212 1.000 24.45427 30 LEU B N 1
ATOM 2253 C CA . LEU B 1 36 ? 26.17524 8.44997 -28.52278 1.000 23.17395 30 LEU B CA 1
ATOM 2254 C C . LEU B 1 36 ? 25.65478 7.37266 -27.57883 1.000 24.31592 30 LEU B C 1
ATOM 2255 O O . LEU B 1 36 ? 26.43241 6.54523 -27.07465 1.000 24.64816 30 LEU B O 1
ATOM 2260 N N . TRP B 1 37 ? 24.35101 7.39749 -27.31882 1.000 21.80704 31 TRP B N 1
ATOM 2261 C CA . TRP B 1 37 ? 23.74795 6.64303 -26.23254 1.000 22.71296 31 TRP B CA 1
ATOM 2262 C C . TRP B 1 37 ? 22.25070 6.57643 -26.49096 1.000 23.75115 31 TRP B C 1
ATOM 2263 O O . TRP B 1 37 ? 21.63190 7.60068 -26.78711 1.000 26.50921 31 TRP B O 1
ATOM 2274 N N . ILE B 1 38 ? 21.68206 5.37989 -26.40155 1.000 22.82622 32 ILE B N 1
ATOM 2275 C CA . ILE B 1 38 ? 20.24526 5.16183 -26.54927 1.000 22.74554 32 ILE B CA 1
ATOM 2276 C C . ILE B 1 38 ? 19.73949 4.62802 -25.21543 1.000 25.39875 32 ILE B C 1
ATOM 2277 O O . ILE B 1 38 ? 20.21981 3.58972 -24.74086 1.000 25.54742 32 ILE B O 1
ATOM 2282 N N . ASP B 1 39 ? 18.77408 5.32596 -24.61592 1.000 19.70292 33 ASP B N 1
ATOM 2283 C CA . ASP B 1 39 ? 18.22338 4.97089 -23.31045 1.000 19.26914 33 ASP B CA 1
ATOM 2284 C C . ASP B 1 39 ? 16.80259 4.46292 -23.51351 1.000 25.68763 33 ASP B C 1
ATOM 2285 O O . ASP B 1 39 ? 15.92611 5.22768 -23.93168 1.000 26.44035 33 ASP B O 1
ATOM 2290 N N . LEU B 1 40 ? 16.57434 3.18279 -23.21233 1.000 23.01348 34 LEU B N 1
ATOM 2291 C CA . LEU B 1 40 ? 15.25982 2.56395 -23.35143 1.000 25.52751 34 LEU B CA 1
ATOM 2292 C C . LEU B 1 40 ? 14.64606 2.49157 -21.96043 1.000 26.19407 34 LEU B C 1
ATOM 2293 O O . LEU B 1 40 ? 15.15477 1.77692 -21.08769 1.000 23.22619 34 LEU B O 1
ATOM 2298 N N . LEU B 1 41 ? 13.56395 3.22542 -21.74930 1.000 29.20258 35 LEU B N 1
ATOM 2299 C CA . LEU B 1 41 ? 12.84313 3.19786 -20.48672 1.000 30.67116 35 LEU B CA 1
ATOM 2300 C C . LEU B 1 41 ? 11.49886 2.51155 -20.70070 1.000 30.47452 35 LEU B C 1
ATOM 2301 O O . LEU B 1 41 ? 10.71486 2.93185 -21.55710 1.000 32.35777 35 LEU B O 1
ATOM 2306 N N . HIS B 1 42 ? 11.23348 1.48426 -19.89681 1.000 30.55901 36 HIS B N 1
ATOM 2307 C CA . HIS B 1 42 ? 10.08938 0.59460 -20.06930 1.000 35.79391 36 HIS B CA 1
ATOM 2308 C C . HIS B 1 42 ? 10.00723 0.20411 -21.54529 1.000 36.24643 36 HIS B C 1
ATOM 2309 O O . HIS B 1 42 ? 8.98051 0.44662 -22.19057 1.000 34.78004 36 HIS B O 1
ATOM 2316 N N . PRO B 1 43 ? 11.07172 -0.36670 -22.11849 1.000 36.76034 37 PRO B N 1
ATOM 2317 C CA . PRO B 1 43 ? 11.09491 -0.57450 -23.57295 1.000 41.33258 37 PRO B CA 1
ATOM 2318 C C . PRO B 1 43 ? 9.97921 -1.49852 -24.03310 1.000 44.54978 37 PRO B C 1
ATOM 2319 O O . PRO B 1 43 ? 9.58481 -2.43705 -23.33369 1.000 44.04261 37 PRO B O 1
ATOM 2323 N N . SER B 1 44 ? 9.45089 -1.19816 -25.20876 1.000 46.56154 38 SER B N 1
ATOM 2324 C CA . SER B 1 44 ? 8.56698 -2.13435 -25.87592 1.000 46.67519 38 SER B CA 1
ATOM 2325 C C . SER B 1 44 ? 9.39587 -3.11767 -26.69581 1.000 45.00776 38 SER B C 1
ATOM 2326 O O . SER B 1 44 ? 10.56890 -2.87849 -27.00369 1.000 42.56628 38 SER B O 1
ATOM 2329 N N . ALA B 1 45 ? 8.76512 -4.23340 -27.06962 1.000 47.07449 39 ALA B N 1
ATOM 2330 C CA . ALA B 1 45 ? 9.46968 -5.19048 -27.91254 1.000 46.76083 39 ALA B CA 1
ATOM 2331 C C . ALA B 1 45 ? 9.77274 -4.59004 -29.27109 1.000 47.75611 39 ALA B C 1
ATOM 2332 O O . ALA B 1 45 ? 10.83184 -4.85224 -29.85077 1.000 48.29501 39 ALA B O 1
ATOM 2334 N N . ALA B 1 46 ? 8.86060 -3.76742 -29.78796 1.000 47.30140 40 ALA B N 1
ATOM 2335 C CA . ALA B 1 46 ? 9.15251 -3.07584 -31.03078 1.000 47.00172 40 ALA B CA 1
ATOM 2336 C C . ALA B 1 46 ? 10.44362 -2.28690 -30.89371 1.000 46.29939 40 ALA B C 1
ATOM 2337 O O . ALA B 1 46 ? 11.27761 -2.28730 -31.80672 1.000 45.65325 40 ALA B O 1
ATOM 2339 N N . GLU B 1 47 ? 10.65804 -1.67472 -29.71963 1.000 44.13862 41 GLU B N 1
ATOM 2340 C CA . GLU B 1 47 ? 11.89061 -0.93934 -29.46179 1.000 44.67765 41 GLU B CA 1
ATOM 2341 C C . GLU B 1 47 ? 13.08471 -1.87983 -29.30940 1.000 45.26862 41 GLU B C 1
ATOM 2342 O O . GLU B 1 47 ? 14.14142 -1.64985 -29.91149 1.000 46.19319 41 GLU B O 1
ATOM 2348 N N . ILE B 1 48 ? 12.95042 -2.93023 -28.48967 1.000 46.95891 42 ILE B N 1
ATOM 2349 C CA . ILE B 1 48 ? 14.02681 -3.91735 -28.38072 1.000 48.71192 42 ILE B CA 1
ATOM 2350 C C . ILE B 1 48 ? 14.37761 -4.48812 -29.74491 1.000 51.12744 42 ILE B C 1
ATOM 2351 O O . ILE B 1 48 ? 15.55327 -4.53754 -30.12588 1.000 48.49670 42 ILE B O 1
ATOM 2356 N N . ALA B 1 49 ? 13.36032 -4.89062 -30.51660 1.000 55.20222 43 ALA B N 1
ATOM 2357 C CA . ALA B 1 49 ? 13.60780 -5.39130 -31.86501 1.000 58.44722 43 ALA B CA 1
ATOM 2358 C C . ALA B 1 49 ? 14.30251 -4.33970 -32.70977 1.000 59.95421 43 ALA B C 1
ATOM 2359 O O . ALA B 1 49 ? 15.19100 -4.65345 -33.50908 1.000 60.96975 43 ALA B O 1
ATOM 2361 N N . PHE B 1 50 ? 13.89006 -3.08636 -32.55826 1.000 61.35922 44 PHE B N 1
ATOM 2362 C CA . PHE B 1 50 ? 14.50013 -2.00040 -33.30770 1.000 62.75268 44 PHE B CA 1
ATOM 2363 C C . PHE B 1 50 ? 16.00548 -1.93611 -33.06597 1.000 60.23602 44 PHE B C 1
ATOM 2364 O O . PHE B 1 50 ? 16.79597 -1.99173 -34.01402 1.000 59.93703 44 PHE B O 1
ATOM 2372 N N . ILE B 1 51 ? 16.43093 -1.81821 -31.79865 1.000 55.69778 45 ILE B N 1
ATOM 2373 C CA . ILE B 1 51 ? 17.87051 -1.70190 -31.54976 1.000 54.83000 45 ILE B CA 1
ATOM 2374 C C . ILE B 1 51 ? 18.60129 -2.96663 -31.99055 1.000 54.28013 45 ILE B C 1
ATOM 2375 O O . ILE B 1 51 ? 19.74197 -2.89702 -32.46644 1.000 53.56469 45 ILE B O 1
ATOM 2380 N N . SER B 1 52 ? 17.96573 -4.13188 -31.86848 1.000 55.83065 46 SER B N 1
ATOM 2381 C CA . SER B 1 52 ? 18.61346 -5.35478 -32.33040 1.000 58.19346 46 SER B CA 1
ATOM 2382 C C . SER B 1 52 ? 18.80134 -5.35131 -33.84406 1.000 60.07657 46 SER B C 1
ATOM 2383 O O . SER B 1 52 ? 19.91013 -5.58155 -34.33976 1.000 61.34290 46 SER B O 1
ATOM 2386 N N . SER B 1 53 ? 17.73592 -5.07764 -34.60081 1.000 61.06413 47 SER B N 1
ATOM 2387 C CA . SER B 1 53 ? 17.85778 -5.13382 -36.05531 1.000 63.63780 47 SER B CA 1
ATOM 2388 C C . SER B 1 53 ? 18.76796 -4.03012 -36.57282 1.000 63.36017 47 SER B C 1
ATOM 2389 O O . SER B 1 53 ? 19.47227 -4.22479 -37.56945 1.000 66.09646 47 SER B O 1
ATOM 2392 N N . GLU B 1 54 ? 18.77013 -2.87702 -35.90800 1.000 60.56508 48 GLU B N 1
ATOM 2393 C CA . GLU B 1 54 ? 19.48467 -1.69991 -36.38117 1.000 61.31537 48 GLU B CA 1
ATOM 2394 C C . GLU B 1 54 ? 20.93521 -1.64229 -35.90994 1.000 58.82099 48 GLU B C 1
ATOM 2395 O O . GLU B 1 54 ? 21.74965 -0.98256 -36.56379 1.000 58.67276 48 GLU B O 1
ATOM 2401 N N . PHE B 1 55 ? 21.27822 -2.29684 -34.79134 1.000 55.15847 49 PHE B N 1
ATOM 2402 C CA . PHE B 1 55 ? 22.63073 -2.25599 -34.24582 1.000 53.40102 49 PHE B CA 1
ATOM 2403 C C . PHE B 1 55 ? 23.22957 -3.62441 -33.91851 1.000 58.89119 49 PHE B C 1
ATOM 2404 O O . PHE B 1 55 ? 24.33679 -3.66911 -33.36573 1.000 59.46457 49 PHE B O 1
ATOM 2412 N N . ASN B 1 56 ? 22.54680 -4.72809 -34.23976 1.000 61.90959 50 ASN B N 1
ATOM 2413 C CA . ASN B 1 56 ? 23.00434 -6.08954 -33.92589 1.000 64.49384 50 ASN B CA 1
ATOM 2414 C C . ASN B 1 56 ? 23.47592 -6.20110 -32.47535 1.000 65.36608 50 ASN B C 1
ATOM 2415 O O . ASN B 1 56 ? 24.62905 -6.52466 -32.18870 1.000 67.88734 50 ASN B O 1
ATOM 2420 N N . LEU B 1 57 ? 22.57080 -5.89527 -31.55566 1.000 62.91765 51 LEU B N 1
ATOM 2421 C CA . LEU B 1 57 ? 22.89883 -5.99164 -30.14304 1.000 59.60622 51 LEU B CA 1
ATOM 2422 C C . LEU B 1 57 ? 22.07932 -7.09096 -29.48765 1.000 61.60824 51 LEU B C 1
ATOM 2423 O O . LEU B 1 57 ? 20.88521 -7.20573 -29.73596 1.000 64.25263 51 LEU B O 1
ATOM 2428 N N . GLU B 1 69 ? 26.73717 -17.26731 -17.08178 1.000 42.03643 63 GLU B N 1
ATOM 2429 C CA . GLU B 1 69 ? 27.32414 -16.96849 -15.77139 1.000 44.89781 63 GLU B CA 1
ATOM 2430 C C . GLU B 1 69 ? 26.53427 -15.91005 -15.00440 1.000 39.17694 63 GLU B C 1
ATOM 2431 O O . GLU B 1 69 ? 26.75360 -14.71386 -15.19074 1.000 39.54027 63 GLU B O 1
ATOM 2437 N N . LEU B 1 70 ? 25.62799 -16.33971 -14.12409 1.000 35.03721 64 LEU B N 1
ATOM 2438 C CA . LEU B 1 70 ? 24.85356 -15.37569 -13.35100 1.000 34.39522 64 LEU B CA 1
ATOM 2439 C C . LEU B 1 70 ? 25.56471 -14.89363 -12.08904 1.000 31.38147 64 LEU B C 1
ATOM 2440 O O . LEU B 1 70 ? 25.07496 -13.96129 -11.44338 1.000 28.51886 64 LEU B O 1
ATOM 2445 N N . SER B 1 71 ? 26.68844 -15.48882 -11.71263 1.000 29.12367 65 SER B N 1
ATOM 2446 C CA . SER B 1 71 ? 27.40518 -15.04552 -10.52357 1.000 32.57045 65 SER B CA 1
ATOM 2447 C C . SER B 1 71 ? 28.41982 -13.92978 -10.81187 1.000 32.30017 65 SER B C 1
ATOM 2448 O O . SER B 1 71 ? 29.26317 -13.63960 -9.95395 1.000 34.37940 65 SER B O 1
ATOM 2451 N N . ALA B 1 72 ? 28.36155 -13.31421 -11.99819 1.000 28.32486 66 ALA B N 1
ATOM 2452 C CA . ALA B 1 72 ? 29.03918 -12.06042 -12.31634 1.000 24.86774 66 ALA B CA 1
ATOM 2453 C C . ALA B 1 72 ? 28.01003 -11.01618 -12.76050 1.000 27.19257 66 ALA B C 1
ATOM 2454 O O . ALA B 1 72 ? 26.85419 -11.33347 -13.04763 1.000 24.92947 66 ALA B O 1
ATOM 2456 N N . LYS B 1 73 ? 28.43418 -9.74532 -12.80967 1.000 22.33122 67 LYS B N 1
ATOM 2457 C CA . LYS B 1 73 ? 27.59100 -8.67390 -13.33275 1.000 23.50057 67 LYS B CA 1
ATOM 2458 C C . LYS B 1 73 ? 28.28529 -7.88455 -14.44120 1.000 22.80383 67 LYS B C 1
ATOM 2459 O O . LYS B 1 73 ? 27.83972 -6.78672 -14.78631 1.000 26.06403 67 LYS B O 1
ATOM 2465 N N . TYR B 1 74 ? 29.35123 -8.42555 -15.01623 1.000 25.78025 68 TYR B N 1
ATOM 2466 C CA . TYR B 1 74 ? 30.04990 -7.83133 -16.15176 1.000 28.62066 68 TYR B CA 1
ATOM 2467 C C . TYR B 1 74 ? 30.31258 -8.92394 -17.17909 1.000 30.03907 68 TYR B C 1
ATOM 2468 O O . TYR B 1 74 ? 30.79284 -10.00700 -16.83023 1.000 32.79310 68 TYR B O 1
ATOM 2477 N N . TRP B 1 75 ? 29.93839 -8.67463 -18.43086 1.000 30.66303 69 TRP B N 1
ATOM 2478 C CA . TRP B 1 75 ? 30.18267 -9.62823 -19.50675 1.000 28.14963 69 TRP B CA 1
ATOM 2479 C C . TRP B 1 75 ? 30.73099 -8.90309 -20.72446 1.000 26.72794 69 TRP B C 1
ATOM 2480 O O . TRP B 1 75 ? 30.21583 -7.84797 -21.11074 1.000 27.15313 69 TRP B O 1
ATOM 2491 N N . GLU B 1 76 ? 31.76160 -9.47613 -21.34052 1.000 26.61438 70 GLU B N 1
ATOM 2492 C CA . GLU B 1 76 ? 32.35020 -8.88831 -22.53492 1.000 29.78809 70 GLU B CA 1
ATOM 2493 C C . GLU B 1 76 ? 32.76887 -9.98481 -23.49733 1.000 34.87507 70 GLU B C 1
ATOM 2494 O O . GLU B 1 76 ? 33.40349 -10.96689 -23.09160 1.000 38.99423 70 GLU B O 1
ATOM 2500 N N . ASP B 1 77 ? 32.38909 -9.82432 -24.75933 1.000 35.43373 71 ASP B N 1
ATOM 2501 C CA . ASP B 1 77 ? 32.91595 -10.60529 -25.87103 1.000 39.02528 71 ASP B CA 1
ATOM 2502 C C . ASP B 1 77 ? 33.63370 -9.64753 -26.82504 1.000 38.05387 71 ASP B C 1
ATOM 2503 O O . ASP B 1 77 ? 33.89462 -8.48372 -26.49464 1.000 35.92370 71 ASP B O 1
ATOM 2508 N N . ASN B 1 78 ? 33.95667 -10.15040 -28.01584 1.000 40.67619 72 ASN B N 1
ATOM 2509 C CA . ASN B 1 78 ? 34.68937 -9.34755 -28.99179 1.000 45.87044 72 ASN B CA 1
ATOM 2510 C C . ASN B 1 78 ? 33.91046 -8.10895 -29.42182 1.000 44.58611 72 ASN B C 1
ATOM 2511 O O . ASN B 1 78 ? 34.51434 -7.08185 -29.74931 1.000 47.78007 72 ASN B O 1
ATOM 2516 N N . ALA B 1 79 ? 32.58311 -8.16583 -29.41476 1.000 39.79576 73 ALA B N 1
ATOM 2517 C CA . ALA B 1 79 ? 31.80134 -7.07276 -29.97073 1.000 36.95860 73 ALA B CA 1
ATOM 2518 C C . ALA B 1 79 ? 31.16789 -6.16150 -28.92660 1.000 35.64246 73 ALA B C 1
ATOM 2519 O O . ALA B 1 79 ? 30.94757 -4.97252 -29.20775 1.000 33.43310 73 ALA B O 1
ATOM 2521 N N . THR B 1 80 ? 30.84911 -6.67094 -27.73961 1.000 32.15901 74 THR B N 1
ATOM 2522 C CA . THR B 1 80 ? 30.01649 -5.90901 -26.81968 1.000 31.31783 74 THR B CA 1
ATOM 2523 C C . THR B 1 80 ? 30.49955 -6.06138 -25.38795 1.000 27.02667 74 THR B C 1
ATOM 2524 O O . THR B 1 80 ? 31.12088 -7.05688 -25.01301 1.000 32.73436 74 THR B O 1
ATOM 2528 N N . ILE B 1 81 ? 30.16281 -5.06504 -24.58151 1.000 24.97779 75 ILE B N 1
ATOM 2529 C CA . ILE B 1 81 ? 30.29639 -5.12301 -23.13205 1.000 24.20994 75 ILE B CA 1
ATOM 2530 C C . ILE B 1 81 ? 28.88894 -5.01656 -22.55846 1.000 26.51092 75 ILE B C 1
ATOM 2531 O O . ILE B 1 81 ? 28.09524 -4.18411 -23.01458 1.000 28.58972 75 ILE B O 1
ATOM 2536 N N . THR B 1 82 ? 28.57769 -5.85326 -21.57401 1.000 25.22358 76 THR B N 1
ATOM 2537 C CA . THR B 1 82 ? 27.32285 -5.76600 -20.83819 1.000 25.24549 76 THR B CA 1
ATOM 2538 C C . THR B 1 82 ? 27.62523 -5.63711 -19.35545 1.000 28.02909 76 THR B C 1
ATOM 2539 O O . THR B 1 82 ? 28.47185 -6.36745 -18.82273 1.000 29.22123 76 THR B O 1
ATOM 2543 N N . ILE B 1 83 ? 26.93403 -4.70502 -18.69987 1.000 26.61027 77 ILE B N 1
ATOM 2544 C CA . ILE B 1 83 ? 27.05918 -4.47705 -17.26854 1.000 27.33510 77 ILE B CA 1
ATOM 2545 C C . ILE B 1 83 ? 25.65516 -4.35065 -16.69627 1.000 26.55790 77 ILE B C 1
ATOM 2546 O O . ILE B 1 83 ? 24.86183 -3.53024 -17.16753 1.000 25.53776 77 ILE B O 1
ATOM 2551 N N . ASN B 1 84 ? 25.33846 -5.17011 -15.69931 1.000 28.50406 78 ASN B N 1
ATOM 2552 C CA . ASN B 1 84 ? 24.09747 -4.99392 -14.95114 1.000 26.58364 78 ASN B CA 1
ATOM 2553 C C . ASN B 1 84 ? 24.45218 -4.07111 -13.80127 1.000 26.02044 78 ASN B C 1
ATOM 2554 O O . ASN B 1 84 ? 24.91317 -4.50573 -12.74320 1.000 28.31340 78 ASN B O 1
ATOM 2559 N N . ALA B 1 85 ? 24.23351 -2.77797 -14.03136 1.000 21.62581 79 ALA B N 1
ATOM 2560 C CA . ALA B 1 85 ? 24.73331 -1.72656 -13.16139 1.000 19.38111 79 ALA B CA 1
ATOM 2561 C C . ALA B 1 85 ? 23.81885 -1.51615 -11.95903 1.000 23.26264 79 ALA B C 1
ATOM 2562 O O . ALA B 1 85 ? 22.58694 -1.60174 -12.06173 1.000 25.43343 79 ALA B O 1
ATOM 2564 N N . HIS B 1 86 ? 24.43239 -1.21734 -10.81914 1.000 24.33570 80 HIS B N 1
ATOM 2565 C CA . HIS B 1 86 ? 23.72824 -1.15001 -9.54863 1.000 23.12421 80 HIS B CA 1
ATOM 2566 C C . HIS B 1 86 ? 23.36186 0.27710 -9.16847 1.000 18.76589 80 HIS B C 1
ATOM 2567 O O . HIS B 1 86 ? 24.22676 1.15962 -9.12839 1.000 21.43984 80 HIS B O 1
ATOM 2574 N N . PHE B 1 87 ? 22.10150 0.46982 -8.79821 1.000 19.11660 81 PHE B N 1
ATOM 2575 C CA . PHE B 1 87 ? 21.58218 1.74592 -8.32427 1.000 22.04160 81 PHE B CA 1
ATOM 2576 C C . PHE B 1 87 ? 20.74565 1.50982 -7.07291 1.000 23.90009 81 PHE B C 1
ATOM 2577 O O . PHE B 1 87 ? 20.30173 0.38973 -6.80555 1.000 26.16196 81 PHE B O 1
ATOM 2585 N N . LEU B 1 88 ? 20.54990 2.58419 -6.30397 1.000 21.38364 82 LEU B N 1
ATOM 2586 C CA . LEU B 1 88 ? 19.71528 2.58511 -5.10864 1.000 22.64836 82 LEU B CA 1
ATOM 2587 C C . LEU B 1 88 ? 18.55086 3.53032 -5.34773 1.000 23.81207 82 LEU B C 1
ATOM 2588 O O . LEU B 1 88 ? 18.75311 4.65144 -5.82357 1.000 24.28598 82 LEU B O 1
ATOM 2593 N N . VAL B 1 89 ? 17.33599 3.06965 -5.04813 1.000 25.86841 83 VAL B N 1
ATOM 2594 C CA . VAL B 1 89 ? 16.12515 3.87100 -5.17209 1.000 26.88691 83 VAL B CA 1
ATOM 2595 C C . VAL B 1 89 ? 15.32071 3.73326 -3.88762 1.000 28.43995 83 VAL B C 1
ATOM 2596 O O . VAL B 1 89 ? 15.51185 2.80220 -3.09949 1.000 29.22715 83 VAL B O 1
ATOM 2600 N N . ARG B 1 90 ? 14.40882 4.68056 -3.68741 1.000 30.09940 84 ARG B N 1
ATOM 2601 C CA . ARG B 1 90 ? 13.47386 4.59760 -2.57179 1.000 34.23119 84 ARG B CA 1
ATOM 2602 C C . ARG B 1 90 ? 12.62726 3.33433 -2.68682 1.000 34.38137 84 ARG B C 1
ATOM 2603 O O . ARG B 1 90 ? 12.24278 2.91667 -3.77955 1.000 31.14888 84 ARG B O 1
ATOM 2607 N N . ASP B 1 91 ? 12.34896 2.71154 -1.55127 1.000 39.91899 85 ASP B N 1
ATOM 2608 C CA . ASP B 1 91 ? 11.52807 1.50926 -1.54385 1.000 45.39599 85 ASP B CA 1
ATOM 2609 C C . ASP B 1 91 ? 10.13809 1.84716 -1.00972 1.000 49.98692 85 ASP B C 1
ATOM 2610 O O . ASP B 1 91 ? 10.00648 2.49685 0.03110 1.000 53.16705 85 ASP B O 1
ATOM 2615 N N . ILE B 1 102 ? 13.79869 6.62187 5.87884 1.000 48.17007 96 ILE B N 1
ATOM 2616 C CA . ILE B 1 102 ? 14.24689 6.47956 4.48919 1.000 47.07238 96 ILE B CA 1
ATOM 2617 C C . ILE B 1 102 ? 14.77645 5.05144 4.27444 1.000 45.26227 96 ILE B C 1
ATOM 2618 O O . ILE B 1 102 ? 15.71414 4.61825 4.95741 1.000 48.09159 96 ILE B O 1
ATOM 2620 N N . LYS B 1 103 ? 14.14855 4.32482 3.34916 1.000 38.43179 97 LYS B N 1
ATOM 2621 C CA . LYS B 1 103 ? 14.47466 2.93530 3.05132 1.000 37.06422 97 LYS B CA 1
ATOM 2622 C C . LYS B 1 103 ? 14.76463 2.80235 1.56320 1.000 35.69153 97 LYS B C 1
ATOM 2623 O O . LYS B 1 103 ? 14.00847 3.31728 0.73458 1.000 34.62584 97 LYS B O 1
ATOM 2625 N N . LEU B 1 104 ? 15.86972 2.13846 1.22754 1.000 33.26255 98 LEU B N 1
ATOM 2626 C CA . LEU B 1 104 ? 16.29614 1.97910 -0.15183 1.000 30.93996 98 LEU B CA 1
ATOM 2627 C C . LEU B 1 104 ? 16.28483 0.50937 -0.55906 1.000 27.20727 98 LEU B C 1
ATOM 2628 O O . LEU B 1 104 ? 16.26273 -0.39121 0.27695 1.000 30.19676 98 LEU B O 1
ATOM 2633 N N . ARG B 1 105 ? 16.28283 0.27415 -1.86857 1.000 31.89429 99 ARG B N 1
ATOM 2634 C CA . ARG B 1 105 ? 16.37678 -1.07103 -2.41458 1.000 30.75174 99 ARG B CA 1
ATOM 2635 C C . ARG B 1 105 ? 17.25738 -1.03520 -3.64917 1.000 29.83893 99 ARG B C 1
ATOM 2636 O O . ARG B 1 105 ? 17.48232 0.02192 -4.24763 1.000 22.99372 99 ARG B O 1
ATOM 2644 N N . THR B 1 106 ? 17.74587 -2.21516 -4.02745 1.000 27.76963 100 THR B N 1
ATOM 2645 C CA . THR B 1 106 ? 18.56938 -2.34379 -5.21641 1.000 26.46809 100 THR B CA 1
ATOM 2646 C C . THR B 1 106 ? 17.71158 -2.11743 -6.45565 1.000 27.55020 100 THR B C 1
ATOM 2647 O O . THR B 1 106 ? 16.58804 -2.61786 -6.53942 1.000 29.33666 100 THR B O 1
ATOM 2651 N N . GLU B 1 107 ? 18.22352 -1.32602 -7.39405 1.000 25.49463 101 GLU B N 1
ATOM 2652 C CA . GLU B 1 107 ? 17.62977 -1.17777 -8.71944 1.000 23.27903 101 GLU B CA 1
ATOM 2653 C C . GLU B 1 107 ? 18.72080 -1.42674 -9.75525 1.000 22.53300 101 GLU B C 1
ATOM 2654 O O . GLU B 1 107 ? 19.80944 -0.84638 -9.65758 1.000 20.63398 101 GLU B O 1
ATOM 2660 N N . ILE B 1 108 ? 18.43778 -2.28227 -10.74050 1.000 21.55922 102 ILE B N 1
ATOM 2661 C CA . ILE B 1 108 ? 19.42033 -2.67142 -11.75159 1.000 19.94468 102 ILE B CA 1
ATOM 2662 C C . ILE B 1 108 ? 19.06355 -2.03253 -13.08502 1.000 24.54955 102 ILE B C 1
ATOM 2663 O O . ILE B 1 108 ? 17.89293 -2.00128 -13.48928 1.000 27.18041 102 ILE B O 1
ATOM 2668 N N . VAL B 1 109 ? 20.07925 -1.50532 -13.76308 1.000 23.95930 103 VAL B N 1
ATOM 2669 C CA . VAL B 1 109 ? 19.94476 -1.00257 -15.11720 1.000 24.48061 103 VAL B CA 1
ATOM 2670 C C . VAL B 1 109 ? 20.97004 -1.73593 -15.97011 1.000 24.52767 103 VAL B C 1
ATOM 2671 O O . VAL B 1 109 ? 22.14774 -1.81464 -15.60187 1.000 26.02365 103 VAL B O 1
ATOM 2675 N N . THR B 1 110 ? 20.52854 -2.29189 -17.08820 1.000 22.56329 104 THR B N 1
ATOM 2676 C CA . THR B 1 110 ? 21.45271 -3.01053 -17.94346 1.000 25.28158 104 THR B CA 1
ATOM 2677 C C . THR B 1 110 ? 22.14792 -2.02036 -18.86460 1.000 26.54519 104 THR B C 1
ATOM 2678 O O . THR B 1 110 ? 21.49435 -1.22622 -19.54377 1.000 29.96799 104 THR B O 1
ATOM 2682 N N . PHE B 1 111 ? 23.47096 -2.03664 -18.83756 1.000 24.91437 105 PHE B N 1
ATOM 2683 C CA . PHE B 1 111 ? 24.31229 -1.26991 -19.74352 1.000 24.51551 105 PHE B CA 1
ATOM 2684 C C . PHE B 1 111 ? 24.83514 -2.24917 -20.77738 1.000 26.51505 105 PHE B C 1
ATOM 268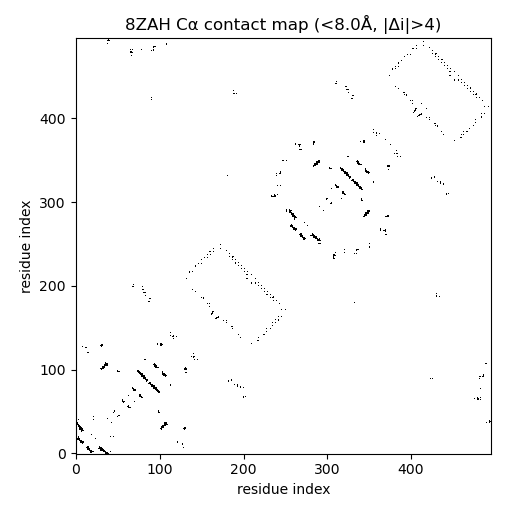5 O O . PHE B 1 111 ? 25.24107 -3.36723 -20.43243 1.000 26.55176 105 PHE B O 1
ATOM 2693 N N . ALA B 1 112 ? 24.85031 -1.82593 -22.03724 1.000 22.52566 106 ALA B N 1
ATOM 2694 C CA . ALA B 1 112 ? 25.43785 -2.62493 -23.09621 1.000 23.13542 106 ALA B CA 1
ATOM 2695 C C . ALA B 1 112 ? 26.02516 -1.68296 -24.13944 1.000 28.19156 106 ALA B C 1
ATOM 2696 O O . ALA B 1 112 ? 25.51419 -0.58241 -24.36130 1.000 29.35704 106 ALA B O 1
ATOM 2698 N N . THR B 1 113 ? 27.11122 -2.11573 -24.76340 1.000 30.34955 107 THR B N 1
ATOM 2699 C CA . THR B 1 113 ? 27.78852 -1.33226 -25.78390 1.000 30.92438 107 THR B CA 1
ATOM 2700 C C . THR B 1 113 ? 27.84035 -2.11998 -27.08222 1.000 33.03010 107 THR B C 1
ATOM 2701 O O . THR B 1 113 ? 28.07825 -3.32615 -27.06982 1.000 36.54330 107 THR B O 1
ATOM 2705 N N . ALA B 1 114 ? 27.58729 -1.43952 -28.19641 1.000 33.34856 108 ALA B N 1
ATOM 2706 C CA . ALA B 1 114 ? 27.75115 -2.03033 -29.51965 1.000 33.81319 108 ALA B CA 1
ATOM 2707 C C . ALA B 1 114 ? 28.05597 -0.90234 -30.49206 1.000 33.31490 108 ALA B C 1
ATOM 2708 O O . ALA B 1 114 ? 27.38894 0.13734 -30.45924 1.000 31.94673 108 ALA B O 1
ATOM 2710 N N . LYS B 1 115 ? 29.07499 -1.09334 -31.32933 1.000 34.06317 109 LYS B N 1
ATOM 2711 C CA . LYS B 1 115 ? 29.43539 -0.09766 -32.34550 1.000 36.27575 109 LYS B CA 1
ATOM 2712 C C . LYS B 1 115 ? 29.64998 1.29174 -31.73090 1.000 36.90830 109 LYS B C 1
ATOM 2713 O O . LYS B 1 115 ? 29.10753 2.29644 -32.20215 1.000 40.21664 109 LYS B O 1
ATOM 2716 N N . ASN B 1 116 ? 30.41433 1.33357 -30.63105 1.000 33.38790 110 ASN B N 1
ATOM 2717 C CA . ASN B 1 116 ? 30.80783 2.57206 -29.95180 1.000 30.34445 110 ASN B CA 1
ATOM 2718 C C . ASN B 1 116 ? 29.61655 3.34080 -29.38923 1.000 27.16974 110 ASN B C 1
ATOM 2719 O O . ASN B 1 116 ? 29.73917 4.52143 -29.05265 1.000 30.37662 110 ASN B O 1
ATOM 2724 N N . ILE B 1 117 ? 28.46346 2.69474 -29.25802 1.000 24.70498 111 ILE B N 1
ATOM 2725 C CA . ILE B 1 117 ? 27.26167 3.31906 -28.72134 1.000 25.10267 111 ILE B CA 1
ATOM 2726 C C . ILE B 1 117 ? 26.88727 2.62089 -27.41842 1.000 23.60756 111 ILE B C 1
ATOM 2727 O O . ILE B 1 117 ? 26.92529 1.38620 -27.33033 1.000 23.57023 111 ILE B O 1
ATOM 2732 N N . LEU B 1 118 ? 26.52855 3.41588 -26.40807 1.000 25.81675 112 LEU B N 1
ATOM 2733 C CA . LEU B 1 118 ? 26.02022 2.89673 -25.14051 1.000 25.76789 112 LEU B CA 1
ATOM 2734 C C . LEU B 1 118 ? 24.51070 2.71449 -25.21990 1.000 27.72316 112 LEU B C 1
ATOM 2735 O O . LEU B 1 118 ? 23.79026 3.58184 -25.73205 1.000 28.15211 112 LEU B O 1
ATOM 2740 N N . PHE B 1 119 ? 24.03973 1.58154 -24.71231 1.000 26.23536 113 PHE B N 1
ATOM 2741 C CA . PHE B 1 119 ? 22.62064 1.30498 -24.55201 1.000 22.94561 113 PHE B CA 1
ATOM 2742 C C . PHE B 1 119 ? 22.36581 1.09754 -23.06167 1.000 23.83640 113 PHE B C 1
ATOM 2743 O O . PHE B 1 119 ? 23.11757 0.37675 -22.39699 1.000 25.97871 113 PHE B O 1
ATOM 2751 N N . THR B 1 120 ? 21.31985 1.72167 -22.53730 1.000 22.41988 114 THR B N 1
ATOM 2752 C CA . THR B 1 120 ? 20.84055 1.44671 -21.18727 1.000 24.32742 114 THR B CA 1
ATOM 2753 C C . THR B 1 120 ? 19.39156 0.98727 -21.25764 1.000 27.28375 114 THR B C 1
ATOM 2754 O O . THR B 1 120 ? 18.56812 1.61678 -21.93185 1.000 31.50694 114 THR B O 1
ATOM 2758 N N . ILE B 1 121 ? 19.09960 -0.12517 -20.58545 1.000 26.39979 115 ILE B N 1
ATOM 2759 C CA . ILE B 1 121 ? 17.76788 -0.71823 -20.53511 1.000 29.42493 115 ILE B CA 1
ATOM 2760 C C . ILE B 1 121 ? 17.29660 -0.68039 -19.08635 1.000 28.88088 115 ILE B C 1
ATOM 2761 O O . ILE B 1 121 ? 17.93870 -1.26788 -18.19965 1.000 26.73535 115 ILE B O 1
ATOM 2766 N N . ARG B 1 122 ? 16.21499 0.05453 -18.83404 1.000 26.96394 116 ARG B N 1
ATOM 2767 C CA . ARG B 1 122 ? 15.72929 0.22247 -17.47253 1.000 26.47046 116 ARG B CA 1
ATOM 2768 C C . ARG B 1 122 ? 14.20994 0.18618 -17.42572 1.000 27.58361 116 ARG B C 1
ATOM 2769 O O . ARG B 1 122 ? 13.51757 0.47339 -18.41026 1.000 28.05769 116 ARG B O 1
ATOM 2777 N N . TYR B 1 123 ? 13.70960 -0.14999 -16.23484 1.000 27.94811 117 TYR B N 1
ATOM 2778 C CA . TYR B 1 123 ? 12.29737 -0.38922 -15.98750 1.000 30.55125 117 TYR B CA 1
ATOM 2779 C C . TYR B 1 123 ? 11.71420 0.60039 -14.99245 1.000 30.04015 117 TYR B C 1
ATOM 2780 O O . TYR B 1 123 ? 10.54215 0.47354 -14.62949 1.000 33.95882 117 TYR B O 1
ATOM 2789 N N . ASN B 1 124 ? 12.50335 1.56784 -14.52559 1.000 28.50780 118 ASN B N 1
ATOM 2790 C CA . ASN B 1 124 ? 12.00033 2.64016 -13.67970 1.000 30.81975 118 ASN B CA 1
ATOM 2791 C C . ASN B 1 124 ? 12.80757 3.89325 -13.94976 1.000 30.66700 118 ASN B C 1
ATOM 2792 O O . ASN B 1 124 ? 13.97854 3.82026 -14.33983 1.000 29.70412 118 ASN B O 1
ATOM 2797 N N . GLU B 1 125 ? 12.17761 5.04357 -13.72383 1.000 29.79532 119 GLU B N 1
ATOM 2798 C CA . GLU B 1 125 ? 12.88450 6.31298 -13.68445 1.000 26.62440 119 GLU B CA 1
ATOM 2799 C C . GLU B 1 125 ? 13.13985 6.66975 -12.22128 1.000 25.60860 119 GLU B C 1
ATOM 2800 O O . GLU B 1 125 ? 12.26896 6.47571 -11.36452 1.000 24.29057 119 GLU B O 1
ATOM 2806 N N . PHE B 1 126 ? 14.34546 7.16177 -11.92738 1.000 24.50406 120 PHE B N 1
ATOM 2807 C CA . PHE B 1 126 ? 14.68271 7.46927 -10.54196 1.000 23.73904 120 PHE B CA 1
ATOM 2808 C C . PHE B 1 126 ? 15.68173 8.61847 -10.49663 1.000 26.27824 120 PHE B C 1
ATOM 2809 O O . PHE B 1 126 ? 16.35671 8.92232 -11.48243 1.000 28.97245 120 PHE B O 1
ATOM 2817 N N . SER B 1 127 ? 15.75976 9.25348 -9.32063 1.000 26.56050 121 SER B N 1
ATOM 2818 C CA . SER B 1 127 ? 16.48522 10.51525 -9.16499 1.000 28.80300 121 SER B CA 1
ATOM 2819 C C . SER B 1 127 ? 17.95514 10.40227 -9.56304 1.000 26.86084 121 SER B C 1
ATOM 2820 O O . SER B 1 127 ? 18.50930 11.33574 -10.14291 1.000 29.39119 121 SER B O 1
ATOM 2823 N N . THR B 1 128 ? 18.63103 9.30820 -9.20539 1.000 26.40588 122 THR B N 1
ATOM 2824 C CA . THR B 1 128 ? 20.04157 9.18688 -9.58085 1.000 26.00095 122 THR B CA 1
ATOM 2825 C C . THR B 1 128 ? 20.19999 9.16447 -11.10310 1.000 26.46224 122 THR B C 1
ATOM 2826 O O . THR B 1 128 ? 21.12952 9.76932 -11.65083 1.000 29.63713 122 THR B O 1
ATOM 2830 N N . PHE B 1 129 ? 19.30265 8.47789 -11.81080 1.000 23.33370 123 PHE B N 1
ATOM 2831 C CA . PHE B 1 129 ? 19.42749 8.46815 -13.27018 1.000 26.26523 123 PHE B CA 1
ATOM 2832 C C . PHE B 1 129 ? 19.03363 9.81319 -13.87232 1.000 29.06640 123 PHE B C 1
ATOM 2833 O O . PHE B 1 129 ? 19.56684 10.20704 -14.92056 1.000 28.29683 123 PHE B O 1
ATOM 2841 N N . GLU B 1 130 ? 18.08307 10.51612 -13.24896 1.000 29.57605 124 GLU B N 1
ATOM 2842 C CA . GLU B 1 130 ? 17.71836 11.84653 -13.72952 1.000 32.04372 124 GLU B CA 1
ATOM 2843 C C . GLU B 1 130 ? 18.90551 12.79336 -13.62130 1.000 31.61822 124 GLU B C 1
ATOM 2844 O O . GLU B 1 130 ? 19.17911 13.58067 -14.54160 1.000 32.52563 124 GLU B O 1
ATOM 2850 N N . GLU B 1 131 ? 19.64661 12.69276 -12.52023 1.000 27.94703 125 GLU B N 1
ATOM 2851 C CA . GLU B 1 131 ? 20.84060 13.50563 -12.33697 1.000 30.55173 125 GLU B CA 1
ATOM 2852 C C . GLU B 1 131 ? 21.87961 13.19079 -13.40377 1.000 28.22360 125 GLU B C 1
ATOM 2853 O O . GLU B 1 131 ? 22.56252 14.08890 -13.90882 1.000 26.92334 125 GLU B O 1
ATOM 2859 N N . ILE B 1 132 ? 22.00875 11.91347 -13.75794 1.000 27.22497 126 ILE B N 1
ATOM 2860 C CA . ILE B 1 132 ? 22.93487 11.51094 -14.80936 1.000 25.91169 126 ILE B CA 1
ATOM 2861 C C . ILE B 1 132 ? 22.55300 12.17947 -16.12672 1.000 26.31337 126 ILE B C 1
ATOM 2862 O O . ILE B 1 132 ? 23.39831 12.76788 -16.81703 1.000 24.37005 126 ILE B O 1
ATOM 2867 N N . GLN B 1 133 ? 21.26877 12.09097 -16.48889 1.000 24.33389 127 GLN B N 1
ATOM 2868 C CA . GLN B 1 133 ? 20.77429 12.72425 -17.70695 1.000 26.25913 127 GLN B CA 1
ATOM 2869 C C . GLN B 1 133 ? 21.08563 14.21395 -17.70651 1.000 29.29650 127 GLN B C 1
ATOM 2870 O O . GLN B 1 133 ? 21.66595 14.74269 -18.66539 1.000 30.75315 127 GLN B O 1
ATOM 2876 N N . ALA B 1 134 ? 20.69514 14.90751 -16.63354 1.000 24.30164 128 ALA B N 1
ATOM 2877 C CA . ALA B 1 134 ? 20.93381 16.34427 -16.54103 1.000 25.45488 128 ALA B CA 1
ATOM 2878 C C . ALA B 1 134 ? 22.41559 16.67127 -16.70009 1.000 29.07663 128 ALA B C 1
ATOM 2879 O O . ALA B 1 134 ? 22.77843 17.61303 -17.41307 1.000 32.31327 128 ALA B O 1
ATOM 2881 N N . ARG B 1 135 ? 23.28731 15.92300 -16.00895 1.000 29.78816 129 ARG B N 1
ATOM 2882 C CA . ARG B 1 135 ? 24.72623 16.19454 -16.05926 1.000 27.79822 129 ARG B CA 1
ATOM 2883 C C . ARG B 1 135 ? 25.26755 16.07794 -17.48299 1.000 26.55184 129 ARG B C 1
ATOM 2884 O O . ARG B 1 135 ? 25.91821 17.00239 -17.98415 1.000 28.98144 129 ARG B O 1
ATOM 2892 N N . ILE B 1 136 ? 24.99193 14.95613 -18.15696 1.000 24.41737 130 ILE B N 1
ATOM 2893 C CA . ILE B 1 136 ? 25.50822 14.76403 -19.51194 1.000 25.52731 130 ILE B CA 1
ATOM 2894 C C . ILE B 1 136 ? 25.04367 15.89196 -20.43146 1.000 25.45752 130 ILE B C 1
ATOM 2895 O O . ILE B 1 136 ? 25.83423 16.42943 -21.21030 1.000 28.75997 130 ILE B O 1
ATOM 2900 N N . LEU B 1 137 ? 23.77710 16.31296 -20.30491 1.000 25.29266 131 LEU B N 1
ATOM 2901 C CA . LEU B 1 137 ? 23.21695 17.33844 -21.18146 1.000 27.63941 131 LEU B CA 1
ATOM 2902 C C . LEU B 1 137 ? 23.77824 18.73060 -20.89983 1.000 32.17331 131 LEU B C 1
ATOM 2903 O O . LEU B 1 137 ? 23.77045 19.57970 -21.79277 1.000 37.43713 131 LEU B O 1
ATOM 2908 N N . ALA B 1 138 ? 24.20668 19.01820 -19.66966 1.000 33.14239 132 ALA B N 1
ATOM 2909 C CA . ALA B 1 138 ? 24.77167 20.33072 -19.37340 1.000 36.36523 132 ALA B CA 1
ATOM 2910 C C . ALA B 1 138 ? 26.29525 20.34759 -19.40424 1.000 35.51027 132 ALA B C 1
ATOM 2911 O O . ALA B 1 138 ? 26.88796 21.42464 -19.28050 1.000 39.14433 132 ALA B O 1
ATOM 2913 N N . SER B 1 139 ? 26.93021 19.19292 -19.55708 1.000 36.96019 133 SER B N 1
ATOM 2914 C CA . SER B 1 139 ? 28.38119 19.09334 -19.44468 1.000 37.66855 133 SER B CA 1
ATOM 2915 C C . SER B 1 139 ? 29.08910 19.87898 -20.55013 1.000 38.01103 133 SER B C 1
ATOM 2916 O O . SER B 1 139 ? 28.58940 19.96560 -21.68030 1.000 32.72511 133 SER B O 1
ATOM 2919 N N . PRO B 1 140 ? 30.22704 20.51262 -20.24519 1.000 41.59721 134 PRO B N 1
ATOM 2920 C CA . PRO B 1 140 ? 31.06621 21.07953 -21.30708 1.000 43.70203 134 PRO B CA 1
ATOM 2921 C C . PRO B 1 140 ? 31.92319 20.04814 -22.02534 1.000 45.64644 134 PRO B C 1
ATOM 2922 O O . PRO B 1 140 ? 32.49003 20.37079 -23.07897 1.000 47.44805 134 PRO B O 1
ATOM 2926 N N . LYS B 1 141 ? 32.01382 18.82648 -21.50125 1.000 41.85590 135 LYS B N 1
ATOM 2927 C CA . LYS B 1 141 ? 32.89777 17.81388 -22.06247 1.000 43.48154 135 LYS B CA 1
ATOM 2928 C C . LYS B 1 141 ? 32.53639 17.47565 -23.50725 1.000 44.68324 135 LYS B C 1
ATOM 2929 O O . LYS B 1 141 ? 31.37765 17.54938 -23.92926 1.000 45.29631 135 LYS B O 1
ATOM 2935 N N . ASN B 1 142 ? 33.55942 17.13911 -24.27935 1.000 45.09928 136 ASN B N 1
ATOM 2936 C CA . ASN B 1 142 ? 33.37523 16.60822 -25.61934 1.000 43.35637 136 ASN B CA 1
ATOM 2937 C C . ASN B 1 142 ? 33.20287 15.09999 -25.49762 1.000 38.48529 136 ASN B C 1
ATOM 2938 O O . ASN B 1 142 ? 34.16136 14.38278 -25.19211 1.000 39.28823 136 ASN B O 1
ATOM 2943 N N . PHE B 1 143 ? 31.98927 14.61222 -25.71831 1.000 33.59236 137 PHE B N 1
ATOM 2944 C CA . PHE B 1 143 ? 31.74168 13.17614 -25.67582 1.000 33.86540 137 PHE B CA 1
ATOM 2945 C C . PHE B 1 143 ? 31.92068 12.67392 -27.09481 1.000 35.40633 137 PHE B C 1
ATOM 2946 O O . PHE B 1 143 ? 31.18145 13.08924 -27.98615 1.000 36.44138 137 PHE B O 1
ATOM 2954 N N . GLU B 1 144 ? 32.89076 11.79440 -27.31181 1.000 37.34441 138 GLU B N 1
ATOM 2955 C CA . GLU B 1 144 ? 33.11526 11.29241 -28.66124 1.000 39.14575 138 GLU B CA 1
ATOM 2956 C C . GLU B 1 144 ? 32.33097 10.02383 -28.95712 1.000 36.35026 138 GLU B C 1
ATOM 2957 O O . GLU B 1 144 ? 32.05727 9.74219 -30.12866 1.000 37.53075 138 GLU B O 1
ATOM 2963 N N . ASP B 1 145 ? 31.96539 9.25409 -27.93610 1.000 31.72207 139 ASP B N 1
ATOM 2964 C CA . ASP B 1 145 ? 31.20237 8.03291 -28.15141 1.000 30.18894 139 ASP B CA 1
ATOM 2965 C C . ASP B 1 145 ? 30.58108 7.60372 -26.82609 1.000 28.18939 139 ASP B C 1
ATOM 2966 O O . ASP B 1 145 ? 30.66051 8.30964 -25.81799 1.000 24.99735 139 ASP B O 1
ATOM 2971 N N . GLY B 1 146 ? 29.93433 6.44026 -26.85657 1.000 22.40898 140 GLY B N 1
ATOM 2972 C CA . GLY B 1 146 ? 29.28015 5.91240 -25.68074 1.000 27.50489 140 GLY B CA 1
ATOM 2973 C C . GLY B 1 146 ? 30.22852 5.59722 -24.54107 1.000 31.60691 140 GLY B C 1
ATOM 2974 O O . GLY B 1 146 ? 29.81390 5.57223 -23.37807 1.000 30.37817 140 GLY B O 1
ATOM 2975 N N . PHE B 1 147 ? 31.48621 5.26346 -24.85222 1.000 31.07616 141 PHE B N 1
ATOM 2976 C CA . PHE B 1 147 ? 32.43579 4.99487 -23.77240 1.000 29.37863 141 PHE B CA 1
ATOM 2977 C C . PHE B 1 147 ? 32.71529 6.26106 -22.95647 1.000 32.38462 141 PHE B C 1
ATOM 2978 O O . PHE B 1 147 ? 32.88269 6.18958 -21.73161 1.000 32.40095 141 PHE B O 1
ATOM 2986 N N . ASP B 1 148 ? 32.75094 7.43265 -23.60835 1.000 32.77988 142 ASP B N 1
ATOM 2987 C CA . ASP B 1 148 ? 32.85177 8.67464 -22.84490 1.000 32.68893 142 ASP B CA 1
ATOM 2988 C C . ASP B 1 148 ? 31.60307 8.90288 -22.00061 1.000 29.57531 142 ASP B C 1
ATOM 2989 O O . ASP B 1 148 ? 31.68907 9.48155 -20.91089 1.000 27.94526 142 ASP B O 1
ATOM 2994 N N . ILE B 1 149 ? 30.43974 8.48203 -22.49654 1.000 27.12597 143 ILE B N 1
ATOM 2995 C CA . ILE B 1 149 ? 29.21532 8.60369 -21.71159 1.000 27.41292 143 ILE B CA 1
ATOM 2996 C C . ILE B 1 149 ? 29.31009 7.74085 -20.45886 1.000 28.93360 143 ILE B C 1
ATOM 2997 O O . ILE B 1 149 ? 29.02155 8.19820 -19.34957 1.000 29.21162 143 ILE B O 1
ATOM 3002 N N . ILE B 1 150 ? 29.69354 6.46792 -20.61257 1.000 27.80249 144 ILE B N 1
ATOM 3003 C CA . ILE B 1 150 ? 29.78561 5.62106 -19.41983 1.000 27.72740 144 ILE B CA 1
ATOM 3004 C C . ILE B 1 150 ? 30.85359 6.14164 -18.45848 1.000 25.85244 144 ILE B C 1
ATOM 3005 O O . ILE B 1 150 ? 30.68964 6.06670 -17.23046 1.000 27.21333 144 ILE B O 1
ATOM 3010 N N . ASP B 1 151 ? 31.94497 6.69333 -18.99297 1.000 25.61431 145 ASP B N 1
ATOM 3011 C CA . ASP B 1 151 ? 32.99841 7.26561 -18.15858 1.000 25.67993 145 ASP B CA 1
ATOM 3012 C C . ASP B 1 151 ? 32.41950 8.34077 -17.24623 1.000 27.20807 145 ASP B C 1
ATOM 3013 O O . ASP B 1 151 ? 32.58105 8.28895 -16.01933 1.000 30.01554 145 ASP B O 1
ATOM 3018 N N . LYS B 1 152 ? 31.68267 9.29632 -17.82847 1.000 25.07196 146 LYS B N 1
ATOM 3019 C CA . LYS B 1 152 ? 31.07749 10.34870 -17.02587 1.000 26.19123 146 LYS B CA 1
ATOM 3020 C C . LYS B 1 152 ? 30.01937 9.79236 -16.07694 1.000 27.13909 146 LYS B C 1
ATOM 3021 O O . LYS B 1 152 ? 29.87268 10.29268 -14.95771 1.000 26.62979 146 LYS B O 1
ATOM 3027 N N . MET B 1 153 ? 29.29804 8.74728 -16.48487 1.000 25.88376 147 MET B N 1
ATOM 3028 C CA . MET B 1 153 ? 28.27874 8.16995 -15.61002 1.000 23.91826 147 MET B CA 1
ATOM 3029 C C . MET B 1 153 ? 28.88051 7.62172 -14.31515 1.000 20.71398 147 MET B C 1
ATOM 3030 O O . MET B 1 153 ? 28.27438 7.73915 -13.24363 1.000 22.51152 147 MET B O 1
ATOM 3035 N N . PHE B 1 154 ? 30.03582 6.95190 -14.39925 1.000 19.30228 148 PHE B N 1
ATOM 3036 C CA . PHE B 1 154 ? 30.67040 6.42834 -13.18595 1.000 20.99274 148 PHE B CA 1
ATOM 3037 C C . PHE B 1 154 ? 31.05773 7.54765 -12.23526 1.000 23.41742 148 PHE B C 1
ATOM 3038 O O . PHE B 1 154 ? 30.88438 7.43149 -11.00707 1.000 22.49709 148 PHE B O 1
ATOM 3046 N N . GLU B 1 155 ? 31.59902 8.63651 -12.78743 1.000 20.96458 149 GLU B N 1
ATOM 3047 C CA . GLU B 1 155 ? 31.93563 9.79439 -11.98206 1.000 22.29465 149 GLU B CA 1
ATOM 3048 C C . GLU B 1 155 ? 30.70248 10.31916 -11.25619 1.000 24.55881 149 GLU B C 1
ATOM 3049 O O . GLU B 1 155 ? 30.72998 10.54897 -10.04159 1.000 26.39610 149 GLU B O 1
ATOM 3055 N N . VAL B 1 156 ? 29.59852 10.50131 -11.98006 1.000 25.68929 150 VAL B N 1
ATOM 3056 C CA . VAL B 1 156 ? 28.40309 11.06240 -11.35019 1.000 22.79023 150 VAL B CA 1
ATOM 3057 C C . VAL B 1 156 ? 27.85663 10.09603 -10.29831 1.000 24.22283 150 VAL B C 1
ATOM 3058 O O . VAL B 1 156 ? 27.42411 10.50699 -9.21040 1.000 24.66616 150 VAL B O 1
ATOM 3062 N N . ARG B 1 157 ? 27.88413 8.79771 -10.59745 1.000 21.64711 151 ARG B N 1
ATOM 3063 C CA . ARG B 1 157 ? 27.35092 7.80111 -9.66934 1.000 25.60727 151 ARG B CA 1
ATOM 3064 C C . ARG B 1 157 ? 28.14488 7.74795 -8.36280 1.000 26.47744 151 ARG B C 1
ATOM 3065 O O . ARG B 1 157 ? 27.56728 7.58033 -7.28586 1.000 25.89181 151 ARG B O 1
ATOM 3073 N N . VAL B 1 158 ? 29.46903 7.83659 -8.43992 1.000 25.63710 152 VAL B N 1
ATOM 3074 C CA . VAL B 1 158 ? 30.26627 7.83652 -7.22188 1.000 25.21515 152 VAL B CA 1
ATOM 3075 C C . VAL B 1 158 ? 30.03725 9.12347 -6.43521 1.000 27.02637 152 VAL B C 1
ATOM 3076 O O . VAL B 1 158 ? 29.96467 9.09805 -5.20234 1.000 26.76050 152 VAL B O 1
ATOM 3080 N N . GLU B 1 159 ? 29.87011 10.25754 -7.13421 1.000 26.51606 153 GLU B N 1
ATOM 3081 C CA . GLU B 1 159 ? 29.51814 11.50325 -6.45817 1.000 27.92259 153 GLU B CA 1
ATOM 3082 C C . GLU B 1 159 ? 28.21466 11.35565 -5.70040 1.000 26.47363 153 GLU B C 1
ATOM 3083 O O . GLU B 1 159 ? 28.09309 11.82333 -4.56444 1.000 28.11749 153 GLU B O 1
ATOM 3089 N N . LYS B 1 160 ? 27.21187 10.74715 -6.33728 1.000 24.42005 154 LYS B N 1
ATOM 3090 C CA . LYS B 1 160 ? 25.91097 10.59481 -5.69537 1.000 25.74569 154 LYS B CA 1
ATOM 3091 C C . LYS B 1 160 ? 26.01757 9.72159 -4.44886 1.000 24.19730 154 LYS B C 1
ATOM 3092 O O . LYS B 1 160 ? 25.42545 10.03101 -3.41084 1.000 25.96940 154 LYS B O 1
ATOM 3098 N N . ASP B 1 161 ? 26.79765 8.64357 -4.52516 1.000 21.45105 155 ASP B N 1
ATOM 3099 C CA . ASP B 1 161 ? 27.05605 7.84003 -3.33616 1.000 22.66876 155 ASP B CA 1
ATOM 3100 C C . ASP B 1 161 ? 27.76224 8.65987 -2.25730 1.000 25.06440 155 ASP B C 1
ATOM 3101 O O . ASP B 1 161 ? 27.40821 8.56968 -1.07533 1.000 25.96106 155 ASP B O 1
ATOM 3106 N N . ALA B 1 162 ? 28.75081 9.47639 -2.64431 1.000 24.83723 156 ALA B N 1
ATOM 3107 C CA . ALA B 1 162 ? 29.39275 10.36607 -1.67737 1.000 25.99341 156 ALA B CA 1
ATOM 3108 C C . ALA B 1 162 ? 28.36571 11.26143 -1.00029 1.000 26.68165 156 ALA B C 1
ATOM 3109 O O . ALA B 1 162 ? 28.38269 11.42269 0.22977 1.000 25.43688 156 ALA B O 1
ATOM 3111 N N . ASP B 1 163 ? 27.46650 11.86704 -1.78979 1.000 25.69220 157 ASP B N 1
ATOM 3112 C CA . ASP B 1 163 ? 26.42796 12.70829 -1.19985 1.000 23.93838 157 ASP B CA 1
ATOM 3113 C C . ASP B 1 163 ? 25.59395 11.93854 -0.17434 1.000 25.63903 157 ASP B C 1
ATOM 3114 O O . ASP B 1 163 ? 25.24885 12.48014 0.88252 1.000 27.23789 157 ASP B O 1
ATOM 3119 N N . LEU B 1 164 ? 25.23608 10.68753 -0.47319 1.000 23.98692 158 LEU B N 1
ATOM 3120 C CA . LEU B 1 164 ? 24.43451 9.91899 0.47908 1.000 26.50840 158 LEU B CA 1
ATOM 3121 C C . LEU B 1 164 ? 25.22195 9.59930 1.74711 1.000 25.64375 158 LEU B C 1
ATOM 3122 O O . LEU B 1 164 ? 24.68287 9.68794 2.85894 1.000 22.95973 158 LEU B O 1
ATOM 3127 N N . LEU B 1 165 ? 26.50103 9.23341 1.60427 1.000 24.87878 159 LEU B N 1
ATOM 3128 C CA . LEU B 1 165 ? 27.34056 9.01607 2.78220 1.000 24.36189 159 LEU B CA 1
ATOM 3129 C C . LEU B 1 165 ? 27.47662 10.29084 3.60717 1.000 24.62262 159 LEU B C 1
ATOM 3130 O O . LEU B 1 165 ? 27.52806 10.23549 4.84248 1.000 25.32654 159 LEU B O 1
ATOM 3135 N N . GLU B 1 166 ? 27.55026 11.45213 2.94712 1.000 27.12736 160 GLU B N 1
ATOM 3136 C CA . GLU B 1 166 ? 27.63732 12.69858 3.70328 1.000 31.56366 160 GLU B CA 1
ATOM 3137 C C . GLU B 1 166 ? 26.34089 12.95436 4.46003 1.000 30.00623 160 GLU B C 1
ATOM 3138 O O . GLU B 1 166 ? 26.36346 13.45556 5.58965 1.000 28.29807 160 GLU B O 1
ATOM 3144 N N . TRP B 1 167 ? 25.19676 12.66177 3.82559 1.000 29.57624 161 TRP B N 1
ATOM 3145 C CA . TRP B 1 167 ? 23.90424 12.80519 4.49277 1.000 30.17382 161 TRP B CA 1
ATOM 3146 C C . TRP B 1 167 ? 23.80333 11.86988 5.69775 1.000 29.29581 161 TRP B C 1
ATOM 3147 O O . TRP B 1 167 ? 23.35912 12.27341 6.77980 1.000 32.64487 161 TRP B O 1
ATOM 3158 N N . ILE B 1 168 ? 24.20237 10.60527 5.52691 1.000 26.78302 162 ILE B N 1
ATOM 3159 C CA . ILE B 1 168 ? 24.24257 9.68296 6.66427 1.000 25.17532 162 ILE B CA 1
ATOM 3160 C C . ILE B 1 168 ? 25.12554 10.25223 7.77440 1.000 27.35135 162 ILE B C 1
ATOM 3161 O O . ILE B 1 168 ? 24.76822 10.21843 8.96318 1.000 28.24802 162 ILE B O 1
ATOM 3166 N N . ASP B 1 169 ? 26.27746 10.81015 7.39372 1.000 28.36960 163 ASP B N 1
ATOM 3167 C CA . ASP B 1 169 ? 27.22922 11.34866 8.35840 1.000 28.98026 163 ASP B CA 1
ATOM 3168 C C . ASP B 1 169 ? 26.60643 12.43575 9.22045 1.000 28.58354 163 ASP B C 1
ATOM 3169 O O . ASP B 1 169 ? 26.89838 12.52511 10.41964 1.000 27.09409 163 ASP B O 1
ATOM 3174 N N . LYS B 1 170 ? 25.79841 13.31224 8.61192 1.000 26.51367 164 LYS B N 1
ATOM 3175 C CA . LYS B 1 170 ? 25.12279 14.35243 9.38067 1.000 26.78969 164 LYS B CA 1
ATOM 3176 C C . LYS B 1 170 ? 24.20051 13.73947 10.42827 1.000 27.36150 164 LYS B C 1
ATOM 3177 O O . LYS B 1 170 ? 24.24012 14.11655 11.60311 1.000 30.66799 164 LYS B O 1
ATOM 3179 N N . GLU B 1 171 ? 23.36903 12.77717 10.01904 1.000 23.00151 165 GLU B N 1
ATOM 3180 C CA . GLU B 1 171 ? 22.45756 12.12983 10.95467 1.000 24.81665 165 GLU B CA 1
ATOM 3181 C C . GLU B 1 171 ? 23.21490 11.33993 12.01425 1.000 20.77498 165 GLU B C 1
ATOM 3182 O O . GLU B 1 171 ? 22.80469 11.30258 13.18152 1.000 23.53002 165 GLU B O 1
ATOM 3188 N N . ALA B 1 172 ? 24.30733 10.68217 11.62085 1.000 23.01861 166 ALA B N 1
ATOM 3189 C CA . ALA B 1 172 ? 25.09338 9.90725 12.57429 1.000 24.34062 166 ALA B CA 1
ATOM 3190 C C . ALA B 1 172 ? 25.72712 10.80414 13.63775 1.000 27.33544 166 ALA B C 1
ATOM 3191 O O . ALA B 1 172 ? 25.75519 10.44797 14.82084 1.000 27.41149 166 ALA B O 1
ATOM 3193 N N . ARG B 1 173 ? 26.25344 11.96565 13.23513 1.000 28.39071 167 ARG B N 1
ATOM 3194 C CA . ARG B 1 173 ? 26.82665 12.89230 14.21084 1.000 30.10526 167 ARG B CA 1
ATOM 3195 C C . ARG B 1 173 ? 25.76051 13.43600 15.15252 1.000 28.55791 167 ARG B C 1
ATOM 3196 O O . ARG B 1 173 ? 26.04643 13.71894 16.32148 1.000 23.65326 167 ARG B O 1
ATOM 3204 N N . ARG B 1 174 ? 24.54321 13.63437 14.65094 1.000 28.43819 168 ARG B N 1
ATOM 3205 C CA . ARG B 1 174 ? 23.45734 14.07555 15.51747 1.000 31.74097 168 ARG B CA 1
ATOM 3206 C C . ARG B 1 174 ? 23.16900 13.02182 16.57829 1.000 27.81884 168 ARG B C 1
ATOM 3207 O O . ARG B 1 174 ? 23.08437 13.32613 17.77435 1.000 25.72013 168 ARG B O 1
ATOM 3215 N N . LEU B 1 175 ? 23.05483 11.76026 16.16046 1.000 26.48432 169 LEU B N 1
ATOM 3216 C CA . LEU B 1 175 ? 22.82499 10.68981 17.12621 1.000 26.47888 169 LEU B CA 1
ATOM 3217 C C . LEU B 1 175 ? 24.03461 10.49892 18.04131 1.000 25.32435 169 LEU B C 1
ATOM 3218 O O . LEU B 1 175 ? 23.87193 10.21738 19.23196 1.000 22.88991 169 LEU B O 1
ATOM 3223 N N . ARG B 1 176 ? 25.25130 10.61541 17.49382 1.000 25.64555 170 ARG B N 1
ATOM 3224 C CA . ARG B 1 176 ? 26.46237 10.50597 18.31004 1.000 26.58480 170 ARG B CA 1
ATOM 3225 C C . ARG B 1 176 ? 26.46067 11.53153 19.43350 1.000 26.11292 170 ARG B C 1
ATOM 3226 O O . ARG B 1 176 ? 26.71538 11.19552 20.59813 1.000 25.46910 170 ARG B O 1
ATOM 3234 N N . THR B 1 177 ? 26.19132 12.79379 19.10028 1.000 23.28103 171 THR B N 1
ATOM 3235 C CA . THR B 1 177 ? 26.15693 13.83956 20.11755 1.000 33.51924 171 THR B CA 1
ATOM 3236 C C . THR B 1 177 ? 25.10195 13.54324 21.17592 1.000 30.87940 171 THR B C 1
ATOM 3237 O O . THR B 1 177 ? 25.39061 13.55189 22.37665 1.000 29.66800 171 THR B O 1
ATOM 3241 N N . SER B 1 178 ? 23.86677 13.28614 20.73677 1.000 29.80225 172 SER B N 1
ATOM 3242 C CA . SER B 1 178 ? 22.77525 13.01892 21.66243 1.000 28.30366 172 SER B CA 1
ATOM 3243 C C . SER B 1 178 ? 23.09684 11.83376 22.57033 1.000 27.59134 172 SER B C 1
ATOM 3244 O O . SER B 1 178 ? 22.87976 11.89855 23.78183 1.000 29.60956 172 SER B O 1
ATOM 3247 N N . VAL B 1 179 ? 23.67335 10.76955 22.01562 1.000 26.38618 173 VAL B N 1
ATOM 3248 C CA . VAL B 1 179 ? 23.92038 9.57294 22.81110 1.000 26.49582 173 VAL B CA 1
ATOM 3249 C C . VAL B 1 179 ? 25.12815 9.76848 23.72859 1.000 27.69343 173 VAL B C 1
ATOM 3250 O O . VAL B 1 179 ? 25.05349 9.52366 24.94212 1.000 27.69179 173 VAL B O 1
ATOM 3254 N N . LEU B 1 180 ? 26.25472 10.23885 23.17447 1.000 26.33199 174 LEU B N 1
ATOM 3255 C CA . LEU B 1 180 ? 27.48682 10.31692 23.96329 1.000 28.50093 174 LEU B CA 1
ATOM 3256 C C . LEU B 1 180 ? 27.41140 11.39638 25.02499 1.000 30.60443 174 LEU B C 1
ATOM 3257 O O . LEU B 1 180 ? 27.93058 11.22180 26.13347 1.000 33.06057 174 LEU B O 1
ATOM 3262 N N . GLU B 1 181 ? 26.80639 12.53056 24.70068 1.000 32.38630 175 GLU B N 1
ATOM 3263 C CA . GLU B 1 181 ? 26.71979 13.62007 25.65549 1.000 34.34923 175 GLU B CA 1
ATOM 3264 C C . GLU B 1 181 ? 25.41636 13.59233 26.43188 1.000 34.16234 175 GLU B C 1
ATOM 3265 O O . GLU B 1 181 ? 25.15392 14.51876 27.20058 1.000 34.76947 175 GLU B O 1
ATOM 3271 N N . LYS B 1 182 ? 24.61819 12.52954 26.27955 1.000 34.11271 176 LYS B N 1
ATOM 3272 C CA . LYS B 1 182 ? 23.30965 12.44886 26.92302 1.000 33.59867 176 LYS B CA 1
ATOM 3273 C C . LYS B 1 182 ? 22.54149 13.75184 26.74135 1.000 33.54688 176 LYS B C 1
ATOM 3274 O O . LYS B 1 182 ? 21.93057 14.27134 27.67185 1.000 36.26732 176 LYS B O 1
ATOM 3277 N N . LYS B 1 183 ? 22.59460 14.31001 25.53749 1.000 36.88740 177 LYS B N 1
ATOM 3278 C CA . LYS B 1 183 ? 21.99299 15.60697 25.28432 1.000 36.38810 177 LYS B CA 1
ATOM 3279 C C . LYS B 1 183 ? 20.68318 15.40950 24.53565 1.000 36.51002 177 LYS B C 1
ATOM 3280 O O . LYS B 1 183 ? 20.67583 14.90531 23.40802 1.000 36.56258 177 LYS B O 1
ATOM 3282 N N . ASP B 1 184 ? 19.58702 15.84411 25.16006 1.000 38.79146 178 ASP B N 1
ATOM 3283 C CA . ASP B 1 184 ? 18.26487 15.89486 24.53878 1.000 36.33739 178 ASP B CA 1
ATOM 3284 C C . ASP B 1 184 ? 17.94458 14.59999 23.79760 1.000 33.90284 178 ASP B C 1
ATOM 3285 O O . ASP B 1 184 ? 17.50878 14.61071 22.64309 1.000 30.86724 178 ASP B O 1
ATOM 3290 N N . GLU B 1 185 ? 18.18396 13.46449 24.45211 1.000 34.04635 179 GLU B N 1
ATOM 3291 C CA . GLU B 1 185 ? 17.84476 12.22931 23.77013 1.000 35.81280 179 GLU B CA 1
ATOM 3292 C C . GLU B 1 185 ? 16.33886 12.03011 23.83035 1.000 37.49814 179 GLU B C 1
ATOM 3293 O O . GLU B 1 185 ? 15.65464 12.50829 24.74488 1.000 36.15389 179 GLU B O 1
ATOM 3299 N N . TYR B 1 186 ? 15.81544 11.37382 22.80112 1.000 36.91560 180 TYR B N 1
ATOM 3300 C CA . TYR B 1 186 ? 14.39510 11.12718 22.73354 1.000 35.89314 180 TYR B CA 1
ATOM 3301 C C . TYR B 1 186 ? 14.13200 9.64090 22.96871 1.000 34.87659 180 TYR B C 1
ATOM 3302 O O . TYR B 1 186 ? 15.01030 8.91467 23.47037 1.000 35.26710 180 TYR B O 1
ATOM 3311 N N . SER B 1 187 ? 12.93300 9.19166 22.60757 1.000 35.85064 181 SER B N 1
ATOM 3312 C CA . SER B 1 187 ? 12.50973 7.81860 22.86311 1.000 38.97752 181 SER B CA 1
ATOM 3313 C C . SER B 1 187 ? 13.60571 6.83909 22.46547 1.000 36.86321 181 SER B C 1
ATOM 3314 O O . SER B 1 187 ? 14.03166 6.79774 21.30637 1.000 36.72514 181 SER B O 1
ATOM 3317 N N . TYR B 1 188 ? 14.08452 6.08316 23.45421 1.000 33.26574 182 TYR B N 1
ATOM 3318 C CA . TYR B 1 188 ? 15.21968 5.18965 23.25141 1.000 33.51974 182 TYR B CA 1
ATOM 3319 C C . TYR B 1 188 ? 14.98199 4.25225 22.07744 1.000 35.56506 182 TYR B C 1
ATOM 3320 O O . TYR B 1 188 ? 15.87518 4.03668 21.24743 1.000 36.25113 182 TYR B O 1
ATOM 3329 N N . ASP B 1 189 ? 13.78165 3.66942 22.00629 1.000 34.09005 183 ASP B N 1
ATOM 3330 C CA . ASP B 1 189 ? 13.44815 2.79643 20.88893 1.000 37.51392 183 ASP B CA 1
ATOM 3331 C C . ASP B 1 189 ? 13.49395 3.54681 19.56283 1.000 34.10817 183 ASP B C 1
ATOM 3332 O O . ASP B 1 189 ? 13.99276 3.01582 18.56988 1.000 36.41361 183 ASP B O 1
ATOM 3337 N N . GLU B 1 190 ? 12.97498 4.77697 19.51881 1.000 30.95444 184 GLU B N 1
ATOM 3338 C CA . GLU B 1 190 ? 13.05797 5.55120 18.28242 1.000 28.36578 184 GLU B CA 1
ATOM 3339 C C . GLU B 1 190 ? 14.51121 5.81750 17.90117 1.000 30.02994 184 GLU B C 1
ATOM 3340 O O . GLU B 1 190 ? 14.88180 5.69714 16.72596 1.000 29.90024 184 GLU B O 1
ATOM 3342 N N . MET B 1 191 ? 15.35606 6.15694 18.88144 1.000 30.26201 185 MET B N 1
ATOM 3343 C CA . MET B 1 191 ? 16.77255 6.38128 18.59060 1.000 29.41281 185 MET B CA 1
ATOM 3344 C C . MET B 1 191 ? 17.43492 5.10712 18.07650 1.000 26.57938 185 MET B C 1
ATOM 3345 O O . MET B 1 191 ? 18.26295 5.15352 17.15934 1.000 24.28332 185 MET B O 1
ATOM 3350 N N . LEU B 1 192 ? 17.08251 3.95631 18.65333 1.000 27.02042 186 LEU B N 1
ATOM 3351 C CA . LEU B 1 192 ? 17.66269 2.70078 18.18617 1.000 27.77109 186 LEU B CA 1
ATOM 3352 C C . LEU B 1 192 ? 17.21644 2.38034 16.76311 1.000 27.56845 186 LEU B C 1
ATOM 3353 O O . LEU B 1 192 ? 17.99650 1.83420 15.97399 1.000 25.85660 186 LEU B O 1
ATOM 3358 N N . LYS B 1 193 ? 15.94953 2.66923 16.44070 1.000 29.87833 187 LYS B N 1
ATOM 3359 C CA . LYS B 1 193 ? 15.45160 2.47577 15.08332 1.000 31.46343 187 LYS B CA 1
ATOM 3360 C C . LYS B 1 193 ? 16.17473 3.37581 14.09177 1.000 28.99011 187 LYS B C 1
ATOM 3361 O O . LYS B 1 193 ? 16.52438 2.93773 12.99181 1.000 28.35928 187 LYS B O 1
ATOM 3364 N N . ASP B 1 194 ? 16.37759 4.64679 14.44909 1.000 29.00285 188 ASP B N 1
ATOM 3365 C CA . ASP B 1 194 ? 17.09215 5.55765 13.56265 1.000 27.08972 188 ASP B CA 1
ATOM 3366 C C . ASP B 1 194 ? 18.50065 5.04522 13.28376 1.000 26.01494 188 ASP B C 1
ATOM 3367 O O . ASP B 1 194 ? 18.95126 5.03154 12.13256 1.000 23.65264 188 ASP B O 1
ATOM 3372 N N . ILE B 1 195 ? 19.19121 4.58080 14.32600 1.000 26.06469 189 ILE B N 1
ATOM 3373 C CA . ILE B 1 195 ? 20.53239 4.02064 14.17795 1.000 26.40585 189 ILE B CA 1
ATOM 3374 C C . ILE B 1 195 ? 20.50173 2.81151 13.24871 1.000 26.08170 189 ILE B C 1
ATOM 3375 O O . ILE B 1 195 ? 21.36510 2.64231 12.37760 1.000 27.24300 189 ILE B O 1
ATOM 3380 N N . SER B 1 196 ? 19.48659 1.97152 13.40502 1.000 27.33084 190 SER B N 1
ATOM 3381 C CA . SER B 1 196 ? 19.34448 0.80051 12.55548 1.000 29.57516 190 SER B CA 1
ATOM 3382 C C . SER B 1 196 ? 19.11012 1.19444 11.09875 1.000 27.10437 190 SER B C 1
ATOM 3383 O O . SER B 1 196 ? 19.60781 0.52392 10.18959 1.000 20.87259 190 SER B O 1
ATOM 3386 N N . SER B 1 197 ? 18.35711 2.28286 10.85442 1.000 26.60718 191 SER B N 1
ATOM 3387 C CA . SER B 1 197 ? 18.11971 2.73930 9.48040 1.000 25.74792 191 SER B CA 1
ATOM 3388 C C . SER B 1 197 ? 19.40811 3.19372 8.82123 1.000 25.33690 191 SER B C 1
ATOM 3389 O O . SER B 1 197 ? 19.67353 2.86716 7.65205 1.000 24.81578 191 SER B O 1
ATOM 3392 N N . LEU B 1 198 ? 20.21376 3.95913 9.55804 1.000 20.70429 192 LEU B N 1
ATOM 3393 C CA . LEU B 1 198 ? 21.46260 4.46799 9.01564 1.000 19.19704 192 LEU B CA 1
ATOM 3394 C C . LEU B 1 198 ? 22.43727 3.33257 8.75077 1.000 22.53429 192 LEU B C 1
ATOM 3395 O O . LEU B 1 198 ? 23.16621 3.35920 7.74606 1.000 22.26676 192 LEU B O 1
ATOM 3400 N N . GLN B 1 199 ? 22.48288 2.33680 9.65274 1.000 19.14824 193 GLN B N 1
ATOM 3401 C CA . GLN B 1 199 ? 23.30993 1.16012 9.40838 1.000 19.11441 193 GLN B CA 1
ATOM 3402 C C . GLN B 1 199 ? 22.90822 0.51511 8.08719 1.000 21.27270 193 GLN B C 1
ATOM 3403 O O . GLN B 1 199 ? 23.76135 0.15379 7.26508 1.000 24.34742 193 GLN B O 1
ATOM 3409 N N . GLU B 1 200 ? 21.60043 0.35823 7.87203 1.000 19.62546 194 GLU B N 1
ATOM 3410 C CA . GLU B 1 200 ? 21.13351 -0.21549 6.62082 1.000 24.43248 194 GLU B CA 1
ATOM 3411 C C . GLU B 1 200 ? 21.54030 0.65124 5.42151 1.000 24.79653 194 GLU B C 1
ATOM 3412 O O . GLU B 1 200 ? 22.02198 0.13753 4.40933 1.000 25.47193 194 GLU B O 1
ATOM 3418 N N . LEU B 1 201 ? 21.34282 1.96930 5.51242 1.000 24.69545 195 LEU B N 1
ATOM 3419 C CA . LEU B 1 201 ? 21.71311 2.85491 4.40750 1.000 22.67959 195 LEU B CA 1
ATOM 3420 C C . LEU B 1 201 ? 23.20707 2.77156 4.11275 1.000 24.46563 195 LEU B C 1
ATOM 3421 O O . LEU B 1 201 ? 23.61843 2.65080 2.95173 1.000 26.23696 195 LEU B O 1
ATOM 3426 N N . ASN B 1 202 ? 24.03562 2.83152 5.15621 1.000 24.06152 196 ASN B N 1
ATOM 3427 C CA . ASN B 1 202 ? 25.48082 2.76070 4.97564 1.000 21.87194 196 ASN B CA 1
ATOM 3428 C C . ASN B 1 202 ? 25.88651 1.49088 4.24120 1.000 24.67540 196 ASN B C 1
ATOM 3429 O O . ASN B 1 202 ? 26.68110 1.53451 3.29156 1.000 24.19167 196 ASN B O 1
ATOM 3434 N N . MET B 1 203 ? 25.34512 0.34761 4.66514 1.000 18.10627 197 MET B N 1
ATOM 3435 C CA . MET B 1 203 ? 25.71223 -0.92295 4.04508 1.000 19.09791 197 MET B CA 1
ATOM 3436 C C . MET B 1 203 ? 25.27836 -0.96387 2.58307 1.000 23.35132 197 MET B C 1
ATOM 3437 O O . MET B 1 203 ? 25.98481 -1.52316 1.73602 1.000 22.66406 197 MET B O 1
ATOM 3442 N N . ARG B 1 204 ? 24.09625 -0.41375 2.27875 1.000 21.61042 198 ARG B N 1
ATOM 3443 C CA . ARG B 1 204 ? 23.60549 -0.44446 0.90493 1.000 23.25785 198 ARG B CA 1
ATOM 3444 C C . ARG B 1 204 ? 24.45953 0.42289 -0.01494 1.000 20.51120 198 ARG B C 1
ATOM 3445 O O . ARG B 1 204 ? 24.74298 0.02880 -1.14927 1.000 23.82002 198 ARG B O 1
ATOM 3453 N N . VAL B 1 205 ? 24.87291 1.60918 0.44147 1.000 22.21403 199 VAL B N 1
ATOM 3454 C CA A VAL B 1 205 ? 25.70153 2.43668 -0.42425 0.500 23.81522 199 VAL B CA 1
ATOM 3455 C CA B VAL B 1 205 ? 25.72250 2.46647 -0.38277 0.500 23.81717 199 VAL B CA 1
ATOM 3456 C C . VAL B 1 205 ? 27.08295 1.82634 -0.58013 1.000 23.81603 199 VAL B C 1
ATOM 3457 O O . VAL B 1 205 ? 27.68227 1.92705 -1.65413 1.000 20.40893 199 VAL B O 1
ATOM 3464 N N . ARG B 1 206 ? 27.60686 1.19032 0.47123 1.000 22.61349 200 ARG B N 1
ATOM 3465 C CA . ARG B 1 206 ? 28.90108 0.52723 0.36101 1.000 22.76163 200 ARG B CA 1
ATOM 3466 C C . ARG B 1 206 ? 28.86423 -0.55895 -0.70101 1.000 21.38120 200 ARG B C 1
ATOM 3467 O O . ARG B 1 206 ? 29.82607 -0.72869 -1.45964 1.000 18.77406 200 ARG B O 1
ATOM 3475 N N . ASP B 1 207 ? 27.79279 -1.35362 -0.72507 1.000 20.74106 201 ASP B N 1
ATOM 3476 C CA . ASP B 1 207 ? 27.71282 -2.39850 -1.74105 1.000 24.64130 201 ASP B CA 1
ATOM 3477 C C . ASP B 1 207 ? 27.55782 -1.80970 -3.13541 1.000 24.02649 201 ASP B C 1
ATOM 3478 O O . ASP B 1 207 ? 28.11403 -2.35084 -4.08778 1.000 23.85779 201 ASP B O 1
ATOM 3483 N N . SER B 1 208 ? 26.81160 -0.70394 -3.27012 1.000 23.47006 202 SER B N 1
ATOM 3484 C CA . SER B 1 208 ? 26.73526 -0.02300 -4.55866 1.000 23.30678 202 SER B CA 1
ATOM 3485 C C . SER B 1 208 ? 28.10686 0.45152 -5.00022 1.000 23.22181 202 SER B C 1
ATOM 3486 O O . SER B 1 208 ? 28.40893 0.44988 -6.19770 1.000 22.67058 202 SER B O 1
ATOM 3489 N N . LEU B 1 209 ? 28.93042 0.91865 -4.05120 1.000 19.17512 203 LEU B N 1
ATOM 3490 C CA . LEU B 1 209 ? 30.30322 1.27927 -4.38410 1.000 20.19834 203 LEU B CA 1
ATOM 3491 C C . LEU B 1 209 ? 31.10336 0.04833 -4.79423 1.000 22.17165 203 LEU B C 1
ATOM 3492 O O . LEU B 1 209 ? 31.89626 0.11158 -5.74036 1.000 24.16706 203 LEU B O 1
ATOM 3497 N N . PHE B 1 210 ? 30.93894 -1.07546 -4.07660 1.000 19.55145 204 PHE B N 1
ATOM 3498 C CA . PHE B 1 210 ? 31.65834 -2.29238 -4.45502 1.000 21.52524 204 PHE B CA 1
ATOM 3499 C C . PHE B 1 210 ? 31.29733 -2.75050 -5.86798 1.000 22.99522 204 PHE B C 1
ATOM 3500 O O . PHE B 1 210 ? 32.15576 -3.26171 -6.59308 1.000 25.34161 204 PHE B O 1
ATOM 3508 N N . ASP B 1 211 ? 30.01566 -2.65783 -6.23617 1.000 20.78459 205 ASP B N 1
ATOM 3509 C CA . ASP B 1 211 ? 29.58175 -2.98787 -7.59344 1.000 25.88566 205 ASP B CA 1
ATOM 3510 C C . ASP B 1 211 ? 30.28287 -2.11868 -8.63746 1.000 23.51652 205 ASP B C 1
ATOM 3511 O O . ASP B 1 211 ? 30.78960 -2.62479 -9.64642 1.000 22.51823 205 ASP B O 1
ATOM 3516 N N . LYS B 1 212 ? 30.27154 -0.79932 -8.44175 1.000 19.46539 206 LYS B N 1
ATOM 3517 C CA . LYS B 1 212 ? 30.94502 0.07351 -9.39458 1.000 24.11481 206 LYS B CA 1
ATOM 3518 C C . LYS B 1 212 ? 32.43973 -0.21601 -9.43874 1.000 25.13050 206 LYS B C 1
ATOM 3519 O O . LYS B 1 212 ? 33.05237 -0.16990 -10.51046 1.000 26.61998 206 LYS B O 1
ATOM 3525 N N . ARG B 1 213 ? 33.04319 -0.54680 -8.29462 1.000 23.63633 207 ARG B N 1
ATOM 3526 C CA . ARG B 1 213 ? 34.46583 -0.86638 -8.29455 1.000 21.94633 207 ARG B CA 1
ATOM 3527 C C . ARG B 1 213 ? 34.75276 -2.07085 -9.18021 1.000 22.02863 207 ARG B C 1
ATOM 3528 O O . ARG B 1 213 ? 35.70419 -2.06850 -9.96608 1.000 24.41761 207 ARG B O 1
ATOM 3536 N N . ARG B 1 214 ? 33.96121 -3.13165 -9.03192 1.000 22.73884 208 ARG B N 1
ATOM 3537 C CA . ARG B 1 214 ? 34.19053 -4.33235 -9.82492 1.000 25.12013 208 ARG B CA 1
ATOM 3538 C C . ARG B 1 214 ? 33.96952 -4.05328 -11.31039 1.000 22.81259 208 ARG B C 1
ATOM 3539 O O . ARG B 1 214 ? 34.73954 -4.51850 -12.15704 1.000 25.14119 208 ARG B O 1
ATOM 3547 N N . ALA B 1 215 ? 32.93979 -3.27305 -11.64463 1.000 24.55618 209 ALA B N 1
ATOM 3548 C CA . ALA B 1 215 ? 32.68781 -2.93811 -13.05053 1.000 25.22441 209 ALA B CA 1
ATOM 3549 C C . ALA B 1 215 ? 33.83245 -2.11411 -13.63344 1.000 22.69106 209 ALA B C 1
ATOM 3550 O O . ALA B 1 215 ? 34.35852 -2.42714 -14.71039 1.000 20.96806 209 ALA B O 1
ATOM 3552 N N . MET B 1 216 ? 34.24487 -1.05716 -12.92643 1.000 22.24602 210 MET B N 1
ATOM 3553 C CA . MET B 1 216 ? 35.32404 -0.22232 -13.44736 1.000 21.08121 210 MET B CA 1
ATOM 3554 C C . MET B 1 216 ? 36.61806 -1.00720 -13.54708 1.000 22.66600 210 MET B C 1
ATOM 3555 O O . MET B 1 216 ? 37.42027 -0.78269 -14.46277 1.000 25.83807 210 MET B O 1
ATOM 3560 N N . THR B 1 217 ? 36.85568 -1.90854 -12.59697 1.000 22.28422 211 THR B N 1
ATOM 3561 C CA . THR B 1 217 ? 38.05804 -2.72422 -12.66552 1.000 23.43869 211 THR B CA 1
ATOM 3562 C C . THR B 1 217 ? 38.05452 -3.57560 -13.92709 1.000 24.78017 211 THR B C 1
ATOM 3563 O O . THR B 1 217 ? 39.07969 -3.69973 -14.61086 1.000 24.75071 211 THR B O 1
ATOM 3567 N N . SER B 1 218 ? 36.90625 -4.16746 -14.25866 1.000 23.38342 212 SER B N 1
ATOM 3568 C CA . SER B 1 218 ? 36.83345 -4.96128 -15.48090 1.000 25.35733 212 SER B CA 1
ATOM 3569 C C . SER B 1 218 ? 37.02255 -4.08075 -16.71024 1.000 26.16638 212 SER B C 1
ATOM 3570 O O . SER B 1 218 ? 37.72538 -4.46004 -17.65408 1.000 25.59520 212 SER B O 1
ATOM 3573 N N . LEU B 1 219 ? 36.42261 -2.88704 -16.69815 1.000 23.12583 213 LEU B N 1
ATOM 3574 C CA . LEU B 1 219 ? 36.56521 -1.97689 -17.82691 1.000 24.43763 213 LEU B CA 1
ATOM 3575 C C . LEU B 1 219 ? 38.02978 -1.61341 -18.04951 1.000 26.17654 213 LEU B C 1
ATOM 3576 O O . LEU B 1 219 ? 38.45467 -1.42873 -19.18899 1.000 26.22515 213 LEU B O 1
ATOM 3581 N N . LEU B 1 220 ? 38.82227 -1.51231 -16.98030 1.000 28.12155 214 LEU B N 1
ATOM 3582 C CA . LEU B 1 220 ? 40.23212 -1.17463 -17.16155 1.000 30.21810 214 LEU B CA 1
ATOM 3583 C C . LEU B 1 220 ? 40.97961 -2.22012 -17.98005 1.000 33.52690 214 LEU B C 1
ATOM 3584 O O . LEU B 1 220 ? 42.01016 -1.91130 -18.58804 1.000 34.12026 214 LEU B O 1
ATOM 3589 N N . LYS B 1 221 ? 40.50377 -3.45585 -17.99747 1.000 32.54577 215 LYS B N 1
ATOM 3590 C CA . LYS B 1 221 ? 41.18372 -4.50323 -18.74524 1.000 33.31914 215 LYS B CA 1
ATOM 3591 C C . LYS B 1 221 ? 40.70842 -4.64462 -20.17860 1.000 30.06209 215 LYS B C 1
ATOM 3592 O O . LYS B 1 221 ? 41.18144 -5.54510 -20.86843 1.000 28.88974 215 LYS B O 1
ATOM 3598 N N . SER B 1 222 ? 39.76742 -3.81974 -20.63425 1.000 30.06877 216 SER B N 1
ATOM 3599 C CA . SER B 1 222 ? 39.18133 -3.97757 -21.96105 1.000 26.89687 216 SER B CA 1
ATOM 3600 C C . SER B 1 222 ? 39.94191 -3.18410 -23.01851 1.000 28.38316 216 SER B C 1
ATOM 3601 O O . SER B 1 222 ? 40.33161 -2.03962 -22.78847 1.000 27.28644 216 SER B O 1
ATOM 3604 N N . ASP B 1 223 ? 40.12808 -3.77889 -24.19676 1.000 31.26957 217 ASP B N 1
ATOM 3605 C CA . ASP B 1 223 ? 40.74534 -2.98930 -25.25217 1.000 36.41720 217 ASP B CA 1
ATOM 3606 C C . ASP B 1 223 ? 39.74738 -2.11987 -25.98687 1.000 31.54559 217 ASP B C 1
ATOM 3607 O O . ASP B 1 223 ? 40.15151 -1.37943 -26.88360 1.000 33.74921 217 ASP B O 1
ATOM 3612 N N . LYS B 1 224 ? 38.47302 -2.14922 -25.60869 1.000 29.05188 218 LYS B N 1
ATOM 3613 C CA . LYS B 1 224 ? 37.53707 -1.20396 -26.20551 1.000 31.67494 218 LYS B CA 1
ATOM 3614 C C . LYS B 1 224 ? 37.62477 0.17085 -25.55839 1.000 29.84640 218 LYS B C 1
ATOM 3615 O O . LYS B 1 224 ? 37.03738 1.12435 -26.07324 1.000 32.83772 218 LYS B O 1
ATOM 3621 N N . ILE B 1 225 ? 38.34315 0.29367 -24.45072 1.000 30.34594 219 ILE B N 1
ATOM 3622 C CA . ILE B 1 225 ? 38.37189 1.51380 -23.65410 1.000 30.66719 219 ILE B CA 1
ATOM 3623 C C . ILE B 1 225 ? 39.68803 2.23300 -23.91235 1.000 32.44729 219 ILE B C 1
ATOM 3624 O O . ILE B 1 225 ? 40.76492 1.66809 -23.68572 1.000 30.58874 219 ILE B O 1
ATOM 3629 N N . ASP B 1 226 ? 39.62067 3.47244 -24.38845 1.000 33.09086 220 ASP B N 1
ATOM 3630 C CA . ASP B 1 226 ? 40.88142 4.12495 -24.70154 1.000 36.93880 220 ASP B CA 1
ATOM 3631 C C . ASP B 1 226 ? 41.54593 4.68978 -23.44875 1.000 35.21713 220 ASP B C 1
ATOM 3632 O O . ASP B 1 226 ? 40.96279 4.75791 -22.35878 1.000 33.72042 220 ASP B O 1
ATOM 3637 N N . LYS B 1 227 ? 42.80649 5.08937 -23.63770 1.000 32.38844 221 LYS B N 1
ATOM 3638 C CA . LYS B 1 227 ? 43.68876 5.46441 -22.53831 1.000 32.62827 221 LYS B CA 1
ATOM 3639 C C . LYS B 1 227 ? 43.10733 6.57138 -21.65063 1.000 30.87213 221 LYS B C 1
ATOM 3640 O O . LYS B 1 227 ? 43.21876 6.50772 -20.42318 1.000 31.84764 221 LYS B O 1
ATOM 3646 N N . ASP B 1 228 ? 42.49584 7.60208 -22.24537 1.000 27.82839 222 ASP B N 1
ATOM 3647 C CA . ASP B 1 228 ? 41.96778 8.70484 -21.44056 1.000 29.86645 222 ASP B CA 1
ATOM 3648 C C . ASP B 1 228 ? 40.86575 8.23727 -20.49291 1.000 26.12271 222 ASP B C 1
ATOM 3649 O O . ASP B 1 228 ? 40.78023 8.71280 -19.36015 1.000 26.15557 222 ASP B O 1
ATOM 3654 N N . ILE B 1 229 ? 39.97706 7.35765 -20.95685 1.000 23.97876 223 ILE B N 1
ATOM 3655 C CA . ILE B 1 229 ? 38.94304 6.82061 -20.07335 1.000 25.37482 223 ILE B CA 1
ATOM 3656 C C . ILE B 1 229 ? 39.57054 5.98632 -18.95883 1.000 23.72943 223 ILE B C 1
ATOM 3657 O O . ILE B 1 229 ? 39.23023 6.13742 -17.78010 1.000 21.81852 223 ILE B O 1
ATOM 3662 N N . LYS B 1 230 ? 40.50876 5.10257 -19.30353 1.000 24.56883 224 LYS B N 1
ATOM 3663 C CA . LYS B 1 230 ? 41.13851 4.30240 -18.25530 1.000 25.36625 224 LYS B CA 1
ATOM 3664 C C . LYS B 1 230 ? 41.81798 5.19375 -17.21862 1.000 26.97136 224 LYS B C 1
ATOM 3665 O O . LYS B 1 230 ? 41.76949 4.90493 -16.01910 1.000 26.40459 224 LYS B O 1
ATOM 3671 N N . GLN B 1 231 ? 42.42645 6.30053 -17.65828 1.000 31.56470 225 GLN B N 1
ATOM 3672 C CA . GLN B 1 231 ? 43.02257 7.24322 -16.71159 1.000 34.72615 225 GLN B CA 1
ATOM 3673 C C . GLN B 1 231 ? 41.97585 7.85657 -15.78893 1.000 34.27148 225 GLN B C 1
ATOM 3674 O O . GLN B 1 231 ? 42.20819 7.98970 -14.58256 1.000 35.53499 225 GLN B O 1
ATOM 3680 N N . ASN B 1 232 ? 40.82672 8.25910 -16.33636 1.000 33.20575 226 ASN B N 1
ATOM 3681 C CA . ASN B 1 232 ? 39.79429 8.85036 -15.49203 1.000 34.96816 226 ASN B CA 1
ATOM 3682 C C . ASN B 1 232 ? 39.19069 7.81731 -14.54856 1.000 30.77331 226 ASN B C 1
ATOM 3683 O O . ASN B 1 232 ? 38.97146 8.10947 -13.36504 1.000 29.84281 226 ASN B O 1
ATOM 3688 N N . LEU B 1 233 ? 38.90291 6.60881 -15.05167 1.000 27.15500 227 LEU B N 1
ATOM 3689 C CA . LEU B 1 233 ? 38.33848 5.56291 -14.19499 1.000 25.87792 227 LEU B CA 1
ATOM 3690 C C . LEU B 1 233 ? 39.26675 5.23442 -13.02881 1.000 26.78612 227 LEU B C 1
ATOM 3691 O O . LEU B 1 233 ? 38.80465 4.92367 -11.91881 1.000 26.99425 227 LEU B O 1
ATOM 3696 N N . THR B 1 234 ? 40.57860 5.26262 -13.27927 1.000 27.04962 228 THR B N 1
ATOM 3697 C CA . THR B 1 234 ? 41.55270 5.02896 -12.22407 1.000 29.77828 228 THR B CA 1
ATOM 3698 C C . THR B 1 234 ? 41.41630 6.07267 -11.12845 1.000 30.14998 228 THR B C 1
ATOM 3699 O O . THR B 1 234 ? 41.52924 5.75579 -9.94161 1.000 30.46499 228 THR B O 1
ATOM 3703 N N . ILE B 1 235 ? 41.20200 7.33008 -11.51049 1.000 31.14757 229 ILE B N 1
ATOM 3704 C CA . ILE B 1 235 ? 41.00231 8.37271 -10.51377 1.000 29.77056 229 ILE B CA 1
ATOM 3705 C C . ILE B 1 235 ? 39.68660 8.15887 -9.78023 1.000 27.52728 229 ILE B C 1
ATOM 3706 O O . ILE B 1 235 ? 39.61515 8.30097 -8.55182 1.000 25.75951 229 ILE B O 1
ATOM 3711 N N . VAL B 1 236 ? 38.62501 7.79917 -10.51236 1.000 26.43514 230 VAL B N 1
ATOM 3712 C CA . VAL B 1 236 ? 37.34211 7.54600 -9.85876 1.000 27.05742 230 VAL B CA 1
ATOM 3713 C C . VAL B 1 236 ? 37.45056 6.37995 -8.87823 1.000 24.99662 230 VAL B C 1
ATOM 3714 O O . VAL B 1 236 ? 36.89787 6.42517 -7.76765 1.000 26.36134 230 VAL B O 1
ATOM 3718 N N . LEU B 1 237 ? 38.17295 5.32383 -9.26905 1.000 23.71500 231 LEU B N 1
ATOM 3719 C CA . LEU B 1 237 ? 38.36367 4.16584 -8.39548 1.000 23.64297 231 LEU B CA 1
ATOM 3720 C C . LEU B 1 237 ? 39.06094 4.56062 -7.09565 1.000 27.11470 231 LEU B C 1
ATOM 3721 O O . LEU B 1 237 ? 38.76029 4.00830 -6.03200 1.000 29.88244 231 LEU B O 1
ATOM 3726 N N . LYS B 1 238 ? 40.03070 5.48159 -7.17668 1.000 27.25373 232 LYS B N 1
ATOM 3727 C CA . LYS B 1 238 ? 40.69430 5.99480 -5.97894 1.000 28.93081 232 LYS B CA 1
ATOM 3728 C C . LYS B 1 238 ? 39.70168 6.69334 -5.05556 1.000 27.77743 232 LYS B C 1
ATOM 3729 O O . LYS B 1 238 ? 39.66952 6.43465 -3.84422 1.000 29.22325 232 LYS B O 1
ATOM 3731 N N . ASP B 1 239 ? 38.88401 7.59648 -5.60772 1.000 27.57895 233 ASP B N 1
ATOM 3732 C CA . ASP B 1 239 ? 37.87425 8.25586 -4.78651 1.000 26.51309 233 ASP B CA 1
ATOM 3733 C C . ASP B 1 239 ? 36.89708 7.24627 -4.20177 1.000 22.48252 233 ASP B C 1
ATOM 3734 O O . ASP B 1 239 ? 36.54597 7.32232 -3.01777 1.000 26.42677 233 ASP B O 1
ATOM 3739 N N . LEU B 1 240 ? 36.48220 6.27043 -5.01065 1.000 23.36134 234 LEU B N 1
ATOM 3740 C CA . LEU B 1 240 ? 35.56305 5.23745 -4.55511 1.000 18.63318 234 LEU B CA 1
ATOM 3741 C C . LEU B 1 240 ? 36.13006 4.50135 -3.35865 1.000 18.90729 234 LEU B C 1
ATOM 3742 O O . LEU B 1 240 ? 35.44231 4.31897 -2.35721 1.000 23.54665 234 LEU B O 1
ATOM 3747 N N . ASN B 1 241 ? 37.38644 4.05945 -3.45201 1.000 22.10159 235 ASN B N 1
ATOM 3748 C CA . ASN B 1 241 ? 37.97485 3.30395 -2.35073 1.000 25.73825 235 ASN B CA 1
ATOM 3749 C C . ASN B 1 241 ? 38.03664 4.13446 -1.07269 1.000 26.08905 235 ASN B C 1
ATOM 3750 O O . ASN B 1 241 ? 37.77753 3.61570 0.01858 1.000 25.22690 235 ASN B O 1
ATOM 3755 N N . SER B 1 242 ? 38.37714 5.42162 -1.18810 1.000 25.16008 236 SER B N 1
ATOM 3756 C CA . SER B 1 242 ? 38.34195 6.30717 -0.02789 1.000 26.11574 236 SER B CA 1
ATOM 3757 C C . SER B 1 242 ? 36.94093 6.37808 0.56543 1.000 24.37430 236 SER B C 1
ATOM 3758 O O . SER B 1 242 ? 36.77621 6.46339 1.78637 1.000 26.80509 236 SER B O 1
ATOM 3761 N N . LEU B 1 243 ? 35.91792 6.37657 -0.28455 1.000 19.41013 237 LEU B N 1
ATOM 3762 C CA . LEU B 1 243 ? 34.55698 6.44002 0.22474 1.000 21.24519 237 LEU B CA 1
ATOM 3763 C C . LEU B 1 243 ? 34.18198 5.14095 0.91676 1.000 23.91855 237 LEU B C 1
ATOM 3764 O O . LEU B 1 243 ? 33.47885 5.15070 1.93901 1.000 18.32200 237 LEU B O 1
ATOM 3769 N N . VAL B 1 244 ? 34.66354 4.01401 0.39334 1.000 20.43944 238 VAL B N 1
ATOM 3770 C CA . VAL B 1 244 ? 34.41104 2.75226 1.07507 1.000 22.38455 238 VAL B CA 1
ATOM 3771 C C . VAL B 1 244 ? 35.01290 2.78361 2.47369 1.000 23.75422 238 VAL B C 1
ATOM 3772 O O . VAL B 1 244 ? 34.34894 2.43144 3.45570 1.000 23.61484 238 VAL B O 1
ATOM 3776 N N . GLU B 1 245 ? 36.26338 3.23620 2.59027 1.000 23.98646 239 GLU B N 1
ATOM 3777 C CA . GLU B 1 245 ? 36.87876 3.31090 3.91538 1.000 26.26465 239 GLU B CA 1
ATOM 3778 C C . GLU B 1 245 ? 36.12888 4.27871 4.82245 1.000 26.31046 239 GLU B C 1
ATOM 3779 O O . GLU B 1 245 ? 35.88512 3.97137 5.99672 1.000 23.94423 239 GLU B O 1
ATOM 3785 N N . PHE B 1 246 ? 35.77548 5.45800 4.30753 1.000 24.27531 240 PHE B N 1
ATOM 3786 C CA . PHE B 1 246 ? 34.93286 6.36132 5.08397 1.000 24.21931 240 PHE B CA 1
ATOM 3787 C C . PHE B 1 246 ? 33.68000 5.63934 5.56798 1.000 24.54887 240 PHE B C 1
ATOM 3788 O O . PHE B 1 246 ? 33.31105 5.74292 6.74353 1.000 24.22604 240 PHE B O 1
ATOM 3796 N N . SER B 1 247 ? 33.03844 4.85930 4.68857 1.000 22.91225 241 SER B N 1
ATOM 3797 C CA . SER B 1 247 ? 31.81991 4.14814 5.08522 1.000 20.03901 241 SER B CA 1
ATOM 3798 C C . SER B 1 247 ? 32.08855 3.09896 6.17633 1.000 20.41147 241 SER B C 1
ATOM 3799 O O . SER B 1 247 ? 31.21558 2.82822 7.00329 1.000 20.30752 241 SER B O 1
ATOM 3802 N N . VAL B 1 248 ? 33.25958 2.46922 6.17393 1.000 22.48472 242 VAL B N 1
ATOM 3803 C CA . VAL B 1 248 ? 33.56212 1.48249 7.20826 1.000 23.52103 242 VAL B CA 1
ATOM 3804 C C . VAL B 1 248 ? 33.68628 2.15958 8.57295 1.000 24.42504 242 VAL B C 1
ATOM 3805 O O . VAL B 1 248 ? 33.08223 1.71474 9.55822 1.000 25.84343 242 VAL B O 1
ATOM 3809 N N . SER B 1 249 ? 34.44121 3.26096 8.64354 1.000 23.74235 243 SER B N 1
ATOM 3810 C CA . SER B 1 249 ? 34.51997 4.02630 9.88688 1.000 26.24314 243 SER B CA 1
ATOM 3811 C C . SER B 1 249 ? 33.13941 4.45671 10.34244 1.000 24.37959 243 SER B C 1
ATOM 3812 O O . SER B 1 249 ? 32.76595 4.26809 11.50678 1.000 25.49375 243 SER B O 1
ATOM 3815 N N . GLN B 1 250 ? 32.36264 5.02670 9.41796 1.000 23.80009 244 GLN B N 1
ATOM 3816 C CA . GLN B 1 250 ? 31.02784 5.51049 9.73752 1.000 21.56616 244 GLN B CA 1
ATOM 3817 C C . GLN B 1 250 ? 30.16050 4.39206 10.30591 1.000 22.27319 244 GLN B C 1
ATOM 3818 O O . GLN B 1 250 ? 29.37905 4.61425 11.24716 1.000 22.87036 244 GLN B O 1
ATOM 3824 N N . LEU B 1 251 ? 30.27282 3.17897 9.74068 1.000 19.77820 245 LEU B N 1
ATOM 3825 C CA . LEU B 1 251 ? 29.47338 2.05458 10.24040 1.000 21.18000 245 LEU B CA 1
ATOM 3826 C C . LEU B 1 251 ? 29.91587 1.62948 11.63948 1.000 22.29538 245 LEU B C 1
ATOM 3827 O O . LEU B 1 251 ? 29.07085 1.31996 12.48969 1.000 25.46248 245 LEU B O 1
ATOM 3832 N N . ASN B 1 252 ? 31.23324 1.55031 11.87651 1.000 23.16230 246 ASN B N 1
ATOM 3833 C CA . ASN B 1 252 ? 31.74499 1.25026 13.21814 1.000 25.25638 246 ASN B CA 1
ATOM 3834 C C . ASN B 1 252 ? 31.21126 2.24326 14.24661 1.000 24.17621 246 ASN B C 1
ATOM 3835 O O . ASN B 1 252 ? 30.74980 1.85083 15.32309 1.000 24.87792 246 ASN B O 1
ATOM 3840 N N . ILE B 1 253 ? 31.25392 3.53600 13.91664 1.000 20.46123 247 ILE B N 1
ATOM 3841 C CA . ILE B 1 253 ? 30.74593 4.57581 14.81079 1.000 22.19572 247 ILE B CA 1
ATOM 3842 C C . ILE B 1 253 ? 29.28167 4.30813 15.17059 1.000 24.91510 247 ILE B C 1
ATOM 3843 O O . ILE B 1 253 ? 28.89293 4.33326 16.34945 1.000 24.35235 247 ILE B O 1
ATOM 3848 N N . LEU B 1 254 ? 28.45583 4.01987 14.15850 1.000 23.29373 248 LEU B N 1
ATOM 3849 C CA . LEU B 1 254 ? 27.03432 3.73979 14.38463 1.000 23.49882 248 LEU B CA 1
ATOM 3850 C C . LEU B 1 254 ? 26.83948 2.53960 15.30294 1.000 24.96313 248 LEU B C 1
ATOM 3851 O O . LEU B 1 254 ? 25.98363 2.56503 16.19592 1.000 23.61577 248 LEU B O 1
ATOM 3856 N N . ASP B 1 255 ? 27.58180 1.45365 15.05060 1.000 23.36504 249 ASP B N 1
ATOM 3857 C CA . ASP B 1 255 ? 27.50208 0.27893 15.91077 1.000 22.67221 249 ASP B CA 1
ATOM 3858 C C . ASP B 1 255 ? 27.89893 0.63612 17.33782 1.000 23.88947 249 ASP B C 1
ATOM 3859 O O . ASP B 1 255 ? 27.25555 0.20768 18.30013 1.000 24.26705 249 ASP B O 1
ATOM 3864 N N . ASN B 1 256 ? 28.96228 1.41932 17.49482 1.000 24.82868 250 ASN B N 1
ATOM 3865 C CA . ASN B 1 256 ? 29.40927 1.76266 18.84352 1.000 27.71635 250 ASN B CA 1
ATOM 3866 C C . ASN B 1 256 ? 28.39760 2.64636 19.56181 1.000 21.96604 250 ASN B C 1
ATOM 3867 O O . ASN B 1 256 ? 28.19433 2.50513 20.77616 1.000 24.20408 250 ASN B O 1
ATOM 3872 N N . ILE B 1 257 ? 27.77868 3.58243 18.84329 1.000 25.47589 251 ILE B N 1
ATOM 3873 C CA . ILE B 1 257 ? 26.72915 4.40637 19.43477 1.000 25.92362 251 ILE B CA 1
ATOM 3874 C C . ILE B 1 257 ? 25.56063 3.54054 19.87132 1.000 22.86574 251 ILE B C 1
ATOM 3875 O O . ILE B 1 257 ? 24.96885 3.76296 20.93264 1.000 23.90736 251 ILE B O 1
ATOM 3880 N N . GLN B 1 258 ? 25.20674 2.54108 19.05807 1.000 23.57039 252 GLN B N 1
ATOM 3881 C CA . GLN B 1 258 ? 24.14661 1.61507 19.44716 1.000 25.23623 252 GLN B CA 1
ATOM 3882 C C . GLN B 1 258 ? 24.46480 0.95699 20.78796 1.000 25.96549 252 GLN B C 1
ATOM 3883 O O . GLN B 1 258 ? 23.61257 0.89361 21.68656 1.000 28.53339 252 GLN B O 1
ATOM 3889 N N . THR B 1 259 ? 25.70167 0.47204 20.94412 1.000 24.30611 253 THR B N 1
ATOM 3890 C CA . THR B 1 259 ? 26.08383 -0.23883 22.16478 1.000 26.01306 253 THR B CA 1
ATOM 3891 C C . THR B 1 259 ? 26.05676 0.68734 23.36658 1.000 25.14182 253 THR B C 1
ATOM 3892 O O . THR B 1 259 ? 25.61281 0.30322 24.45996 1.000 24.54687 253 THR B O 1
ATOM 3896 N N . ILE B 1 260 ? 26.57184 1.90033 23.18684 1.000 24.71283 254 ILE B N 1
ATOM 3897 C CA . ILE B 1 260 ? 26.56822 2.87631 24.26388 1.000 27.39596 254 ILE B CA 1
ATOM 3898 C C . ILE B 1 260 ? 25.13988 3.19920 24.66520 1.000 28.10734 254 ILE B C 1
ATOM 3899 O O . ILE B 1 260 ? 24.81187 3.24377 25.85914 1.000 30.78457 254 ILE B O 1
ATOM 3904 N N . LEU B 1 261 ? 24.25101 3.37145 23.67787 1.000 23.27795 255 LEU B N 1
ATOM 3905 C CA . LEU B 1 261 ? 22.85126 3.63218 23.99455 1.000 23.48306 255 LEU B CA 1
ATOM 3906 C C . LEU B 1 261 ? 22.24538 2.46595 24.75387 1.000 24.15092 255 LEU B C 1
ATOM 3907 O O . LEU B 1 261 ? 21.55797 2.65645 25.76676 1.000 24.70963 255 LEU B O 1
ATOM 3912 N N . ALA B 1 262 ? 22.48497 1.24775 24.26810 1.000 28.23615 256 ALA B N 1
ATOM 3913 C CA . ALA B 1 262 ? 21.95897 0.06072 24.92959 1.000 30.61351 256 ALA B CA 1
ATOM 3914 C C . ALA B 1 262 ? 22.46475 -0.02814 26.36435 1.000 34.91938 256 ALA B C 1
ATOM 3915 O O . ALA B 1 262 ? 21.70965 -0.37961 27.27858 1.000 34.73496 256 ALA B O 1
ATOM 3917 N N . SER B 1 263 ? 23.74693 0.28553 26.57297 1.000 35.92860 257 SER B N 1
ATOM 3918 C CA . SER B 1 263 ? 24.31691 0.33815 27.91833 1.000 33.28584 257 SER B CA 1
ATOM 3919 C C . SER B 1 263 ? 23.52286 1.29149 28.80706 1.000 36.04912 257 SER B C 1
ATOM 3920 O O . SER B 1 263 ? 23.18201 0.97077 29.95907 1.000 33.81533 257 SER B O 1
ATOM 3923 N N . GLN B 1 264 ? 23.23991 2.48424 28.28463 1.000 34.91113 258 GLN B N 1
ATOM 3924 C CA . GLN B 1 264 ? 22.47437 3.47983 29.02407 1.000 34.11776 258 GLN B CA 1
ATOM 3925 C C . GLN B 1 264 ? 21.07352 2.97586 29.36247 1.000 34.73656 258 GLN B C 1
ATOM 3926 O O . GLN B 1 264 ? 20.59789 3.14435 30.49291 1.000 34.98779 258 GLN B O 1
ATOM 3932 N N . ILE B 1 265 ? 20.37752 2.40097 28.37513 1.000 35.56371 259 ILE B N 1
ATOM 3933 C CA . ILE B 1 265 ? 19.01904 1.90537 28.59711 1.000 38.13690 259 ILE B CA 1
ATOM 3934 C C . ILE B 1 265 ? 18.98768 0.90454 29.74716 1.000 38.77920 259 ILE B C 1
ATOM 3935 O O . ILE B 1 265 ? 18.14381 0.98985 30.64497 1.000 40.36770 259 ILE B O 1
ATOM 3940 N N . ASN B 1 266 ? 19.90375 -0.06301 29.73288 1.000 38.98499 260 ASN B N 1
ATOM 3941 C CA . ASN B 1 266 ? 19.89027 -1.11493 30.74730 1.000 39.10490 260 ASN B CA 1
ATOM 3942 C C . ASN B 1 266 ? 20.25014 -0.57331 32.12234 1.000 41.57173 260 ASN B C 1
ATOM 3943 O O . ASN B 1 266 ? 19.67660 -0.99942 33.13224 1.000 43.17860 260 ASN B O 1
ATOM 3948 N N . ILE B 1 267 ? 21.22223 0.33615 32.18939 1.000 43.38270 261 ILE B N 1
ATOM 3949 C CA . ILE B 1 267 ? 21.56101 0.94211 33.47268 1.000 44.88541 261 ILE B CA 1
ATOM 3950 C C . ILE B 1 267 ? 20.38486 1.75554 33.99918 1.000 45.08661 261 ILE B C 1
ATOM 3951 O O . ILE B 1 267 ? 20.11451 1.77604 35.20524 1.000 41.49991 261 ILE B O 1
ATOM 3956 N N . GLU B 1 268 ? 19.65042 2.42046 33.10547 1.000 45.81830 262 GLU B N 1
ATOM 3957 C CA . GLU B 1 268 ? 18.52636 3.21536 33.57572 1.000 47.96085 262 GLU B CA 1
ATOM 3958 C C . GLU B 1 268 ? 17.30478 2.35075 33.84782 1.000 49.07091 262 GLU B C 1
ATOM 3959 O O . GLU B 1 268 ? 16.56186 2.60856 34.79690 1.000 51.19755 262 GLU B O 1
ATOM 3965 N N . GLN B 1 269 ? 17.09897 1.31040 33.05000 1.000 51.63783 263 GLN B N 1
ATOM 3966 C CA . GLN B 1 269 ? 16.01231 0.37191 33.28370 1.000 53.86454 263 GLN B CA 1
ATOM 3967 C C . GLN B 1 269 ? 16.42333 -0.59287 34.38740 1.000 55.80839 263 GLN B C 1
ATOM 3968 O O . GLN B 1 269 ? 15.59315 -1.03101 35.16998 1.000 58.54123 263 GLN B O 1
#

Radius of gyration: 26.6 Å; Cα contacts (8 Å, |Δi|>4): 755; chains: 2; bounding box: 48×54×88 Å

B-factor: mean 36.06, std 13.07, range [17.05, 110.16]

Nearest PDB structures (foldseek):
  8zak-assembly1_A  TM=1.003E+00  e=1.071E-42  Campylobacter jejuni
  8zak-assembly2_B  TM=9.987E-01  e=2.269E-39  Campylobacter jejuni
  8zah-assembly2_B  TM=9.970E-01  e=7.559E-39  Campylobacter jejuni
  5n78-assembly1_C  TM=8.836E-01  e=2.935E-14  Escherichia coli
  5n77-assembly1_B  TM=8.776E-01  e=5.659E-14  Escherichia coli